Protein AF-A0A952CDB0-F1 (afdb_monomer)

Structure (mmCIF, N/CA/C/O backbone):
data_AF-A0A952CDB0-F1
#
_entry.id   AF-A0A952CDB0-F1
#
loop_
_atom_site.group_PDB
_atom_site.id
_atom_site.type_symbol
_atom_site.label_atom_id
_atom_site.label_alt_id
_atom_site.label_comp_id
_atom_site.label_asym_id
_atom_site.label_entity_id
_atom_site.label_seq_id
_atom_site.pdbx_PDB_ins_code
_atom_site.Cartn_x
_atom_site.Cartn_y
_atom_site.Cartn_z
_atom_site.occupancy
_atom_site.B_iso_or_equiv
_atom_site.auth_seq_id
_atom_site.auth_comp_id
_atom_site.auth_asym_id
_atom_site.auth_atom_id
_atom_site.pdbx_PDB_model_num
ATOM 1 N N . LYS A 1 1 ? -16.353 -27.118 -4.910 1.00 29.53 1 LYS A N 1
ATOM 2 C CA . LYS A 1 1 ? -16.821 -25.778 -5.349 1.00 29.53 1 LYS A CA 1
ATOM 3 C C . LYS A 1 1 ? -15.851 -24.755 -4.770 1.00 29.53 1 LYS A C 1
ATOM 5 O O . LYS A 1 1 ? -15.595 -24.886 -3.580 1.00 29.53 1 LYS A O 1
ATOM 10 N N . PRO A 1 2 ? -15.276 -23.815 -5.539 1.00 36.09 2 PRO A N 1
ATOM 11 C CA . PRO A 1 2 ? -14.556 -22.704 -4.921 1.00 36.09 2 PRO A CA 1
ATOM 12 C C . PRO A 1 2 ? -15.555 -21.944 -4.040 1.00 36.09 2 PRO A C 1
ATOM 14 O O . PRO A 1 2 ? -16.597 -21.503 -4.526 1.00 36.09 2 PRO A O 1
ATOM 17 N N . LEU A 1 3 ? -15.292 -21.905 -2.735 1.00 38.28 3 LEU A N 1
ATOM 18 C CA . LEU A 1 3 ? -16.058 -21.111 -1.782 1.00 38.28 3 LEU A CA 1
ATOM 19 C C . LEU A 1 3 ? -15.707 -19.645 -2.041 1.00 38.28 3 LEU A C 1
ATOM 21 O O . LEU A 1 3 ? -14.659 -19.165 -1.626 1.00 38.28 3 LEU A O 1
ATOM 25 N N . PHE A 1 4 ? -16.560 -18.951 -2.790 1.00 46.69 4 PHE A N 1
ATOM 26 C CA . PHE A 1 4 ? -16.521 -17.497 -2.864 1.00 46.69 4 PHE A CA 1
ATOM 27 C C . PHE A 1 4 ? -17.212 -16.967 -1.606 1.00 46.69 4 PHE A C 1
ATOM 29 O O . PHE A 1 4 ? -18.438 -16.943 -1.540 1.00 46.69 4 PHE A O 1
ATOM 36 N N . GLY A 1 5 ? -16.427 -16.625 -0.586 1.00 51.09 5 GLY A N 1
ATOM 37 C CA . GLY A 1 5 ? -16.911 -15.934 0.606 1.00 51.09 5 GLY A CA 1
ATOM 38 C C . GLY A 1 5 ? -16.771 -14.427 0.426 1.00 51.09 5 GLY A C 1
ATOM 39 O O . GLY A 1 5 ? -15.713 -13.957 0.012 1.00 51.09 5 GLY A O 1
ATOM 40 N N . GLN A 1 6 ? -17.826 -13.670 0.720 1.00 51.94 6 GLN A N 1
ATOM 41 C CA . GLN A 1 6 ? -17.685 -12.238 0.965 1.00 51.94 6 GLN A CA 1
ATOM 42 C C . GLN A 1 6 ? -17.219 -12.047 2.399 1.00 51.94 6 GLN A C 1
ATOM 44 O O . GLN A 1 6 ? -17.806 -12.607 3.322 1.00 51.94 6 GLN A O 1
ATOM 49 N N . VAL A 1 7 ? -16.174 -11.251 2.570 1.00 56.47 7 VAL A N 1
ATOM 50 C CA . VAL A 1 7 ? -15.660 -10.886 3.880 1.00 56.47 7 VAL A CA 1
ATOM 51 C C . VAL A 1 7 ? -15.903 -9.398 4.065 1.00 56.47 7 VAL A C 1
ATOM 53 O O . VAL A 1 7 ? -15.121 -8.571 3.607 1.00 56.47 7 VAL A O 1
ATOM 56 N N . ASN A 1 8 ? -17.014 -9.070 4.717 1.00 52.31 8 ASN A N 1
ATOM 57 C CA . ASN A 1 8 ? -17.334 -7.695 5.115 1.00 52.31 8 ASN A CA 1
ATOM 58 C C . ASN A 1 8 ? -16.954 -7.418 6.581 1.00 52.31 8 ASN A C 1
ATOM 60 O O . ASN A 1 8 ? -16.945 -6.265 7.015 1.00 52.31 8 ASN A O 1
ATOM 64 N N . ASP A 1 9 ? -16.601 -8.477 7.311 1.00 56.16 9 ASP A N 1
ATOM 65 C CA . ASP A 1 9 ? -16.237 -8.462 8.723 1.00 56.16 9 ASP A CA 1
ATOM 66 C C . ASP A 1 9 ? -14.710 -8.462 8.871 1.00 56.16 9 ASP A C 1
ATOM 68 O O . ASP A 1 9 ? -14.133 -9.339 9.502 1.00 56.16 9 ASP A O 1
ATOM 72 N N . ILE A 1 10 ? -14.018 -7.527 8.218 1.00 59.47 10 ILE A N 1
ATOM 73 C CA . ILE A 1 10 ? -12.576 -7.359 8.432 1.00 59.47 10 ILE A CA 1
ATOM 74 C C . ILE A 1 10 ? -12.396 -6.556 9.717 1.00 59.47 10 ILE A C 1
ATOM 76 O O . ILE A 1 10 ? -12.839 -5.411 9.784 1.00 59.47 10 ILE A O 1
ATOM 80 N N . CYS A 1 11 ? -11.717 -7.118 10.714 1.00 64.50 11 CYS A N 1
ATOM 81 C CA . CYS A 1 11 ? -11.228 -6.324 11.836 1.00 64.50 11 CYS A CA 1
ATOM 82 C C . CYS A 1 11 ? -9.825 -5.819 11.497 1.00 64.50 11 CYS A C 1
ATOM 84 O O . CYS A 1 11 ? -8.845 -6.567 11.523 1.00 64.50 11 CYS A O 1
ATOM 86 N N . VAL A 1 12 ? -9.728 -4.538 11.132 1.00 59.03 12 VAL A N 1
ATOM 87 C CA . VAL A 1 12 ? -8.437 -3.906 10.801 1.00 59.03 12 VAL A CA 1
ATOM 88 C C . VAL A 1 12 ? -7.579 -3.742 12.062 1.00 59.03 12 VAL A C 1
ATOM 90 O 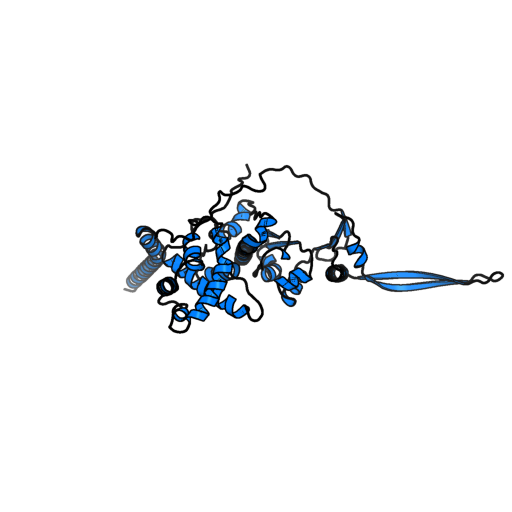O . VAL A 1 12 ? -6.358 -3.729 11.970 1.00 59.03 12 VAL A O 1
ATOM 93 N N . ALA A 1 13 ? -8.206 -3.735 13.243 1.00 56.81 13 ALA A N 1
ATOM 94 C CA . ALA A 1 13 ? -7.560 -3.723 14.553 1.00 56.81 13 ALA A CA 1
ATOM 95 C C . ALA A 1 13 ? -7.361 -5.128 15.164 1.00 56.81 13 ALA A C 1
ATOM 97 O O . ALA A 1 13 ? -7.219 -5.251 16.379 1.00 56.81 13 ALA A O 1
ATOM 98 N N . ALA A 1 14 ? -7.339 -6.198 14.354 1.00 58.44 14 ALA A N 1
ATOM 99 C CA . ALA A 1 14 ? -7.055 -7.553 14.831 1.00 58.44 14 ALA A CA 1
ATOM 100 C C . ALA A 1 14 ? -5.577 -7.687 15.249 1.00 58.44 14 ALA A C 1
ATOM 102 O O . ALA A 1 14 ? -4.721 -8.154 14.494 1.00 58.44 14 ALA A O 1
ATOM 103 N N . VAL A 1 15 ? -5.287 -7.234 16.464 1.00 60.38 15 VAL A N 1
ATOM 104 C CA . VAL A 1 15 ? -3.982 -7.261 17.122 1.00 60.38 15 VAL A CA 1
ATOM 105 C C . VAL A 1 15 ? -3.848 -8.586 17.876 1.00 60.38 15 VAL A C 1
ATOM 107 O O . VAL A 1 15 ? -4.704 -8.914 18.693 1.00 60.38 15 VAL A O 1
ATOM 110 N N . ALA A 1 16 ? -2.768 -9.339 17.648 1.00 59.00 16 ALA A N 1
ATOM 111 C CA . ALA A 1 16 ? -2.445 -10.498 18.483 1.00 59.00 16 ALA A CA 1
ATOM 112 C C . ALA A 1 16 ? -1.651 -10.047 19.719 1.00 59.00 16 ALA A C 1
ATOM 114 O O . ALA A 1 16 ? -2.092 -10.265 20.848 1.00 59.00 16 ALA A O 1
ATOM 115 N N . LEU A 1 17 ? -0.549 -9.317 19.506 1.00 60.19 17 LEU A N 1
ATOM 116 C CA . LEU A 1 17 ? 0.348 -8.804 20.549 1.00 60.19 17 LEU A CA 1
ATOM 117 C C . LEU A 1 17 ? 0.352 -7.266 20.599 1.00 60.19 17 LEU A C 1
ATOM 119 O O . LEU A 1 17 ? 0.226 -6.647 19.548 1.00 60.19 17 LEU A O 1
ATOM 123 N N . PRO A 1 18 ? 0.623 -6.616 21.747 1.00 62.59 18 PRO A N 1
ATOM 124 C CA . PRO A 1 18 ? 0.712 -5.147 21.827 1.00 62.59 18 PRO A CA 1
ATOM 125 C C . PRO A 1 18 ? 1.691 -4.512 20.818 1.00 62.59 18 PRO A C 1
ATOM 127 O O . PRO A 1 18 ? 1.456 -3.429 20.287 1.00 62.59 18 PRO A O 1
ATOM 130 N N . ALA A 1 19 ? 2.784 -5.207 20.483 1.00 70.06 19 ALA A N 1
ATOM 131 C CA . ALA A 1 19 ? 3.728 -4.757 19.455 1.00 70.06 19 ALA A CA 1
ATOM 132 C C . ALA A 1 19 ? 3.122 -4.745 18.034 1.00 70.06 19 ALA A C 1
ATOM 134 O O . ALA A 1 19 ? 3.542 -3.948 17.190 1.00 70.06 19 ALA A O 1
ATOM 135 N N . ASP A 1 20 ? 2.116 -5.585 17.765 1.00 76.44 20 ASP A N 1
ATOM 136 C CA . ASP A 1 20 ? 1.387 -5.585 16.496 1.00 76.44 20 ASP A CA 1
ATOM 137 C C . ASP A 1 20 ? 0.510 -4.338 16.343 1.00 76.44 20 ASP A C 1
ATOM 139 O O . ASP A 1 20 ? 0.285 -3.913 15.209 1.00 76.44 20 ASP A O 1
ATOM 143 N N . THR A 1 21 ? 0.064 -3.716 17.446 1.00 83.19 21 THR A N 1
ATOM 144 C CA . THR A 1 21 ? -0.756 -2.496 17.414 1.00 83.19 21 THR A CA 1
ATOM 145 C C . THR A 1 21 ? -0.024 -1.374 16.694 1.00 83.19 21 THR A C 1
ATOM 147 O O . THR A 1 21 ? -0.558 -0.782 15.759 1.00 83.19 21 THR A O 1
ATOM 150 N N . VAL A 1 22 ? 1.239 -1.122 17.051 1.00 83.56 22 VAL A N 1
ATOM 151 C CA . VAL A 1 22 ? 2.052 -0.072 16.411 1.00 83.56 22 VAL A CA 1
ATOM 152 C C . VAL A 1 22 ? 2.203 -0.330 14.911 1.00 83.56 22 VAL A C 1
ATOM 154 O O . VAL A 1 22 ? 2.134 0.600 14.108 1.00 83.56 22 VAL A O 1
ATOM 157 N N . ARG A 1 23 ? 2.381 -1.596 14.519 1.00 82.06 23 ARG A N 1
ATOM 158 C CA . ARG A 1 23 ? 2.509 -1.992 13.112 1.00 82.06 23 ARG A CA 1
ATOM 159 C C . ARG A 1 23 ? 1.207 -1.758 12.346 1.00 82.06 23 ARG A C 1
ATOM 161 O O . ARG A 1 23 ? 1.235 -1.110 11.308 1.00 82.06 23 ARG A O 1
ATOM 168 N N . ILE A 1 24 ? 0.082 -2.234 12.878 1.00 85.50 24 ILE A N 1
ATOM 169 C CA . ILE A 1 24 ? -1.251 -2.062 12.282 1.00 85.50 24 ILE A CA 1
ATOM 170 C C . ILE A 1 24 ? -1.600 -0.579 12.156 1.00 85.50 24 ILE A C 1
ATOM 172 O O . ILE A 1 24 ? -2.109 -0.138 11.130 1.00 85.50 24 ILE A O 1
ATOM 176 N N . VAL A 1 25 ? -1.276 0.220 13.167 1.00 90.00 25 VAL A N 1
ATOM 177 C CA . VAL A 1 25 ? -1.548 1.653 13.139 1.00 90.00 25 VAL A CA 1
ATOM 178 C C . VAL A 1 25 ? -0.740 2.371 12.065 1.00 90.00 25 VAL A C 1
ATOM 180 O O . VAL A 1 25 ? -1.286 3.248 11.402 1.00 90.00 25 VAL A O 1
ATOM 183 N N . LYS A 1 26 ? 0.513 1.974 11.819 1.00 89.69 26 LYS A N 1
ATOM 184 C CA . LYS A 1 26 ? 1.275 2.480 10.667 1.00 89.69 26 LYS A CA 1
ATOM 185 C C . LYS A 1 26 ? 0.659 2.081 9.326 1.00 89.69 26 LYS A C 1
ATOM 187 O O . LYS A 1 26 ? 0.778 2.832 8.364 1.00 89.69 26 LYS A O 1
ATOM 192 N N . SER A 1 27 ? -0.006 0.931 9.249 1.00 89.19 27 SER A N 1
ATOM 193 C CA . SER A 1 27 ? -0.761 0.531 8.058 1.00 89.19 27 SER A CA 1
ATOM 194 C C . SER A 1 27 ? -2.014 1.388 7.847 1.00 89.19 27 SER A C 1
ATOM 196 O O . SER A 1 27 ? -2.383 1.662 6.707 1.00 89.19 27 SER A O 1
ATOM 198 N N . ILE A 1 28 ? -2.672 1.819 8.928 1.00 90.00 28 ILE A N 1
ATOM 199 C CA . ILE A 1 28 ? -3.860 2.689 8.880 1.00 90.00 28 ILE A CA 1
ATOM 200 C C . ILE A 1 28 ? -3.464 4.139 8.575 1.00 90.00 28 ILE A C 1
ATOM 202 O O . ILE A 1 28 ? -3.981 4.736 7.637 1.00 90.00 28 ILE A O 1
ATOM 206 N N . VAL A 1 29 ? -2.541 4.696 9.361 1.00 92.38 29 VAL A N 1
ATOM 207 C CA . VAL A 1 29 ? -2.021 6.062 9.235 1.00 92.38 29 VAL A CA 1
ATOM 208 C C . VAL A 1 29 ? -0.596 5.980 8.679 1.00 92.38 29 VAL A C 1
ATOM 210 O O . VAL A 1 29 ? 0.344 5.762 9.452 1.00 92.38 29 VAL A O 1
ATOM 213 N N . PRO A 1 30 ? -0.402 6.141 7.358 1.00 89.38 30 PRO A N 1
ATOM 214 C CA . PRO A 1 30 ? 0.893 5.943 6.730 1.00 89.38 30 PRO A CA 1
ATOM 215 C C . PRO A 1 30 ? 1.900 7.029 7.095 1.00 89.38 30 PRO A C 1
ATOM 217 O O . PRO A 1 30 ? 1.531 8.108 7.554 1.00 89.38 30 PRO A O 1
ATOM 220 N N . ASP A 1 31 ? 3.185 6.765 6.866 1.00 88.62 31 ASP A N 1
ATOM 221 C CA . ASP A 1 31 ? 4.224 7.762 7.117 1.00 88.62 31 ASP A CA 1
ATOM 222 C C . ASP A 1 31 ? 4.123 8.907 6.096 1.00 88.62 31 ASP A C 1
ATOM 224 O O . ASP A 1 31 ? 4.158 8.677 4.882 1.00 88.62 31 ASP A O 1
ATOM 228 N N . ALA A 1 32 ? 4.026 10.141 6.595 1.00 87.38 32 ALA A N 1
ATOM 229 C CA . ALA A 1 32 ? 4.064 11.360 5.790 1.00 87.38 32 ALA A CA 1
ATOM 230 C C . ALA A 1 32 ? 5.461 11.989 5.765 1.00 87.38 32 ALA A C 1
ATOM 232 O O . ALA A 1 32 ? 6.274 11.769 6.664 1.00 87.38 32 ALA A O 1
ATOM 233 N N . ASP A 1 33 ? 5.695 12.822 4.754 1.00 83.06 33 ASP A N 1
ATOM 234 C CA . ASP A 1 33 ? 6.922 13.593 4.572 1.00 83.06 33 ASP A CA 1
ATOM 235 C C . ASP A 1 33 ? 6.699 15.084 4.905 1.00 83.06 33 ASP A C 1
ATOM 237 O O . ASP A 1 33 ? 5.567 15.575 4.975 1.00 83.06 33 ASP A O 1
ATOM 241 N N . GLY A 1 34 ? 7.788 15.823 5.137 1.00 85.81 34 GLY A N 1
ATOM 242 C CA . GLY A 1 34 ? 7.750 17.269 5.388 1.00 85.81 34 GLY A CA 1
ATOM 243 C C . GLY A 1 34 ? 7.041 17.669 6.690 1.00 85.81 34 GLY A C 1
ATOM 244 O O . GLY A 1 34 ? 7.147 16.988 7.710 1.00 85.81 34 GLY A O 1
ATOM 245 N N . GLU A 1 35 ? 6.316 18.791 6.660 1.00 81.94 35 GLU A N 1
ATOM 246 C CA . GLU A 1 35 ? 5.653 19.381 7.838 1.00 81.94 35 GLU A CA 1
ATOM 247 C C . GLU A 1 35 ? 4.548 18.487 8.431 1.00 81.94 35 GLU A C 1
ATOM 249 O O . GLU A 1 35 ? 4.244 18.572 9.621 1.00 81.94 35 GLU A O 1
ATOM 254 N N . SER A 1 36 ? 3.975 17.581 7.630 1.00 85.25 36 SER A N 1
ATOM 255 C CA . SER A 1 36 ? 2.921 16.653 8.073 1.00 85.25 36 SER A CA 1
ATOM 256 C C . SER A 1 36 ? 3.462 15.410 8.793 1.00 85.25 36 SER A C 1
ATOM 258 O O . SER A 1 36 ? 2.721 14.744 9.518 1.00 85.25 36 SER A O 1
ATOM 260 N N . ALA A 1 37 ? 4.760 15.108 8.655 1.00 90.06 37 ALA A N 1
ATOM 261 C CA . ALA A 1 37 ? 5.383 13.895 9.189 1.00 90.06 37 ALA A CA 1
ATOM 262 C C . ALA A 1 37 ? 5.227 13.757 10.713 1.00 90.06 37 ALA A C 1
ATOM 264 O O . ALA A 1 37 ? 4.965 12.673 11.237 1.00 90.06 37 ALA A O 1
ATOM 265 N N . GLN A 1 38 ? 5.378 14.865 11.441 1.00 92.56 38 GLN A N 1
ATOM 266 C CA . GLN A 1 38 ? 5.267 14.881 12.898 1.00 92.56 38 GLN A CA 1
ATOM 267 C C . GLN A 1 38 ? 3.828 14.610 13.361 1.00 92.56 38 GLN A C 1
ATOM 269 O O . GLN A 1 38 ? 3.619 13.830 14.290 1.00 92.56 38 GLN A O 1
ATOM 274 N N . TRP A 1 39 ? 2.838 15.185 12.673 1.00 93.44 39 TRP A N 1
ATOM 275 C CA . TRP A 1 39 ? 1.420 14.990 12.979 1.00 93.44 39 TRP A CA 1
ATOM 276 C C . TRP A 1 39 ? 0.970 13.549 12.749 1.00 93.44 39 TRP A C 1
ATOM 278 O O . TRP A 1 39 ? 0.250 12.996 13.577 1.00 93.44 39 TRP A O 1
ATOM 288 N N . HIS A 1 40 ? 1.464 12.907 11.689 1.00 94.38 40 HIS A N 1
ATOM 289 C CA . HIS A 1 40 ? 1.218 11.487 11.445 1.00 94.38 40 HIS A CA 1
ATOM 290 C C . HIS A 1 40 ? 1.806 10.601 12.548 1.00 94.38 40 HIS A C 1
ATOM 292 O O . HIS A 1 40 ? 1.124 9.702 13.031 1.00 94.38 40 HIS A O 1
ATOM 298 N N . LYS A 1 41 ? 3.025 10.883 13.025 1.00 93.31 41 LYS A N 1
ATOM 299 C CA . LYS A 1 41 ? 3.621 10.135 14.148 1.00 93.31 41 LYS A CA 1
ATOM 300 C C . LYS A 1 41 ? 2.811 10.274 15.437 1.00 93.31 41 LYS A C 1
ATOM 302 O O . LYS A 1 41 ? 2.634 9.293 16.155 1.00 93.31 41 LYS A O 1
ATOM 307 N N . TYR A 1 42 ? 2.297 11.466 15.729 1.00 94.19 42 TYR A N 1
ATOM 308 C CA . TYR A 1 42 ? 1.426 11.680 16.886 1.00 94.19 42 TYR A CA 1
ATOM 309 C C . TYR A 1 42 ? 0.080 10.971 16.743 1.00 94.19 42 TYR A C 1
ATOM 311 O O . TYR A 1 42 ? -0.372 10.339 17.697 1.00 94.19 42 TYR A O 1
ATOM 319 N N . ALA A 1 43 ? -0.511 11.000 15.548 1.00 94.94 43 ALA A N 1
ATOM 320 C CA . ALA A 1 43 ? -1.723 10.249 15.238 1.00 94.94 43 ALA A CA 1
ATOM 321 C C . ALA A 1 43 ? -1.509 8.745 15.422 1.00 94.94 43 ALA A C 1
ATOM 323 O O . ALA A 1 43 ? -2.320 8.094 16.071 1.00 94.94 43 ALA A O 1
ATOM 324 N N . GLN A 1 44 ? -0.381 8.211 14.945 1.00 93.94 44 GLN A N 1
ATOM 325 C CA . GLN A 1 44 ? -0.021 6.808 15.134 1.00 93.94 44 GLN A CA 1
ATOM 326 C C . GLN A 1 44 ? 0.111 6.441 16.625 1.00 93.94 44 GLN A C 1
ATOM 328 O O . GLN A 1 44 ? -0.404 5.420 17.069 1.00 93.94 44 GLN A O 1
ATOM 333 N N . GLN A 1 45 ? 0.774 7.273 17.431 1.00 92.31 45 GLN A N 1
ATOM 334 C CA . GLN A 1 45 ? 0.932 7.008 18.866 1.00 92.31 45 GLN A CA 1
ATOM 335 C C . GLN A 1 45 ? -0.404 7.024 19.613 1.00 92.31 45 GLN A C 1
ATOM 337 O O . GLN A 1 45 ? -0.689 6.119 20.396 1.00 92.31 45 GLN A O 1
ATOM 342 N N . LEU A 1 46 ? -1.221 8.049 19.369 1.00 93.50 46 LEU A N 1
ATOM 343 C CA . LEU A 1 46 ? -2.511 8.201 20.029 1.00 93.50 46 LEU A CA 1
ATOM 344 C C . LEU A 1 46 ? -3.489 7.093 19.605 1.00 93.50 46 LEU A C 1
ATOM 346 O O . LEU A 1 46 ? -4.147 6.494 20.457 1.00 93.50 46 LEU A O 1
ATOM 350 N N . LEU A 1 47 ? -3.535 6.761 18.313 1.00 93.19 47 LEU A N 1
ATOM 351 C CA . LEU A 1 47 ? -4.371 5.679 17.795 1.00 93.19 47 LEU A CA 1
ATOM 352 C C . LEU A 1 47 ? -3.949 4.311 18.351 1.00 93.19 47 LEU A C 1
ATOM 354 O O . LEU A 1 47 ? -4.816 3.514 18.694 1.00 93.19 47 LEU A O 1
ATOM 358 N N . ALA A 1 48 ? -2.646 4.051 18.509 1.00 91.25 48 ALA A N 1
ATOM 359 C CA . ALA A 1 48 ? -2.168 2.801 19.101 1.00 91.25 48 ALA A CA 1
ATOM 360 C C . ALA A 1 48 ? -2.659 2.624 20.543 1.00 91.25 48 ALA A C 1
ATOM 362 O O . ALA A 1 48 ? -3.275 1.610 20.862 1.00 91.25 48 ALA A O 1
ATOM 363 N N . VAL A 1 49 ? -2.492 3.651 21.382 1.00 90.56 49 VAL A N 1
ATOM 364 C CA . VAL A 1 49 ? -2.997 3.620 22.765 1.00 90.56 49 VAL A CA 1
ATOM 365 C C . VAL A 1 49 ? -4.516 3.437 22.801 1.00 90.56 49 VAL A C 1
ATOM 367 O O . VAL A 1 49 ? -5.032 2.717 23.653 1.00 90.56 49 VAL A O 1
ATOM 370 N N . THR A 1 50 ? -5.235 4.053 21.863 1.00 90.62 50 THR A N 1
ATOM 371 C CA . THR A 1 50 ? -6.698 3.941 21.763 1.00 90.62 50 THR A CA 1
ATOM 372 C C . THR A 1 50 ? -7.127 2.518 21.450 1.00 90.62 50 THR A C 1
ATOM 374 O O . THR A 1 50 ? -7.986 1.981 22.142 1.00 90.62 50 THR A O 1
ATOM 377 N N . ILE A 1 51 ? -6.506 1.884 20.452 1.00 89.88 51 ILE A N 1
ATOM 378 C CA . ILE A 1 51 ? -6.788 0.491 20.088 1.00 89.88 51 ILE A CA 1
ATOM 379 C C . ILE A 1 51 ? -6.500 -0.440 21.270 1.00 89.88 51 ILE A C 1
ATOM 381 O O . ILE A 1 51 ? -7.347 -1.267 21.606 1.00 89.88 51 ILE A O 1
ATOM 385 N N . ASP A 1 52 ? -5.362 -0.269 21.946 1.00 87.56 52 ASP A N 1
ATOM 386 C CA . ASP A 1 52 ? -5.002 -1.095 23.104 1.00 87.56 52 ASP A CA 1
ATOM 387 C C . ASP A 1 52 ? -6.013 -0.936 24.255 1.00 87.56 52 ASP A C 1
ATOM 389 O O . ASP A 1 52 ? -6.434 -1.922 24.862 1.00 87.56 52 ASP A O 1
ATOM 393 N N . ARG A 1 53 ? -6.463 0.296 24.539 1.00 88.62 53 ARG A N 1
ATOM 394 C CA . ARG A 1 53 ? -7.461 0.576 25.588 1.00 88.62 53 ARG A CA 1
ATOM 395 C C . ARG A 1 53 ? -8.855 0.062 25.243 1.00 88.62 53 ARG A C 1
ATOM 397 O O . ARG A 1 53 ? -9.549 -0.466 26.116 1.00 88.62 53 ARG A O 1
ATOM 404 N N . LEU A 1 54 ? -9.267 0.183 23.986 1.00 88.56 54 LEU A N 1
ATOM 405 C CA . LEU A 1 54 ? -10.522 -0.391 23.507 1.00 88.56 54 LEU A CA 1
ATOM 406 C C . LEU A 1 54 ? -10.506 -1.914 23.625 1.00 88.56 54 LEU A C 1
ATOM 408 O O . LEU A 1 54 ? -11.456 -2.498 24.138 1.00 88.56 54 LEU A O 1
ATOM 412 N N . ARG A 1 55 ? -9.394 -2.556 23.263 1.00 85.44 55 ARG A N 1
ATOM 413 C CA . ARG A 1 55 ? -9.236 -4.003 23.419 1.00 85.44 55 ARG A CA 1
ATOM 414 C C . ARG A 1 55 ? -9.282 -4.435 24.886 1.00 85.44 55 ARG A C 1
ATOM 416 O O . ARG A 1 55 ? -10.046 -5.334 25.219 1.00 85.44 55 ARG A O 1
ATOM 423 N N . ALA A 1 56 ? -8.544 -3.755 25.764 1.00 84.81 56 ALA A N 1
ATOM 424 C CA . ALA A 1 56 ? -8.518 -4.056 27.199 1.00 84.81 56 ALA A CA 1
ATOM 425 C C . ALA A 1 56 ? -9.885 -3.887 27.894 1.00 84.81 56 ALA A C 1
ATOM 427 O O . ALA A 1 56 ? -10.119 -4.468 28.947 1.00 84.81 56 ALA A O 1
ATOM 428 N N . SER A 1 57 ? -10.794 -3.098 27.313 1.00 86.31 57 SER A N 1
ATOM 429 C CA . SER A 1 57 ? -12.162 -2.909 27.815 1.00 86.31 57 SER A CA 1
ATOM 430 C C . SER A 1 57 ? -13.208 -3.794 27.121 1.00 86.31 57 SER A C 1
ATOM 432 O O . SER A 1 57 ? -14.401 -3.625 27.364 1.00 86.31 57 SER A O 1
ATOM 434 N N . GLY A 1 58 ? -12.795 -4.727 26.252 1.00 84.88 58 GLY A N 1
ATOM 435 C CA . GLY A 1 58 ? -13.706 -5.578 25.473 1.00 84.88 58 GLY A CA 1
ATOM 436 C C . GLY A 1 58 ? -14.477 -4.831 24.374 1.00 84.88 58 GLY A C 1
ATOM 437 O O . GLY A 1 58 ? -15.489 -5.323 23.881 1.00 84.88 58 GLY A O 1
ATOM 438 N N . ARG A 1 59 ? -14.028 -3.627 24.001 1.00 88.50 59 ARG A N 1
ATOM 439 C CA . ARG A 1 59 ? -14.615 -2.735 22.986 1.00 88.50 59 ARG A CA 1
ATOM 440 C C . ARG A 1 59 ? -13.833 -2.800 21.666 1.00 88.50 59 ARG A C 1
ATOM 442 O O . ARG A 1 59 ? -13.567 -1.784 21.033 1.00 88.50 59 ARG A O 1
ATOM 449 N N . ASP A 1 60 ? -13.446 -3.994 21.233 1.00 84.94 60 ASP A N 1
ATOM 450 C CA . ASP A 1 60 ? -12.486 -4.248 20.143 1.00 84.94 60 ASP A CA 1
ATOM 451 C C . ASP A 1 60 ? -13.091 -4.258 18.722 1.00 84.94 60 ASP A C 1
ATOM 453 O O . ASP A 1 60 ? -12.469 -4.728 17.770 1.00 84.94 60 ASP A O 1
ATOM 457 N N . THR A 1 61 ? -14.311 -3.746 18.563 1.00 87.38 61 THR A N 1
ATOM 458 C CA . THR A 1 61 ? -15.026 -3.740 17.278 1.00 87.38 61 THR A CA 1
ATOM 459 C C . THR A 1 61 ? -14.709 -2.507 16.428 1.00 87.38 61 THR A C 1
ATOM 461 O O . THR A 1 61 ? -14.454 -1.424 16.963 1.00 87.38 61 THR A O 1
ATOM 464 N N . ASN A 1 62 ? -14.842 -2.624 15.102 1.00 87.31 62 ASN A N 1
ATOM 465 C CA . ASN A 1 62 ? -14.737 -1.488 14.178 1.00 87.31 62 ASN A CA 1
ATOM 466 C C . ASN A 1 62 ? -15.645 -0.311 14.579 1.00 87.31 62 ASN A C 1
ATOM 468 O O . ASN A 1 62 ? -15.232 0.839 14.471 1.00 87.31 62 ASN A O 1
ATOM 472 N N . GLY A 1 63 ? -16.862 -0.580 15.062 1.00 89.06 63 GLY A N 1
ATOM 473 C CA . GLY A 1 63 ? -17.812 0.451 15.482 1.00 89.06 63 GLY A CA 1
ATOM 474 C C . GLY A 1 63 ? -17.288 1.288 16.647 1.00 89.06 63 GLY A C 1
ATOM 475 O O . GLY A 1 63 ? -17.386 2.510 16.613 1.00 89.06 63 GLY A O 1
ATOM 476 N N . TRP A 1 64 ? -16.662 0.648 17.637 1.00 90.94 64 TRP A N 1
ATOM 477 C CA . TRP A 1 64 ? -16.047 1.345 18.770 1.00 90.94 64 TRP A CA 1
ATOM 478 C C . TRP A 1 64 ? -14.852 2.191 18.336 1.00 90.94 64 TRP A C 1
ATOM 480 O O . TRP A 1 64 ? -14.734 3.346 18.749 1.00 90.94 64 TRP A O 1
ATOM 490 N N . LEU A 1 65 ? -14.002 1.653 17.458 1.00 90.88 65 LEU A N 1
ATOM 491 C CA . LEU A 1 65 ? -12.862 2.391 16.922 1.00 90.88 65 LEU A CA 1
ATOM 492 C C . LEU A 1 65 ? -13.307 3.623 16.120 1.00 90.88 65 LEU A C 1
ATOM 494 O O . LEU A 1 65 ? -12.784 4.716 16.336 1.00 90.88 65 LEU A O 1
ATOM 498 N N . VAL A 1 66 ? -14.293 3.461 15.231 1.00 91.69 66 VAL A N 1
ATOM 499 C CA . VAL A 1 66 ? -14.871 4.558 14.440 1.00 91.69 66 VAL A CA 1
ATOM 500 C C . VAL A 1 66 ? -15.547 5.585 15.348 1.00 91.69 66 VAL A C 1
ATOM 502 O O . VAL A 1 66 ? -15.336 6.779 15.155 1.00 91.69 66 VAL A O 1
ATOM 505 N N . PHE A 1 67 ? -16.291 5.154 16.371 1.00 92.62 67 PHE A N 1
ATOM 506 C CA . PHE A 1 67 ? -16.912 6.059 17.340 1.00 92.62 67 PHE A CA 1
ATOM 507 C C . PHE A 1 67 ? -15.881 6.955 18.028 1.00 92.62 67 PHE A C 1
ATOM 509 O O . PHE A 1 67 ? -15.988 8.179 17.943 1.00 92.62 67 PHE A O 1
ATOM 516 N N . TYR A 1 68 ? -14.841 6.371 18.631 1.00 92.75 68 TYR A N 1
ATOM 517 C CA . TYR A 1 68 ? -13.810 7.167 19.295 1.00 92.75 68 TYR A CA 1
ATOM 518 C C . TYR A 1 68 ? -13.083 8.095 18.317 1.00 92.75 68 TYR A C 1
ATOM 520 O O . TYR A 1 68 ? -12.914 9.277 18.596 1.00 92.75 68 TYR A O 1
ATOM 528 N N . CYS A 1 69 ? -12.713 7.600 17.138 1.00 93.00 69 CYS A N 1
ATOM 529 C CA . CYS A 1 69 ? -11.924 8.358 16.166 1.00 93.00 69 CYS A CA 1
ATOM 530 C C . CYS A 1 69 ? -12.688 9.449 15.413 1.00 93.00 69 CYS A C 1
ATOM 532 O O . CYS A 1 69 ? -12.053 10.385 14.927 1.00 93.00 69 CYS A O 1
ATOM 534 N N . CYS A 1 70 ? -14.010 9.334 15.287 1.00 91.75 70 CYS A N 1
ATOM 535 C CA . CYS A 1 70 ? -14.795 10.213 14.420 1.00 91.75 70 CYS A CA 1
ATOM 536 C C . CYS A 1 70 ? -15.902 10.993 15.142 1.00 91.75 70 CYS A C 1
ATOM 538 O O . CYS A 1 70 ? -16.373 11.976 14.575 1.00 91.75 70 C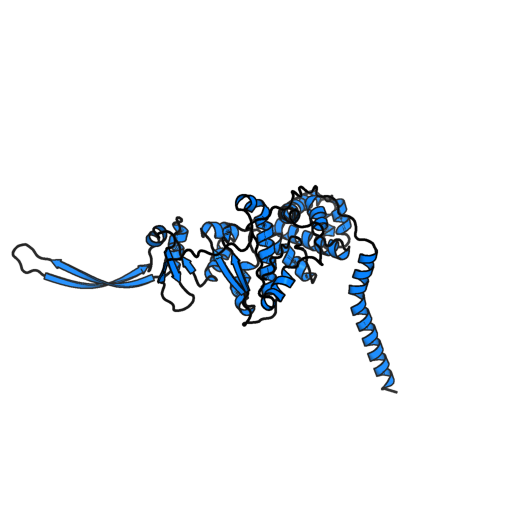YS A O 1
ATOM 540 N N . ALA A 1 71 ? -16.326 10.586 16.344 1.00 91.50 71 ALA A N 1
ATOM 541 C CA . ALA A 1 71 ? -17.475 11.191 17.027 1.00 91.50 71 ALA A CA 1
ATOM 542 C C . ALA A 1 71 ? -17.256 11.509 18.513 1.00 91.50 71 ALA A C 1
ATOM 544 O O . ALA A 1 71 ? -17.874 12.450 19.006 1.00 91.50 71 ALA A O 1
ATOM 545 N N . ALA A 1 72 ? -16.413 10.754 19.223 1.00 92.31 72 ALA A N 1
ATOM 546 C CA . ALA A 1 72 ? -16.255 10.921 20.664 1.00 92.31 72 ALA A CA 1
ATOM 547 C C . ALA A 1 72 ? -15.671 12.287 21.047 1.00 92.31 72 ALA A C 1
ATOM 549 O O . ALA A 1 72 ? -14.759 12.813 20.401 1.00 92.31 72 ALA A O 1
ATOM 550 N N . GLU A 1 73 ? -16.165 12.832 22.153 1.00 91.00 73 GLU A N 1
ATOM 551 C CA . GLU A 1 73 ? -15.675 14.087 22.708 1.00 91.00 73 GLU A CA 1
ATOM 552 C C . GLU A 1 73 ? -14.294 13.915 23.358 1.00 91.00 73 GLU A C 1
ATOM 554 O O . GLU A 1 73 ? -13.914 12.834 23.813 1.00 91.00 73 GLU A O 1
ATOM 559 N N . GLN A 1 74 ? -13.535 15.010 23.472 1.00 89.94 74 GLN A N 1
ATOM 560 C CA . GLN A 1 74 ? -12.201 14.992 24.088 1.00 89.94 74 GLN A CA 1
ATOM 561 C C . GLN A 1 74 ? -12.217 14.423 25.519 1.00 89.94 74 GLN A C 1
ATOM 563 O O . GLN A 1 74 ? -11.246 13.793 25.941 1.00 89.94 74 GLN A O 1
ATOM 568 N N . GLN A 1 75 ? -13.310 14.621 26.261 1.00 90.25 75 GLN A N 1
ATOM 569 C CA . GLN A 1 75 ? -13.458 14.067 27.603 1.00 90.25 75 GLN A CA 1
ATOM 570 C C . GLN A 1 75 ? -13.510 12.531 27.591 1.00 90.25 75 GLN A C 1
ATOM 572 O O . GLN A 1 75 ? -12.838 11.898 28.400 1.00 90.25 75 GLN A O 1
ATOM 577 N N . GLU A 1 76 ? -14.214 11.919 26.638 1.00 92.00 76 GLU A N 1
ATOM 578 C CA . GLU A 1 76 ? -14.287 10.456 26.516 1.00 92.00 76 GLU A CA 1
ATOM 579 C C . GLU A 1 76 ? -12.922 9.848 26.188 1.00 92.00 76 GLU A C 1
ATOM 581 O O . GLU A 1 76 ? -12.560 8.778 26.680 1.00 92.00 76 GLU A O 1
ATOM 586 N N . TRP A 1 77 ? -12.139 10.548 25.367 1.00 91.56 77 TRP A N 1
ATOM 587 C CA . TRP A 1 77 ? -10.758 10.178 25.084 1.00 91.56 77 TRP A CA 1
ATOM 588 C C . TRP A 1 77 ? -9.870 10.260 26.324 1.00 91.56 77 TRP A C 1
ATOM 590 O O . TRP A 1 77 ? -9.060 9.360 26.554 1.00 91.56 77 TRP A O 1
ATOM 600 N N . ALA A 1 78 ? -10.027 11.315 27.128 1.00 91.00 78 ALA A N 1
ATOM 601 C CA . ALA A 1 78 ? -9.294 11.481 28.377 1.00 91.00 78 ALA A CA 1
ATOM 602 C C . ALA A 1 78 ? -9.618 10.356 29.374 1.00 91.00 78 ALA A C 1
ATOM 604 O O . ALA A 1 78 ? -8.709 9.822 30.011 1.00 91.00 78 ALA A O 1
ATOM 605 N N . GLU A 1 79 ? -10.891 9.961 29.459 1.00 91.75 79 GLU A N 1
ATOM 606 C CA . GLU A 1 79 ? -11.357 8.838 30.277 1.00 91.75 79 GLU A CA 1
ATOM 607 C C . GLU A 1 79 ? -10.784 7.501 29.783 1.00 91.75 79 GLU A C 1
ATOM 609 O O . GLU A 1 79 ? -10.217 6.746 30.574 1.00 91.75 79 GLU A O 1
ATOM 614 N N . LEU A 1 80 ? -10.843 7.227 28.473 1.00 89.75 80 LEU A N 1
ATOM 615 C CA . LEU A 1 80 ? -10.299 6.000 27.877 1.00 89.75 80 LEU A CA 1
ATOM 616 C C . LEU A 1 80 ? -8.775 5.895 28.053 1.00 89.75 80 LEU A C 1
ATOM 618 O O . LEU A 1 80 ? -8.231 4.823 28.330 1.00 89.75 80 LEU A O 1
ATOM 622 N N . CYS A 1 81 ? -8.071 7.013 27.880 1.00 88.50 81 CYS A N 1
ATOM 623 C CA . CYS A 1 81 ? -6.614 7.066 27.891 1.00 88.50 81 CYS A CA 1
ATOM 624 C C . CYS A 1 81 ? -6.024 7.330 29.280 1.00 88.50 81 CYS A C 1
ATOM 626 O O . CYS A 1 81 ? -4.813 7.541 29.374 1.00 88.50 81 CYS A O 1
ATOM 628 N N . VAL A 1 82 ? -6.819 7.301 30.353 1.00 89.12 82 VAL A N 1
ATOM 629 C CA . VAL A 1 82 ? -6.321 7.539 31.712 1.00 89.12 82 VAL A CA 1
ATOM 630 C C . VAL A 1 82 ? -5.158 6.594 32.048 1.00 89.12 82 VAL A C 1
ATOM 632 O O . VAL A 1 82 ? -5.115 5.437 31.616 1.00 89.12 82 VAL A O 1
ATOM 635 N N . ASN A 1 83 ? -4.164 7.096 32.787 1.00 87.25 83 ASN A N 1
ATOM 636 C CA . ASN A 1 83 ? -2.953 6.353 33.170 1.00 87.25 83 ASN A CA 1
ATOM 637 C C . ASN A 1 83 ? -2.209 5.678 31.995 1.00 87.25 83 ASN A C 1
ATOM 639 O O . ASN A 1 83 ? -1.613 4.617 32.166 1.00 87.25 83 ASN A O 1
ATOM 643 N N . SER A 1 84 ? -2.261 6.257 30.792 1.00 87.75 84 SER A N 1
ATOM 644 C CA . SER A 1 84 ? -1.510 5.784 29.623 1.00 87.75 84 SER A CA 1
ATOM 645 C C . SER A 1 84 ? -0.446 6.794 29.185 1.00 87.75 84 SER A C 1
ATOM 647 O O . SER A 1 84 ? -0.429 7.946 29.625 1.00 87.75 84 SER A O 1
ATOM 649 N N . ALA A 1 85 ? 0.408 6.394 28.239 1.00 84.06 85 ALA A N 1
ATOM 650 C CA . ALA A 1 85 ? 1.328 7.316 27.574 1.00 84.06 85 ALA A CA 1
ATOM 651 C C . ALA A 1 85 ? 0.600 8.471 26.850 1.00 84.06 85 ALA A C 1
ATOM 653 O O . ALA A 1 85 ? 1.189 9.533 26.646 1.00 84.06 85 ALA A O 1
ATOM 654 N N . ALA A 1 86 ? -0.683 8.294 26.502 1.00 87.94 86 ALA A N 1
ATOM 655 C CA . ALA A 1 86 ? -1.492 9.313 25.847 1.00 87.94 86 ALA A CA 1
ATOM 656 C C . ALA A 1 86 ? -2.163 10.302 26.817 1.00 87.94 86 ALA A C 1
ATOM 658 O O . ALA A 1 86 ? -2.634 11.338 26.357 1.00 87.94 86 ALA A O 1
ATOM 659 N N . SER A 1 87 ? -2.153 10.070 28.140 1.00 88.12 87 SER A N 1
ATOM 660 C CA . SER A 1 87 ? -2.802 10.961 29.125 1.00 88.12 87 SER A CA 1
ATOM 661 C C . SER A 1 87 ? -2.368 12.428 28.999 1.00 88.12 87 SER A C 1
ATOM 663 O O . SER A 1 87 ? -3.148 13.346 29.244 1.00 88.12 87 SER A O 1
ATOM 665 N N . ARG A 1 88 ? -1.115 12.669 28.589 1.00 87.38 88 ARG A N 1
ATOM 666 C CA . ARG A 1 88 ? -0.556 14.019 28.433 1.00 87.38 88 ARG A CA 1
ATOM 667 C C . ARG A 1 88 ? -1.245 14.833 27.332 1.00 87.38 88 ARG A C 1
ATOM 669 O O . ARG A 1 88 ? -1.280 16.059 27.434 1.00 87.38 88 ARG A O 1
ATOM 676 N N . TRP A 1 89 ? -1.822 14.185 26.318 1.00 87.69 89 TRP A N 1
ATOM 677 C CA . TRP A 1 89 ? -2.596 14.866 25.271 1.00 87.69 89 TRP A CA 1
ATOM 678 C C . TRP A 1 89 ? -3.823 15.590 25.825 1.00 87.69 89 TRP A C 1
ATOM 680 O O . TRP A 1 89 ? -4.248 16.586 25.249 1.00 87.69 89 TRP A O 1
ATOM 690 N N . PHE A 1 90 ? -4.337 15.134 26.969 1.00 88.00 90 PHE A N 1
ATOM 691 C CA . PHE A 1 90 ? -5.550 15.648 27.607 1.00 88.00 90 PHE A CA 1
ATOM 692 C C . PHE A 1 90 ? -5.265 16.562 28.803 1.00 88.00 90 PHE A C 1
ATOM 694 O O . PHE A 1 90 ? -6.180 16.974 29.508 1.00 88.00 90 PHE A O 1
ATOM 701 N N . SER A 1 91 ? -3.993 16.884 29.050 1.00 85.06 91 SER A N 1
ATOM 702 C CA . SER A 1 91 ? -3.612 17.907 30.026 1.00 85.06 91 SER A CA 1
ATOM 703 C C . SER A 1 91 ? -3.952 19.305 29.495 1.00 85.06 91 SER A C 1
ATOM 705 O O . SER A 1 91 ? -3.884 19.539 28.287 1.00 85.06 91 SER A O 1
ATOM 707 N N . GLY A 1 92 ? -4.291 20.235 30.393 1.00 83.12 92 GLY A N 1
ATOM 708 C CA . GLY A 1 92 ? -4.730 21.582 30.010 1.00 83.12 92 GLY A CA 1
ATOM 709 C C . GLY A 1 92 ? -3.727 22.313 29.108 1.00 83.12 92 GLY A C 1
ATOM 710 O O . GLY A 1 92 ? -2.526 22.318 29.389 1.00 83.12 92 GLY A O 1
ATOM 711 N N . GLY A 1 93 ? -4.231 22.929 28.033 1.00 84.94 93 GLY A N 1
ATOM 712 C CA . GLY A 1 93 ? -3.448 23.699 27.058 1.00 84.94 93 GLY A CA 1
ATOM 713 C C . GLY A 1 93 ? -3.077 22.951 25.769 1.00 84.94 93 GLY A C 1
ATOM 714 O O . GLY A 1 93 ? -2.494 23.557 24.867 1.00 84.94 93 GLY A O 1
ATOM 715 N N . ASN A 1 94 ? -3.411 21.661 25.653 1.00 88.88 94 ASN A N 1
ATOM 716 C CA . ASN A 1 94 ? -3.119 20.832 24.475 1.00 88.88 94 ASN A CA 1
ATOM 717 C C . ASN A 1 94 ? -4.314 20.649 23.521 1.00 88.88 94 ASN A C 1
ATOM 719 O O . ASN A 1 94 ? -4.207 19.905 22.548 1.00 88.88 94 ASN A O 1
ATOM 723 N N . GLU A 1 95 ? -5.436 21.338 23.739 1.00 90.31 95 GLU A N 1
ATOM 724 C CA . GLU A 1 95 ? -6.710 21.104 23.039 1.00 90.31 95 GLU A CA 1
ATOM 725 C C . GLU A 1 95 ? -6.576 21.293 21.520 1.00 90.31 95 GLU A C 1
ATOM 727 O O . GLU A 1 95 ? -7.050 20.475 20.734 1.00 90.31 95 GLU A O 1
ATOM 732 N N . ARG A 1 96 ? -5.852 22.336 21.087 1.00 90.75 96 ARG A N 1
ATOM 733 C CA . ARG A 1 96 ? -5.590 22.581 19.656 1.00 90.75 96 ARG A CA 1
ATOM 734 C C . ARG A 1 96 ? -4.716 21.497 19.032 1.00 90.75 96 ARG A C 1
ATOM 736 O O . ARG A 1 96 ? -4.957 21.098 17.898 1.00 90.75 96 ARG A O 1
ATOM 743 N N . ALA A 1 97 ? -3.697 21.035 19.756 1.00 90.88 97 ALA A N 1
ATOM 744 C CA . ALA A 1 97 ? -2.798 19.998 19.263 1.00 90.88 97 ALA A CA 1
ATOM 745 C C . ALA A 1 97 ? -3.525 18.649 19.164 1.00 90.88 97 ALA A C 1
ATOM 747 O O . ALA A 1 97 ? -3.397 17.967 18.149 1.00 90.88 97 ALA A O 1
ATOM 748 N N . PHE A 1 98 ? -4.342 18.309 20.167 1.00 92.88 98 PHE A N 1
ATOM 749 C CA . PHE A 1 98 ? -5.219 17.142 20.130 1.00 92.88 98 PHE A CA 1
ATOM 750 C C . PHE A 1 98 ? -6.183 17.206 18.940 1.00 92.88 98 PHE A C 1
ATOM 752 O O . PHE A 1 98 ? -6.245 16.247 18.179 1.00 92.88 98 PHE A O 1
ATOM 759 N N . ALA A 1 99 ? -6.862 18.337 18.716 1.00 92.06 99 ALA A N 1
ATOM 760 C CA . ALA A 1 99 ? -7.786 18.494 17.591 1.00 92.06 99 ALA A CA 1
ATOM 761 C C . ALA A 1 99 ? -7.108 18.257 16.227 1.00 92.06 99 ALA A C 1
ATOM 763 O O . ALA A 1 99 ? -7.672 17.579 15.364 1.00 92.06 99 ALA A O 1
ATOM 764 N N . SER A 1 100 ? -5.876 18.748 16.038 1.00 93.12 100 SER A N 1
ATOM 765 C CA . SER A 1 100 ? -5.089 18.478 14.826 1.00 93.12 100 SER A CA 1
ATOM 766 C C . SER A 1 100 ? -4.767 16.990 14.666 1.00 93.12 100 SER A C 1
ATOM 768 O O . SER A 1 100 ? -4.948 16.433 13.585 1.00 93.12 100 SER A O 1
ATOM 770 N N . VAL A 1 101 ? -4.327 16.323 15.738 1.00 94.25 101 VAL A N 1
ATOM 771 C CA . VAL A 1 101 ? -4.005 14.886 15.714 1.00 94.25 101 VAL A CA 1
ATOM 772 C C . VAL A 1 101 ? -5.259 14.039 15.469 1.00 94.25 101 VAL A C 1
ATOM 774 O O . VAL A 1 101 ? -5.238 13.148 14.622 1.00 94.25 101 VAL A O 1
ATOM 777 N N . ALA A 1 102 ? -6.368 14.346 16.142 1.00 93.38 102 ALA A N 1
ATOM 778 C CA . ALA A 1 102 ? -7.653 13.678 15.959 1.00 93.38 102 ALA A CA 1
ATOM 779 C C . ALA A 1 102 ? -8.184 13.841 14.525 1.00 93.38 102 ALA A C 1
ATOM 781 O O . ALA A 1 102 ? -8.705 12.888 13.952 1.00 93.38 102 ALA A O 1
ATOM 782 N N . SER A 1 103 ? -7.974 15.005 13.901 1.00 93.81 103 SER A N 1
ATOM 783 C CA . SER A 1 103 ? -8.343 15.237 12.495 1.00 93.81 103 SER A CA 1
ATOM 784 C C . SER A 1 103 ? -7.566 14.328 11.535 1.00 93.81 103 SER A C 1
ATOM 786 O O . SER A 1 103 ? -8.144 13.776 10.594 1.00 93.81 103 SER A O 1
ATOM 788 N N . VAL A 1 104 ? -6.268 14.117 11.793 1.00 94.69 104 VAL A N 1
ATOM 789 C CA . VAL A 1 104 ? -5.460 13.149 11.035 1.00 94.69 104 VAL A CA 1
ATOM 790 C C . VAL A 1 104 ? -6.022 11.741 11.232 1.00 94.69 104 VAL A C 1
ATOM 792 O O . VAL A 1 104 ? -6.318 11.075 10.247 1.00 94.69 104 VAL A O 1
ATOM 795 N N . ILE A 1 105 ? -6.245 11.305 12.477 1.00 94.38 105 ILE A N 1
ATOM 796 C CA . ILE A 1 105 ? -6.795 9.970 12.776 1.00 94.38 105 ILE A CA 1
ATOM 797 C C . ILE A 1 105 ? -8.138 9.753 12.063 1.00 94.38 105 ILE A C 1
ATOM 799 O O . ILE A 1 105 ? -8.302 8.761 11.354 1.00 94.38 105 ILE A O 1
ATOM 803 N N . SER A 1 106 ? -9.075 10.694 12.194 1.00 92.56 106 SER A N 1
ATOM 804 C CA . SER A 1 106 ? -10.413 10.605 11.600 1.00 92.56 106 SER A CA 1
ATOM 805 C C . SER A 1 106 ? -10.363 10.448 10.077 1.00 92.56 106 SER A C 1
ATOM 807 O O . SER A 1 106 ? -11.098 9.635 9.515 1.00 92.56 106 SER A O 1
ATOM 809 N N . THR A 1 107 ? -9.429 11.133 9.405 1.00 91.19 107 THR A N 1
ATOM 810 C CA . THR A 1 107 ? -9.221 11.013 7.950 1.00 91.19 107 THR A CA 1
ATOM 811 C C . THR A 1 107 ? -8.917 9.570 7.526 1.00 91.19 107 THR A C 1
ATOM 813 O O . THR A 1 107 ? -9.441 9.099 6.516 1.00 91.19 107 THR A O 1
ATOM 816 N N . TYR A 1 108 ? -8.103 8.849 8.304 1.00 90.50 108 TYR A N 1
ATOM 817 C CA . TYR A 1 108 ? -7.689 7.476 7.992 1.00 90.50 108 TYR A CA 1
ATOM 818 C C . TYR A 1 108 ? -8.644 6.406 8.546 1.00 90.50 108 TYR A C 1
ATOM 820 O O . TYR A 1 108 ? -8.710 5.308 7.994 1.00 90.50 108 TYR A O 1
ATOM 828 N N . ILE A 1 109 ? -9.413 6.717 9.594 1.00 90.06 109 ILE A N 1
ATOM 829 C CA . ILE A 1 109 ? -10.372 5.789 10.214 1.00 90.06 109 ILE A CA 1
ATOM 830 C C . ILE A 1 109 ? -11.753 5.840 9.555 1.00 90.06 109 ILE A C 1
ATOM 832 O O . ILE A 1 109 ? -12.431 4.817 9.512 1.00 90.06 109 ILE A O 1
ATOM 836 N N . THR A 1 110 ? -12.164 6.974 8.980 1.00 88.81 110 THR A N 1
ATOM 837 C CA . THR A 1 110 ? -13.488 7.118 8.345 1.00 88.81 110 THR A CA 1
ATOM 838 C C . THR A 1 110 ? -13.816 5.990 7.350 1.00 88.81 110 THR A C 1
ATOM 840 O O . THR A 1 110 ? -14.922 5.450 7.432 1.00 88.81 110 THR A O 1
ATOM 843 N N . PRO A 1 111 ? -12.899 5.533 6.468 1.00 87.06 111 PRO A N 1
ATOM 844 C CA . PRO A 1 111 ? -13.172 4.405 5.570 1.00 87.06 111 PRO A CA 1
ATOM 845 C C . PRO A 1 111 ? -13.499 3.074 6.269 1.00 87.06 111 PRO A C 1
ATOM 847 O O . PRO A 1 111 ? -14.115 2.203 5.655 1.00 87.06 111 PRO A O 1
ATOM 850 N N . LEU A 1 112 ? -13.134 2.893 7.546 1.00 85.25 112 LEU A N 1
ATOM 851 C CA . LEU A 1 112 ? -13.521 1.711 8.328 1.00 85.25 112 LEU A CA 1
ATOM 852 C C . LEU A 1 112 ? -15.032 1.658 8.595 1.00 85.25 112 LEU A C 1
ATOM 854 O O . LEU A 1 112 ? -15.560 0.570 8.806 1.00 85.25 112 LEU A O 1
ATOM 858 N N . SER A 1 113 ? -15.745 2.789 8.516 1.00 85.19 113 SER A N 1
ATOM 859 C CA . SER A 1 113 ? -17.215 2.828 8.625 1.00 85.19 113 SER A CA 1
ATOM 860 C C . SER A 1 113 ? -17.930 2.028 7.525 1.00 85.19 113 SER A C 1
ATOM 862 O O . SER A 1 113 ? -19.078 1.627 7.700 1.00 85.19 113 SER A O 1
ATOM 864 N N . TYR A 1 114 ? -17.254 1.729 6.407 1.00 83.50 114 TYR A N 1
ATOM 865 C CA . TYR A 1 114 ? -17.803 0.879 5.345 1.00 83.50 114 TYR A CA 1
ATOM 866 C C . TYR A 1 114 ? -17.817 -0.616 5.714 1.00 83.50 114 TYR A C 1
ATOM 868 O O . TYR A 1 114 ? -18.581 -1.404 5.136 1.00 83.50 114 TYR A O 1
ATOM 876 N N . LEU A 1 115 ? -16.993 -1.021 6.684 1.00 84.38 115 LEU A N 1
ATOM 877 C CA . LEU A 1 115 ? -16.932 -2.389 7.196 1.00 84.38 115 LEU A CA 1
ATOM 878 C C . LEU A 1 115 ? -18.089 -2.663 8.163 1.00 84.38 115 LEU A C 1
ATOM 880 O O . LEU A 1 115 ? -18.856 -1.774 8.530 1.00 84.38 115 LEU A O 1
ATOM 884 N N . ALA A 1 116 ? -18.285 -3.923 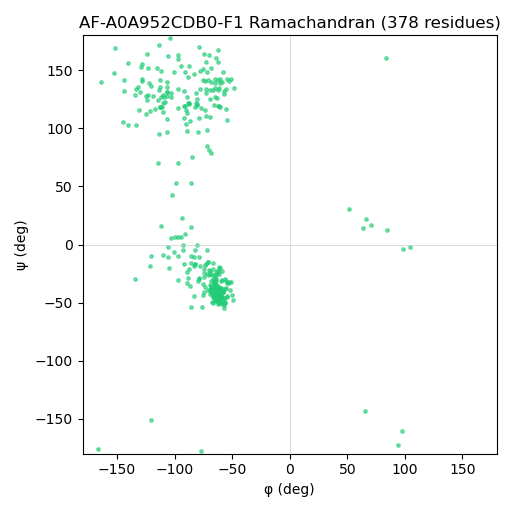8.547 1.00 84.25 116 ALA A N 1
ATOM 885 C CA . ALA A 1 116 ? -19.272 -4.230 9.574 1.00 84.25 116 ALA A CA 1
ATOM 886 C C . ALA A 1 116 ? -18.852 -3.618 10.928 1.00 84.25 116 ALA A C 1
ATOM 888 O O . ALA A 1 116 ? -17.738 -3.887 11.388 1.00 84.25 116 ALA A O 1
ATOM 889 N N . PRO A 1 117 ? -19.724 -2.835 11.595 1.00 84.62 117 PRO A N 1
ATOM 890 C CA . PRO A 1 117 ? -19.381 -2.190 12.862 1.00 84.62 117 PRO A CA 1
ATOM 891 C C . PRO A 1 117 ? -19.162 -3.204 13.990 1.00 84.62 117 PRO A C 1
ATOM 893 O O . PRO A 1 117 ? -18.352 -2.953 14.870 1.00 84.62 117 PRO A O 1
ATOM 896 N N . GLY A 1 118 ? -19.827 -4.362 13.948 1.00 83.44 118 GLY A N 1
ATOM 897 C CA . GLY A 1 118 ? -19.658 -5.436 14.933 1.00 83.44 118 GLY A CA 1
ATOM 898 C C . GLY A 1 118 ? -18.436 -6.334 14.711 1.00 83.44 118 GLY A C 1
ATOM 899 O O . GLY A 1 118 ? -18.231 -7.261 15.487 1.00 83.44 118 GLY A O 1
ATOM 900 N N . ALA A 1 119 ? -17.635 -6.106 13.666 1.00 83.31 119 ALA A N 1
ATOM 901 C CA . ALA A 1 119 ? -16.439 -6.907 13.423 1.00 83.31 119 ALA A CA 1
ATOM 902 C C . ALA A 1 119 ? -15.341 -6.554 14.443 1.00 83.31 119 ALA A C 1
ATOM 904 O O . ALA A 1 119 ? -14.803 -5.448 14.402 1.00 83.31 119 ALA A O 1
ATOM 905 N N . GLY A 1 120 ? -15.043 -7.492 15.349 1.00 81.38 120 GLY A N 1
ATOM 906 C CA . GLY A 1 120 ? -13.974 -7.424 16.359 1.00 81.38 120 GLY A CA 1
ATOM 907 C C . GLY A 1 120 ? -12.949 -8.558 16.211 1.00 81.38 120 GLY A C 1
ATOM 908 O O . GLY A 1 120 ? -12.729 -9.048 15.104 1.00 81.38 120 GLY A O 1
ATOM 909 N N . SER A 1 121 ? -12.314 -8.992 17.300 1.00 74.94 121 SER A N 1
ATOM 910 C CA . SER A 1 121 ? -11.259 -10.034 17.303 1.00 74.94 121 SER A CA 1
ATOM 911 C C . SER A 1 121 ? -11.639 -11.372 16.648 1.00 74.94 121 SER A C 1
ATOM 913 O O . SER A 1 121 ? -10.788 -12.010 16.020 1.00 74.94 121 SER A O 1
ATOM 915 N N . GLU A 1 122 ? -12.908 -11.770 16.738 1.00 78.12 122 GLU A N 1
ATOM 916 C CA . GLU A 1 122 ? -13.440 -13.014 16.153 1.00 78.12 122 GLU A CA 1
ATOM 917 C C . GLU A 1 122 ? -13.801 -12.900 14.663 1.00 78.12 122 GLU A C 1
ATOM 919 O O . GLU A 1 122 ? -14.188 -13.877 14.019 1.00 78.12 122 GLU A O 1
ATOM 924 N N . ALA A 1 123 ? -13.686 -11.702 14.095 1.00 84.38 123 ALA A N 1
ATOM 925 C CA . ALA A 1 123 ? -13.979 -11.449 12.697 1.00 84.38 123 ALA A CA 1
ATOM 926 C C . ALA A 1 123 ? -12.840 -11.936 11.775 1.00 84.38 123 ALA A C 1
ATOM 928 O O . ALA A 1 123 ? -11.834 -12.510 12.208 1.00 84.38 123 ALA A O 1
ATOM 929 N N . PHE A 1 124 ? -12.967 -11.710 10.466 1.00 85.62 124 PHE A N 1
ATOM 930 C CA . PHE A 1 124 ? -11.909 -12.076 9.533 1.00 85.62 124 PHE A CA 1
ATOM 931 C C . PHE A 1 124 ? -10.631 -11.289 9.817 1.00 85.62 124 PHE A C 1
ATOM 933 O O . PHE A 1 124 ? -10.601 -10.055 9.811 1.00 85.62 124 PHE A O 1
ATOM 940 N N . SER A 1 125 ? -9.549 -12.040 9.988 1.00 85.44 125 SER A N 1
ATOM 941 C CA . SER A 1 125 ? -8.220 -11.513 10.241 1.00 85.44 125 SER A CA 1
ATOM 942 C C . SER A 1 125 ? -7.335 -11.697 9.012 1.00 85.44 125 SER A C 1
ATOM 944 O O . SER A 1 125 ? -7.094 -12.814 8.549 1.00 85.44 125 SER A O 1
ATOM 946 N N . ILE A 1 126 ? -6.802 -10.582 8.513 1.00 88.62 126 ILE A N 1
ATOM 947 C CA . ILE A 1 126 ? -5.856 -10.560 7.390 1.00 88.62 126 ILE A CA 1
ATOM 948 C C . ILE A 1 126 ? -4.569 -11.306 7.761 1.00 88.62 126 ILE A C 1
ATOM 950 O O . ILE A 1 126 ? -4.020 -12.037 6.940 1.00 88.62 126 ILE A O 1
ATOM 954 N N . THR A 1 127 ? -4.098 -11.160 9.001 1.00 86.56 127 THR A N 1
ATOM 955 C CA . THR A 1 127 ? -2.875 -11.818 9.481 1.00 86.56 127 THR A CA 1
ATOM 956 C C . THR A 1 127 ? -3.052 -13.338 9.532 1.00 86.56 127 THR A C 1
ATOM 958 O O . THR A 1 127 ? -2.213 -14.059 8.987 1.00 86.56 127 THR A O 1
ATOM 961 N N . LYS A 1 128 ? -4.178 -13.829 10.080 1.00 86.81 128 LYS A N 1
ATOM 962 C CA . LYS A 1 128 ? -4.537 -15.261 10.054 1.00 86.81 128 LYS A CA 1
ATOM 963 C C . LYS A 1 128 ? -4.677 -15.768 8.614 1.00 86.81 128 LYS A C 1
ATOM 965 O O . LYS A 1 128 ? -4.101 -16.797 8.266 1.00 86.81 128 LYS A O 1
ATOM 970 N N . PHE A 1 129 ? -5.356 -15.010 7.747 1.00 89.75 129 PHE A N 1
ATOM 971 C CA . PHE A 1 129 ? -5.484 -15.353 6.330 1.00 89.75 129 PHE A CA 1
ATOM 972 C C . PHE A 1 129 ? -4.118 -15.523 5.653 1.00 89.75 129 PHE A C 1
ATOM 974 O O . PHE A 1 129 ? -3.888 -16.537 5.000 1.00 89.75 129 PHE A O 1
ATOM 981 N N . VAL A 1 130 ? -3.191 -14.575 5.822 1.00 90.00 130 VAL A N 1
ATOM 982 C CA . VAL A 1 130 ? -1.852 -14.647 5.213 1.00 90.00 130 VAL A CA 1
ATOM 983 C C . VAL A 1 130 ? -1.080 -15.877 5.699 1.00 90.00 130 VAL A C 1
ATOM 985 O O . VAL A 1 130 ? -0.438 -16.547 4.887 1.00 90.00 130 VAL A O 1
ATOM 988 N N . ALA A 1 131 ? -1.191 -16.226 6.983 1.00 88.00 131 ALA A N 1
ATOM 989 C CA . ALA A 1 131 ? -0.545 -17.411 7.547 1.00 88.00 131 ALA A CA 1
ATOM 990 C C . ALA A 1 131 ? -1.100 -18.736 6.981 1.00 88.00 131 ALA A C 1
ATOM 992 O O . ALA A 1 131 ? -0.361 -19.714 6.830 1.00 88.00 131 ALA A O 1
ATOM 993 N N . GLU A 1 132 ? -2.390 -18.782 6.637 1.00 88.56 132 GLU A N 1
ATOM 994 C CA . GLU A 1 132 ? -3.088 -20.018 6.260 1.00 88.56 132 GLU A CA 1
ATOM 995 C C . GLU A 1 132 ? -3.362 -20.167 4.759 1.00 88.56 132 GLU A C 1
ATOM 997 O O . GLU A 1 132 ? -3.555 -21.290 4.283 1.00 88.56 132 GLU A O 1
ATOM 1002 N N . CYS A 1 133 ? -3.340 -19.075 3.988 1.00 87.25 133 CYS A N 1
ATOM 1003 C CA . CYS A 1 133 ? -3.779 -19.043 2.588 1.00 87.25 133 CYS A CA 1
ATOM 1004 C C . CYS A 1 133 ? -3.057 -20.059 1.691 1.00 87.25 133 CYS A C 1
ATOM 1006 O O . CYS A 1 133 ? -3.654 -20.599 0.762 1.00 87.25 133 CYS A O 1
ATOM 1008 N N . ARG A 1 134 ? -1.798 -20.402 1.997 1.00 84.12 134 ARG A N 1
ATOM 1009 C CA . ARG A 1 134 ? -1.063 -21.450 1.274 1.00 84.12 134 ARG A CA 1
ATOM 1010 C C . ARG A 1 134 ? -1.659 -22.843 1.484 1.00 84.12 134 ARG A C 1
ATOM 1012 O O . ARG A 1 134 ? -1.687 -23.624 0.539 1.00 84.12 134 ARG A O 1
ATOM 1019 N N . LYS A 1 135 ? -2.099 -23.168 2.703 1.00 84.94 135 LYS A N 1
ATOM 1020 C CA . LYS A 1 135 ? -2.684 -24.481 3.028 1.00 84.94 135 LYS A CA 1
ATOM 1021 C C . LYS A 1 135 ? -4.035 -24.657 2.336 1.00 84.94 135 LYS A C 1
ATOM 1023 O O . LYS A 1 135 ? -4.365 -25.754 1.903 1.00 84.94 135 LYS A O 1
ATOM 1028 N N . THR A 1 136 ? -4.794 -23.570 2.220 1.00 84.00 136 THR A N 1
ATOM 1029 C CA . THR A 1 136 ? -6.143 -23.564 1.639 1.00 84.00 136 THR A CA 1
ATOM 1030 C C . THR A 1 136 ? -6.160 -23.277 0.136 1.00 84.00 136 THR A C 1
ATOM 1032 O O . THR A 1 136 ? -7.167 -23.540 -0.520 1.00 84.00 136 THR A O 1
ATOM 1035 N N . GLY A 1 137 ? -5.070 -22.741 -0.426 1.00 85.00 137 GLY A N 1
ATOM 1036 C CA . GLY A 1 137 ? -5.025 -22.241 -1.803 1.00 85.00 137 GLY A CA 1
ATOM 1037 C C . GLY A 1 137 ? -5.923 -21.018 -2.026 1.00 85.00 137 GLY A C 1
ATOM 1038 O O . GLY A 1 137 ? -6.363 -20.775 -3.150 1.00 85.00 137 GLY A O 1
ATOM 1039 N N . ALA A 1 138 ? -6.253 -20.286 -0.958 1.00 88.81 138 ALA A N 1
ATOM 1040 C CA . ALA A 1 138 ? -7.185 -19.168 -1.002 1.00 88.81 138 ALA A CA 1
ATOM 1041 C C . ALA A 1 138 ? -6.541 -17.896 -1.577 1.00 88.81 138 ALA A C 1
ATOM 1043 O O . ALA A 1 138 ? -5.350 -17.642 -1.400 1.00 88.81 138 ALA A O 1
ATOM 1044 N N . VAL A 1 139 ? -7.359 -17.072 -2.235 1.00 91.00 139 VAL A N 1
ATOM 1045 C CA . VAL A 1 139 ? -6.961 -15.781 -2.813 1.00 91.00 139 VAL A CA 1
ATOM 1046 C C . VAL A 1 139 ? -7.843 -14.690 -2.221 1.00 91.00 139 VAL A C 1
ATOM 1048 O O . VAL A 1 139 ? -9.069 -14.807 -2.261 1.00 91.00 139 VAL A O 1
ATOM 1051 N N . LEU A 1 140 ? -7.222 -13.633 -1.696 1.00 90.94 140 LEU A N 1
ATOM 1052 C CA . LEU A 1 140 ? -7.921 -12.440 -1.232 1.00 90.94 140 LEU A CA 1
ATOM 1053 C C . LEU A 1 140 ? -8.074 -11.463 -2.398 1.00 90.94 140 LEU A C 1
ATOM 1055 O O . LEU A 1 140 ? -7.085 -11.043 -2.994 1.00 90.94 140 LEU A O 1
ATOM 1059 N N . TRP A 1 141 ? -9.316 -11.104 -2.705 1.00 90.44 141 TRP A N 1
ATOM 1060 C CA . TRP A 1 141 ? -9.648 -10.103 -3.713 1.00 90.44 141 TRP A CA 1
ATOM 1061 C C . TRP A 1 141 ? -10.107 -8.827 -3.016 1.00 90.44 141 TRP A C 1
ATOM 1063 O O . TRP A 1 141 ? -10.979 -8.889 -2.152 1.00 90.44 141 TRP A O 1
ATOM 1073 N N . LEU A 1 142 ? -9.560 -7.682 -3.424 1.00 88.75 142 LEU A N 1
ATOM 1074 C CA . LEU A 1 142 ? -9.943 -6.358 -2.924 1.00 88.75 142 LEU A CA 1
ATOM 1075 C C . LEU A 1 142 ? -10.573 -5.542 -4.062 1.00 88.75 142 LEU A C 1
ATOM 1077 O O . LEU A 1 142 ? -9.935 -4.635 -4.598 1.00 88.75 142 LEU A O 1
ATOM 1081 N N . PRO A 1 143 ? -11.790 -5.900 -4.512 1.00 87.00 143 PRO A N 1
ATOM 1082 C CA . PRO A 1 143 ? -12.437 -5.193 -5.601 1.00 87.00 143 PRO A CA 1
ATOM 1083 C C . PRO A 1 143 ? -12.888 -3.807 -5.140 1.00 87.00 143 PRO A C 1
ATOM 1085 O O . PRO A 1 143 ? -13.426 -3.633 -4.048 1.00 87.00 143 PRO A O 1
ATOM 1088 N N . TYR A 1 144 ? -12.745 -2.830 -6.022 1.00 86.44 144 TYR A N 1
ATOM 1089 C CA . TYR A 1 144 ? -13.322 -1.505 -5.857 1.00 86.44 144 TYR A CA 1
ATOM 1090 C C . TYR A 1 144 ? -13.839 -1.012 -7.200 1.00 86.44 144 TYR A C 1
ATOM 1092 O O . TYR A 1 144 ? -13.399 -1.461 -8.260 1.00 86.44 144 TYR A O 1
ATOM 1100 N N . ARG A 1 145 ? -14.795 -0.086 -7.165 1.00 86.75 145 ARG A N 1
ATOM 1101 C CA . ARG A 1 145 ? -15.223 0.605 -8.375 1.00 86.75 145 ARG A CA 1
ATOM 1102 C C . ARG A 1 145 ? -14.354 1.839 -8.583 1.00 86.75 145 ARG A C 1
ATOM 1104 O O . ARG A 1 145 ? -13.976 2.511 -7.624 1.00 86.75 145 ARG A O 1
ATOM 1111 N N . SER A 1 146 ? -14.053 2.158 -9.836 1.00 85.31 146 SER A N 1
ATOM 1112 C CA . SER A 1 146 ? -13.184 3.292 -10.168 1.00 85.31 146 SER A CA 1
ATOM 1113 C C . SER A 1 146 ? -13.736 4.632 -9.664 1.00 85.31 146 SER A C 1
ATOM 1115 O O . SER A 1 146 ? -12.952 5.498 -9.288 1.00 85.31 146 SER A O 1
ATOM 1117 N N . ASP A 1 147 ? -15.063 4.784 -9.596 1.00 86.19 147 ASP A N 1
ATOM 1118 C CA . ASP A 1 147 ? -15.745 5.976 -9.077 1.00 86.19 147 ASP A CA 1
ATOM 1119 C C . ASP A 1 147 ? -15.694 6.089 -7.546 1.00 86.19 147 ASP A C 1
ATOM 1121 O O . ASP A 1 147 ? -15.676 7.195 -7.015 1.00 86.19 147 ASP A O 1
ATOM 1125 N N . THR A 1 148 ? -15.598 4.967 -6.827 1.00 86.50 148 THR A N 1
ATOM 1126 C CA . THR A 1 148 ? -15.486 4.950 -5.357 1.00 86.50 148 THR A CA 1
ATOM 1127 C C . THR A 1 148 ? -14.041 4.926 -4.866 1.00 86.50 148 THR A C 1
ATOM 1129 O O . THR A 1 148 ? -13.809 4.985 -3.660 1.00 86.50 148 THR A O 1
ATOM 1132 N N . ARG A 1 149 ? -13.057 4.827 -5.772 1.00 87.12 149 ARG A N 1
ATOM 1133 C CA . ARG A 1 149 ? -11.635 4.670 -5.433 1.00 87.12 149 ARG A CA 1
ATOM 1134 C C . ARG A 1 149 ? -11.139 5.681 -4.388 1.00 87.12 149 ARG A C 1
ATOM 1136 O O . ARG A 1 149 ? -10.536 5.218 -3.425 1.00 87.12 149 ARG A O 1
ATOM 1143 N N . PRO A 1 150 ? -11.403 7.002 -4.486 1.00 85.19 150 PRO A N 1
ATOM 1144 C CA . PRO A 1 150 ? -10.905 7.958 -3.491 1.00 85.19 150 PRO A CA 1
ATOM 1145 C C . PRO A 1 150 ? -11.381 7.674 -2.059 1.00 85.19 150 PRO A C 1
ATOM 1147 O O . PRO A 1 150 ? -10.649 7.945 -1.117 1.00 85.19 150 PRO A O 1
ATOM 1150 N N . ALA A 1 151 ? -12.575 7.096 -1.893 1.00 84.50 151 ALA A N 1
ATOM 1151 C CA . ALA A 1 151 ? -13.143 6.790 -0.581 1.00 84.50 151 ALA A CA 1
ATOM 1152 C C . ALA A 1 151 ? -12.549 5.518 0.051 1.00 84.50 151 ALA A C 1
ATOM 1154 O O . ALA A 1 151 ? -12.478 5.408 1.271 1.00 84.50 151 ALA A O 1
ATOM 1155 N N . VAL A 1 152 ? -12.116 4.552 -0.768 1.00 86.38 152 VAL A N 1
ATOM 1156 C CA . VAL A 1 152 ? -11.651 3.233 -0.297 1.00 86.38 152 VAL A CA 1
ATOM 1157 C C . VAL A 1 152 ? -10.147 3.011 -0.455 1.00 86.38 152 VAL A C 1
ATOM 1159 O O . VAL A 1 152 ? -9.629 2.032 0.074 1.00 86.38 152 VAL A O 1
ATOM 1162 N N . ALA A 1 153 ? -9.433 3.901 -1.152 1.00 88.06 153 ALA A N 1
ATOM 1163 C CA . ALA A 1 153 ? -8.004 3.757 -1.436 1.00 88.06 153 ALA A CA 1
ATOM 1164 C C . ALA A 1 153 ? -7.178 3.550 -0.161 1.00 88.06 153 ALA A C 1
ATOM 1166 O O . ALA A 1 153 ? -6.345 2.646 -0.124 1.00 88.06 153 ALA A O 1
ATOM 1167 N N . THR A 1 154 ? -7.459 4.332 0.885 1.00 85.88 154 THR A N 1
ATOM 1168 C CA . THR A 1 154 ? -6.799 4.214 2.189 1.00 85.88 154 THR A CA 1
ATOM 1169 C C . THR A 1 154 ? -7.048 2.850 2.820 1.00 85.88 154 THR A C 1
ATOM 1171 O O . THR A 1 154 ? -6.094 2.161 3.164 1.00 85.88 154 THR A O 1
ATOM 1174 N N . LEU A 1 155 ? -8.311 2.411 2.890 1.00 87.94 155 LEU A N 1
ATOM 1175 C CA . LEU A 1 155 ? -8.672 1.098 3.429 1.00 87.94 155 LEU A CA 1
ATOM 1176 C C . LEU A 1 155 ? -7.949 -0.029 2.680 1.00 87.94 155 LEU A C 1
ATOM 1178 O O . LEU A 1 155 ? -7.364 -0.908 3.307 1.00 87.94 155 LEU A O 1
ATOM 1182 N N . ILE A 1 156 ? -7.941 0.015 1.346 1.00 90.25 156 ILE A N 1
ATOM 1183 C CA . ILE A 1 156 ? -7.252 -0.986 0.522 1.00 90.25 156 ILE A CA 1
ATOM 1184 C C . ILE A 1 156 ? -5.749 -0.962 0.798 1.00 90.25 156 ILE A C 1
ATOM 1186 O O . ILE A 1 156 ? -5.165 -2.022 1.020 1.00 90.25 156 ILE A O 1
ATOM 1190 N N . SER A 1 157 ? -5.122 0.220 0.837 1.00 90.00 157 SER A N 1
ATOM 1191 C CA . SER A 1 157 ? -3.696 0.324 1.156 1.00 90.00 157 SER A CA 1
ATOM 1192 C C . SER A 1 157 ? -3.377 -0.209 2.551 1.00 90.00 157 SER A C 1
ATOM 1194 O O . SER A 1 157 ? -2.397 -0.930 2.693 1.00 90.00 157 SER A O 1
ATOM 1196 N N . SER A 1 158 ? -4.232 0.034 3.549 1.00 89.62 158 SER A N 1
ATOM 1197 C CA . SER A 1 158 ? -4.058 -0.496 4.903 1.00 89.62 158 SER A CA 1
ATOM 1198 C C . SER A 1 158 ? -4.179 -2.014 4.943 1.00 89.62 158 SER A C 1
ATOM 1200 O O . SER A 1 158 ? -3.350 -2.675 5.559 1.00 89.62 158 SER A O 1
ATOM 1202 N N . VAL A 1 159 ? -5.162 -2.594 4.248 1.00 90.31 159 VAL A N 1
ATOM 1203 C CA . VAL A 1 159 ? -5.321 -4.054 4.158 1.00 90.31 159 VAL A CA 1
ATOM 1204 C C . VAL A 1 159 ? -4.108 -4.697 3.482 1.00 90.31 159 VAL A C 1
ATOM 1206 O O . VAL A 1 159 ? -3.588 -5.699 3.977 1.00 90.31 159 VAL A O 1
ATOM 1209 N N . LEU A 1 160 ? -3.630 -4.119 2.375 1.00 92.12 160 LEU A N 1
ATOM 1210 C CA . LEU A 1 160 ? -2.438 -4.599 1.675 1.00 92.12 160 LEU A CA 1
ATOM 1211 C C . LEU A 1 160 ? -1.175 -4.444 2.525 1.00 92.12 160 LEU A C 1
ATOM 1213 O O . LEU A 1 160 ? -0.329 -5.339 2.520 1.00 92.12 160 LEU A O 1
ATOM 1217 N N . ASP A 1 161 ? -1.050 -3.349 3.269 1.00 91.62 161 ASP A N 1
ATOM 1218 C CA . ASP A 1 161 ? 0.084 -3.108 4.154 1.00 91.62 161 ASP A CA 1
ATOM 1219 C C . ASP A 1 161 ? 0.100 -4.096 5.325 1.00 91.62 161 ASP A C 1
ATOM 1221 O O . ASP A 1 161 ? 1.123 -4.739 5.553 1.00 91.62 161 ASP A O 1
ATOM 1225 N N . ILE A 1 162 ? -1.048 -4.338 5.971 1.00 90.25 162 ILE A N 1
ATOM 1226 C CA . ILE A 1 162 ? -1.203 -5.369 7.011 1.00 90.25 162 ILE A CA 1
ATOM 1227 C C . ILE A 1 162 ? -0.846 -6.747 6.450 1.00 90.25 162 ILE A C 1
ATOM 1229 O O . ILE A 1 162 ? -0.095 -7.487 7.084 1.00 90.25 162 ILE A O 1
ATOM 1233 N N . ALA A 1 163 ? -1.342 -7.100 5.260 1.00 91.44 163 ALA A N 1
ATOM 1234 C CA . ALA A 1 163 ? -1.040 -8.384 4.630 1.00 91.44 163 ALA A CA 1
ATOM 1235 C C . ALA A 1 163 ? 0.459 -8.538 4.324 1.00 91.44 163 ALA A C 1
ATOM 1237 O O . ALA A 1 163 ? 1.053 -9.589 4.578 1.00 91.44 163 ALA A O 1
ATOM 1238 N N . THR A 1 164 ? 1.081 -7.473 3.818 1.00 92.25 164 THR A N 1
ATOM 1239 C CA . THR A 1 164 ? 2.512 -7.422 3.500 1.00 92.25 164 THR A CA 1
ATOM 1240 C C . THR A 1 164 ? 3.354 -7.561 4.766 1.00 92.25 164 THR A C 1
ATOM 1242 O O . THR A 1 164 ? 4.249 -8.402 4.833 1.00 92.25 164 THR A O 1
ATOM 1245 N N . ALA A 1 165 ? 3.026 -6.800 5.807 1.00 89.81 165 ALA A N 1
ATOM 1246 C CA . ALA A 1 165 ? 3.712 -6.830 7.088 1.00 89.81 165 ALA A CA 1
ATOM 1247 C C . ALA A 1 165 ? 3.541 -8.180 7.809 1.00 89.81 165 ALA A C 1
ATOM 1249 O O . ALA A 1 165 ? 4.496 -8.710 8.382 1.00 89.81 165 ALA A O 1
ATOM 1250 N N . ALA A 1 166 ? 2.351 -8.783 7.730 1.00 89.06 166 ALA A N 1
ATOM 1251 C CA . ALA A 1 166 ? 2.088 -10.127 8.238 1.00 89.06 166 ALA A CA 1
ATOM 1252 C C . ALA A 1 166 ? 2.962 -11.164 7.528 1.00 89.06 166 ALA A C 1
ATOM 1254 O O . ALA A 1 166 ? 3.592 -11.993 8.183 1.00 89.06 166 ALA A O 1
ATOM 1255 N N . ALA A 1 167 ? 3.072 -11.074 6.198 1.00 90.75 167 ALA A N 1
ATOM 1256 C CA . ALA A 1 167 ? 3.907 -11.984 5.427 1.00 90.75 167 ALA A CA 1
ATOM 1257 C C . ALA A 1 167 ? 5.391 -11.879 5.806 1.00 90.75 167 ALA A C 1
ATOM 1259 O O . ALA A 1 167 ? 6.080 -12.893 5.901 1.00 90.75 167 ALA A O 1
ATOM 1260 N N . MET A 1 168 ? 5.862 -10.662 6.079 1.00 89.81 168 MET A N 1
ATOM 1261 C CA . MET A 1 168 ? 7.226 -10.383 6.538 1.00 89.81 168 MET A CA 1
ATOM 1262 C C . MET A 1 168 ? 7.511 -10.847 7.973 1.00 89.81 168 MET A C 1
ATOM 1264 O O . MET A 1 168 ? 8.673 -10.909 8.366 1.00 89.81 168 MET A O 1
ATOM 1268 N N . SER A 1 169 ? 6.471 -11.162 8.749 1.00 88.25 169 SER A N 1
ATOM 1269 C CA . SER A 1 169 ? 6.581 -11.556 10.161 1.00 88.25 169 SER A CA 1
ATOM 1270 C C . SER A 1 169 ? 6.494 -13.071 10.372 1.00 88.25 169 SER A C 1
ATOM 1272 O O . SER A 1 169 ? 6.676 -13.549 11.488 1.00 88.25 169 SER A O 1
ATOM 1274 N N . MET A 1 170 ? 6.206 -13.840 9.319 1.00 89.00 170 MET A N 1
ATOM 1275 C CA . MET A 1 170 ? 6.181 -15.301 9.389 1.00 89.00 170 MET A CA 1
ATOM 1276 C C . MET A 1 170 ? 7.592 -15.890 9.451 1.00 89.00 170 MET A C 1
ATOM 1278 O O . MET A 1 170 ? 8.568 -15.266 9.043 1.00 89.00 170 MET A O 1
ATOM 1282 N N . GLU A 1 171 ? 7.694 -17.159 9.840 1.00 90.69 171 GLU A N 1
ATOM 1283 C CA . GLU A 1 171 ? 8.946 -17.902 9.714 1.00 90.69 171 GLU A CA 1
ATOM 1284 C C . GLU A 1 171 ? 9.446 -17.953 8.264 1.00 90.69 171 GLU A C 1
ATOM 1286 O O . GLU A 1 171 ? 8.666 -17.987 7.296 1.00 90.69 171 GLU A O 1
ATOM 1291 N N . VAL A 1 172 ? 10.774 -17.982 8.132 1.00 93.00 172 VAL A N 1
ATOM 1292 C CA . VAL A 1 172 ? 11.477 -18.126 6.857 1.00 93.00 172 VAL A CA 1
ATOM 1293 C C . VAL A 1 172 ? 11.099 -19.462 6.225 1.00 93.00 172 VAL A C 1
ATOM 1295 O O . VAL A 1 172 ? 11.388 -20.525 6.762 1.00 93.00 172 VAL A O 1
ATOM 1298 N N . ASP A 1 173 ? 10.503 -19.402 5.040 1.00 90.06 173 ASP A N 1
ATOM 1299 C CA . ASP A 1 173 ? 10.131 -20.579 4.264 1.00 90.06 173 ASP A CA 1
ATOM 1300 C C . ASP A 1 173 ? 10.302 -20.272 2.776 1.00 90.06 173 ASP A C 1
ATOM 1302 O O . ASP A 1 173 ? 9.499 -19.576 2.154 1.00 90.06 173 ASP A O 1
ATOM 1306 N N . ARG A 1 174 ? 11.362 -20.827 2.183 1.00 84.50 174 ARG A N 1
ATOM 1307 C CA . ARG A 1 174 ? 11.683 -20.630 0.760 1.00 84.50 174 ARG A CA 1
ATOM 1308 C C . ARG A 1 174 ? 10.743 -21.376 -0.186 1.00 84.50 174 ARG A C 1
ATOM 1310 O O . ARG A 1 174 ? 10.733 -21.080 -1.379 1.00 84.50 174 ARG A O 1
ATOM 1317 N N . SER A 1 175 ? 9.989 -22.351 0.320 1.00 87.56 175 SER A N 1
ATOM 1318 C CA . SER A 1 175 ? 8.985 -23.072 -0.462 1.00 87.56 175 SER A CA 1
ATOM 1319 C C . SER A 1 175 ? 7.666 -22.299 -0.548 1.00 87.56 175 SER A C 1
ATOM 1321 O O . SER A 1 175 ? 6.837 -22.586 -1.415 1.00 87.56 175 SER A O 1
ATOM 1323 N N . ARG A 1 176 ? 7.465 -21.307 0.331 1.00 89.50 176 ARG A N 1
ATOM 1324 C CA . ARG A 1 176 ? 6.278 -20.454 0.337 1.00 89.50 176 ARG A CA 1
ATOM 1325 C C . ARG A 1 176 ? 6.266 -19.554 -0.898 1.00 89.50 176 ARG A C 1
ATOM 1327 O O . ARG A 1 176 ? 7.302 -19.051 -1.330 1.00 89.50 176 ARG A O 1
ATOM 1334 N N . ARG A 1 177 ? 5.079 -19.370 -1.482 1.00 89.44 177 ARG A N 1
ATOM 1335 C CA . ARG A 1 177 ? 4.829 -18.449 -2.598 1.00 89.44 177 ARG A CA 1
ATOM 1336 C C . ARG A 1 177 ? 3.576 -17.644 -2.288 1.00 89.44 177 ARG A C 1
ATOM 1338 O O . ARG A 1 177 ? 2.472 -18.168 -2.389 1.00 89.44 177 ARG A O 1
ATOM 1345 N N . LEU A 1 178 ? 3.770 -16.399 -1.880 1.00 92.62 178 LEU A N 1
ATOM 1346 C CA . LEU A 1 178 ? 2.715 -15.423 -1.648 1.00 92.62 178 LEU A CA 1
ATOM 1347 C C . LEU A 1 178 ? 2.854 -14.326 -2.689 1.00 92.62 178 LEU A C 1
ATOM 1349 O O . LEU A 1 178 ? 3.888 -13.665 -2.748 1.00 92.62 178 LEU A O 1
ATOM 1353 N N . PHE A 1 179 ? 1.826 -14.163 -3.516 1.00 93.88 179 PHE A N 1
ATOM 1354 C CA . PHE A 1 179 ? 1.796 -13.125 -4.534 1.00 93.88 179 PHE A CA 1
ATOM 1355 C C . PHE A 1 179 ? 1.026 -11.915 -4.018 1.00 93.88 179 PHE A C 1
ATOM 1357 O O . PHE A 1 179 ? -0.169 -12.008 -3.748 1.00 93.88 179 PHE A O 1
ATOM 1364 N N . LEU A 1 180 ? 1.717 -10.785 -3.914 1.00 93.69 180 LEU A N 1
ATOM 1365 C CA . LEU A 1 180 ? 1.110 -9.471 -3.764 1.00 93.69 180 LEU A CA 1
ATOM 1366 C C . LEU A 1 180 ? 0.922 -8.886 -5.165 1.00 93.69 180 LEU A C 1
ATOM 1368 O O . LEU A 1 180 ? 1.904 -8.560 -5.830 1.00 93.69 180 LEU A O 1
ATOM 1372 N N . VAL A 1 181 ? -0.323 -8.797 -5.629 1.00 94.81 181 VAL A N 1
ATOM 1373 C CA . VAL A 1 181 ? -0.644 -8.274 -6.962 1.00 94.81 181 VAL A CA 1
ATOM 1374 C C . VAL A 1 181 ? -1.350 -6.936 -6.814 1.00 94.81 181 VAL A C 1
ATOM 1376 O O . VAL A 1 181 ? -2.426 -6.871 -6.226 1.00 94.81 181 VAL A O 1
ATOM 1379 N N . VAL A 1 182 ? -0.734 -5.886 -7.349 1.00 92.81 182 VAL A N 1
ATOM 1380 C CA . VAL A 1 182 ? -1.255 -4.519 -7.349 1.00 92.81 182 VAL A CA 1
ATOM 1381 C C . VAL A 1 182 ? -1.362 -4.068 -8.800 1.00 92.81 182 VAL A C 1
ATOM 1383 O O . VAL A 1 182 ? -0.361 -3.999 -9.509 1.00 92.81 182 VAL A O 1
ATOM 1386 N N . ASP A 1 183 ? -2.584 -3.825 -9.262 1.00 90.31 183 ASP A N 1
ATOM 1387 C CA . ASP A 1 183 ? -2.873 -3.459 -10.650 1.00 90.31 183 ASP A CA 1
ATOM 1388 C C . ASP A 1 183 ? -2.302 -2.084 -11.015 1.00 90.31 183 ASP A C 1
ATOM 1390 O O . ASP A 1 183 ? -1.677 -1.940 -12.063 1.00 90.31 183 ASP A O 1
ATOM 1394 N N . GLU A 1 184 ? -2.468 -1.107 -10.126 1.00 90.19 184 GLU A N 1
ATOM 1395 C CA . GLU A 1 184 ? -1.923 0.239 -10.257 1.00 90.19 184 GLU A CA 1
ATOM 1396 C C . GLU A 1 184 ? -1.424 0.744 -8.899 1.00 90.19 184 GLU A C 1
ATOM 1398 O O . GLU A 1 184 ? -2.191 1.154 -8.024 1.00 90.19 184 GLU A O 1
ATOM 1403 N N . LEU A 1 185 ? -0.105 0.714 -8.724 1.00 89.12 185 LEU A N 1
ATOM 1404 C CA . LEU A 1 185 ? 0.558 1.043 -7.471 1.00 89.12 185 LEU A CA 1
ATOM 1405 C C . LEU A 1 185 ? 0.363 2.510 -7.074 1.00 89.12 185 LEU A C 1
ATOM 1407 O O . LEU A 1 185 ? 0.265 2.799 -5.884 1.00 89.12 185 LEU A O 1
ATOM 1411 N N . ALA A 1 186 ? 0.259 3.427 -8.041 1.00 86.06 186 ALA A N 1
ATOM 1412 C CA . ALA A 1 186 ? 0.028 4.843 -7.761 1.00 86.06 186 ALA A CA 1
ATOM 1413 C C . ALA A 1 186 ? -1.454 5.189 -7.524 1.00 86.06 186 ALA A C 1
ATOM 1415 O O . ALA A 1 186 ? -1.773 6.301 -7.097 1.00 86.06 186 ALA A O 1
ATOM 1416 N N . ALA A 1 187 ? -2.380 4.268 -7.810 1.00 84.25 187 ALA A N 1
ATOM 1417 C CA . ALA A 1 187 ? -3.813 4.492 -7.619 1.00 84.25 187 ALA A CA 1
ATOM 1418 C C . ALA A 1 187 ? -4.265 4.241 -6.178 1.00 84.25 187 ALA A C 1
ATOM 1420 O O . ALA A 1 187 ? -5.351 4.699 -5.799 1.00 84.25 187 ALA A O 1
ATOM 1421 N N . LEU A 1 188 ? -3.460 3.518 -5.404 1.00 79.06 188 LEU A N 1
ATOM 1422 C CA . LEU A 1 188 ? -3.703 3.219 -4.001 1.00 79.06 188 LEU A CA 1
ATOM 1423 C C . LEU A 1 188 ? -2.948 4.202 -3.100 1.00 79.06 188 LEU A C 1
ATOM 1425 O O . LEU A 1 188 ? -2.028 4.895 -3.532 1.00 79.06 188 LEU A O 1
ATOM 1429 N N . GLY A 1 189 ? -3.350 4.265 -1.829 1.00 82.81 189 GLY A N 1
ATOM 1430 C CA . GLY A 1 189 ? -2.554 4.940 -0.808 1.00 82.81 189 GLY A CA 1
ATOM 1431 C C . GLY A 1 189 ? -1.184 4.275 -0.623 1.00 82.81 189 GLY A C 1
ATOM 1432 O O . GLY A 1 189 ? -0.935 3.160 -1.087 1.00 82.81 189 GLY A O 1
ATOM 1433 N N . LYS A 1 190 ? -0.284 4.959 0.085 1.00 87.19 190 LYS A N 1
ATOM 1434 C CA . LYS A 1 190 ? 1.078 4.484 0.352 1.00 87.19 190 LYS A CA 1
ATOM 1435 C C . LYS A 1 190 ? 1.051 3.181 1.165 1.00 87.19 190 LYS A C 1
ATOM 1437 O O . LYS A 1 190 ? 0.585 3.166 2.299 1.00 87.19 190 LYS A O 1
ATOM 1442 N N . ILE A 1 191 ? 1.601 2.105 0.600 1.00 91.88 191 ILE A N 1
ATOM 1443 C CA . ILE A 1 191 ? 1.847 0.830 1.300 1.00 91.88 191 ILE A CA 1
ATOM 1444 C C . ILE A 1 191 ? 3.244 0.909 1.935 1.00 91.88 191 ILE A C 1
ATOM 1446 O O . ILE A 1 191 ? 4.244 0.725 1.237 1.00 91.88 191 ILE A O 1
ATOM 1450 N N . ASN A 1 192 ? 3.335 1.238 3.226 1.00 89.06 192 ASN A N 1
ATOM 1451 C CA . ASN A 1 192 ? 4.606 1.541 3.906 1.00 89.06 192 ASN A CA 1
ATOM 1452 C C . ASN A 1 192 ? 5.576 0.360 3.960 1.00 89.06 192 ASN A C 1
ATOM 1454 O O . ASN A 1 192 ? 6.782 0.546 3.852 1.00 89.06 192 ASN A O 1
ATOM 1458 N N . SER A 1 193 ? 5.051 -0.850 4.101 1.00 90.50 193 SER A N 1
ATOM 1459 C CA . SER A 1 193 ? 5.806 -2.095 4.211 1.00 90.50 193 SER A CA 1
ATOM 1460 C C . SER A 1 193 ? 6.296 -2.602 2.853 1.00 90.50 193 SER A C 1
ATOM 1462 O O . SER A 1 193 ? 7.101 -3.531 2.801 1.00 90.50 193 SER A O 1
ATOM 1464 N N . LEU A 1 194 ? 5.823 -2.023 1.740 1.00 92.25 194 LEU A N 1
ATOM 1465 C CA . LEU A 1 194 ? 6.138 -2.503 0.395 1.00 92.25 194 LEU A CA 1
ATOM 1466 C C . LEU A 1 194 ? 7.633 -2.398 0.042 1.00 92.25 194 LEU A C 1
ATOM 1468 O O . LEU A 1 194 ? 8.168 -3.402 -0.429 1.00 92.25 194 LEU A O 1
ATOM 1472 N N . PRO A 1 195 ? 8.343 -1.270 0.266 1.00 91.81 195 PRO A N 1
ATOM 1473 C CA . PRO A 1 195 ? 9.772 -1.181 -0.048 1.00 91.81 195 PRO A CA 1
ATOM 1474 C C . PRO A 1 195 ? 10.603 -2.252 0.673 1.00 91.81 195 PRO A C 1
ATOM 1476 O O . PRO A 1 195 ? 11.386 -2.963 0.039 1.00 91.81 195 PRO A O 1
ATOM 1479 N N . ASP A 1 196 ? 10.369 -2.441 1.973 1.00 91.50 196 ASP A N 1
ATOM 1480 C CA . ASP A 1 196 ? 11.057 -3.463 2.767 1.00 91.50 196 ASP A CA 1
ATOM 1481 C C . ASP A 1 196 ? 10.677 -4.882 2.330 1.00 91.50 196 ASP A C 1
ATOM 1483 O O . ASP A 1 196 ? 11.534 -5.770 2.261 1.00 91.50 196 ASP A O 1
ATOM 1487 N N . ALA A 1 197 ? 9.409 -5.108 1.976 1.00 92.56 197 ALA A N 1
ATOM 1488 C CA . ALA A 1 197 ? 8.943 -6.394 1.474 1.00 92.56 197 ALA A CA 1
ATOM 1489 C C . ALA A 1 197 ? 9.553 -6.752 0.115 1.00 92.56 197 ALA A C 1
ATOM 1491 O O . ALA A 1 197 ? 9.919 -7.907 -0.103 1.00 92.56 197 ALA A O 1
ATOM 1492 N N . LEU A 1 198 ? 9.733 -5.787 -0.785 1.00 92.62 198 LEU A N 1
ATOM 1493 C CA . LEU A 1 198 ? 10.415 -6.018 -2.058 1.00 92.62 198 LEU A CA 1
ATOM 1494 C C . LEU A 1 198 ? 11.908 -6.309 -1.863 1.00 92.62 198 LEU A C 1
ATOM 1496 O O . LEU A 1 198 ? 12.457 -7.184 -2.534 1.00 92.62 198 LEU A O 1
ATOM 1500 N N . ALA A 1 199 ? 12.558 -5.624 -0.920 1.00 91.69 199 ALA A N 1
ATOM 1501 C CA . ALA A 1 199 ? 13.980 -5.805 -0.647 1.00 91.69 199 ALA A CA 1
ATOM 1502 C C . ALA A 1 199 ? 14.288 -7.117 0.100 1.00 91.69 199 ALA A C 1
ATOM 1504 O O . ALA A 1 199 ? 15.271 -7.797 -0.203 1.00 91.69 199 ALA A O 1
ATOM 1505 N N . GLN A 1 200 ? 13.465 -7.490 1.086 1.00 90.94 200 GLN A N 1
ATOM 1506 C CA . GLN A 1 200 ? 13.775 -8.564 2.040 1.00 90.94 200 GLN A CA 1
ATOM 1507 C C . GLN A 1 200 ? 12.763 -9.719 2.044 1.00 90.94 200 GLN A C 1
ATOM 1509 O O . GLN A 1 200 ? 13.031 -10.763 2.647 1.00 90.94 200 GLN A O 1
ATOM 1514 N N . GLY A 1 201 ? 11.624 -9.586 1.362 1.00 91.12 201 GLY A N 1
ATOM 1515 C CA . GLY A 1 201 ? 10.504 -10.532 1.427 1.00 91.12 201 GLY A CA 1
ATOM 1516 C C . GLY A 1 201 ? 10.740 -11.884 0.770 1.00 91.12 201 GLY A C 1
ATOM 1517 O O . GLY A 1 201 ? 10.050 -12.856 1.085 1.00 91.12 201 GLY A O 1
ATOM 1518 N N . ARG A 1 202 ? 11.777 -12.006 -0.067 1.00 89.75 202 ARG A N 1
ATOM 1519 C CA . ARG A 1 202 ? 12.111 -13.259 -0.761 1.00 89.75 202 ARG A CA 1
ATOM 1520 C C . ARG A 1 202 ? 12.314 -14.439 0.196 1.00 89.75 202 ARG A C 1
ATOM 1522 O O . ARG A 1 202 ? 11.917 -15.555 -0.129 1.00 89.75 202 ARG A O 1
ATOM 1529 N N . LYS A 1 203 ? 12.920 -14.219 1.372 1.00 91.31 203 LYS A N 1
ATOM 1530 C CA . LYS A 1 203 ? 13.150 -15.285 2.371 1.00 91.31 203 LYS A CA 1
ATOM 1531 C C . LYS A 1 203 ? 11.850 -15.779 3.024 1.00 91.31 203 LYS A C 1
ATOM 1533 O O . LYS A 1 203 ? 11.796 -16.919 3.470 1.00 91.31 203 LYS A O 1
ATOM 1538 N N . PHE A 1 204 ? 10.806 -14.954 3.017 1.00 92.19 204 PHE A N 1
ATOM 1539 C CA . PHE A 1 204 ? 9.478 -15.287 3.532 1.00 92.19 204 PHE A CA 1
ATOM 1540 C C . PHE A 1 204 ? 8.533 -15.837 2.454 1.00 92.19 204 PHE A C 1
ATOM 1542 O O . PHE A 1 204 ? 7.388 -16.173 2.759 1.00 92.19 204 PHE A O 1
ATOM 1549 N N . GLY A 1 205 ? 9.004 -15.948 1.205 1.00 89.81 205 GLY A N 1
ATOM 1550 C CA . GLY A 1 205 ? 8.226 -16.447 0.072 1.00 89.81 205 GLY A CA 1
ATOM 1551 C C . GLY A 1 205 ? 7.358 -15.396 -0.621 1.00 89.81 205 GLY A C 1
ATOM 1552 O O . GLY A 1 205 ? 6.493 -15.765 -1.414 1.00 89.81 205 GLY A O 1
ATOM 1553 N N . LEU A 1 206 ? 7.568 -14.109 -0.330 1.00 92.69 206 LEU A N 1
ATOM 1554 C CA . LEU A 1 206 ? 6.832 -13.012 -0.952 1.00 92.69 206 LEU A CA 1
ATOM 1555 C C . LEU A 1 206 ? 7.360 -12.733 -2.367 1.00 92.69 206 LEU A C 1
ATOM 1557 O O . LEU A 1 206 ? 8.568 -12.659 -2.598 1.00 92.69 206 LEU A O 1
ATOM 1561 N N . ALA A 1 207 ? 6.434 -12.576 -3.307 1.00 91.69 207 ALA A N 1
ATOM 1562 C CA . ALA A 1 207 ? 6.662 -12.117 -4.668 1.00 91.69 207 ALA A CA 1
ATOM 1563 C C . ALA A 1 207 ? 5.639 -11.022 -4.983 1.00 91.69 207 ALA A C 1
ATOM 1565 O O . ALA A 1 207 ? 4.459 -11.174 -4.674 1.00 91.69 207 ALA A O 1
ATOM 1566 N N . ALA A 1 208 ? 6.077 -9.930 -5.599 1.00 93.00 208 ALA A N 1
ATOM 1567 C CA . ALA A 1 208 ? 5.195 -8.830 -5.962 1.00 93.00 208 ALA A CA 1
ATOM 1568 C C . ALA A 1 208 ? 5.056 -8.716 -7.480 1.00 93.00 208 ALA A C 1
ATOM 1570 O O . ALA A 1 208 ? 6.028 -8.886 -8.216 1.00 93.00 208 ALA A O 1
ATOM 1571 N N . LEU A 1 209 ? 3.847 -8.396 -7.926 1.00 94.50 209 LEU A N 1
ATOM 1572 C CA . LEU A 1 209 ? 3.541 -7.958 -9.279 1.00 94.50 209 LEU A CA 1
ATOM 1573 C C . LEU A 1 209 ? 2.831 -6.612 -9.153 1.00 94.50 209 LEU A C 1
ATOM 1575 O O . LEU A 1 209 ? 1.729 -6.557 -8.615 1.00 94.50 209 LEU A O 1
ATOM 1579 N N . ALA A 1 210 ? 3.475 -5.543 -9.609 1.00 93.94 210 ALA A N 1
ATOM 1580 C CA . ALA A 1 210 ? 2.953 -4.188 -9.503 1.00 93.94 210 ALA A CA 1
ATOM 1581 C C . ALA A 1 210 ? 2.911 -3.535 -10.887 1.00 93.94 210 ALA A C 1
ATOM 1583 O O . ALA A 1 210 ? 3.924 -3.524 -11.589 1.00 93.94 210 ALA A O 1
ATOM 1584 N N . GLY A 1 211 ? 1.752 -3.002 -11.270 1.00 94.00 211 GLY A N 1
ATOM 1585 C CA . GLY A 1 211 ? 1.616 -2.101 -12.412 1.00 94.00 211 GLY A CA 1
ATOM 1586 C C . GLY A 1 211 ? 1.762 -0.642 -11.983 1.00 94.00 211 GLY A C 1
ATOM 1587 O O . GLY A 1 211 ? 1.424 -0.288 -10.856 1.00 94.00 211 GLY A O 1
ATOM 1588 N N . TYR A 1 212 ? 2.298 0.197 -12.867 1.00 93.06 212 TYR A N 1
ATOM 1589 C CA . TYR A 1 212 ? 2.307 1.651 -12.715 1.00 93.06 212 TYR A CA 1
ATOM 1590 C C . TYR A 1 212 ? 2.349 2.324 -14.089 1.00 93.06 212 TYR A C 1
ATOM 1592 O O . TYR A 1 212 ? 2.950 1.795 -15.026 1.00 93.06 212 TYR A O 1
A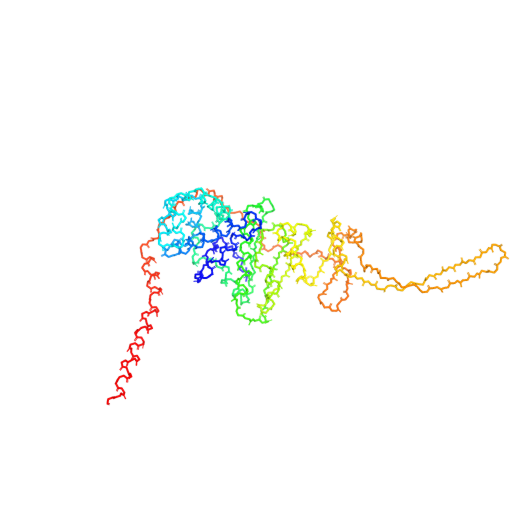TOM 1600 N N . GLN A 1 213 ? 1.732 3.500 -14.213 1.00 91.19 213 GLN A N 1
ATOM 1601 C CA . GLN A 1 213 ? 1.674 4.248 -15.480 1.00 91.19 213 GLN A CA 1
ATOM 1602 C C . GLN A 1 213 ? 2.738 5.344 -15.610 1.00 91.19 213 GLN A C 1
ATOM 1604 O O . GLN A 1 213 ? 3.171 5.657 -16.720 1.00 91.19 213 GLN A O 1
ATOM 1609 N N . SER A 1 214 ? 3.159 5.938 -14.490 1.00 90.25 214 SER A N 1
ATOM 1610 C CA . SER A 1 214 ? 4.087 7.073 -14.467 1.00 90.25 214 SER A CA 1
ATOM 1611 C C . SER A 1 214 ? 5.031 6.997 -13.269 1.00 90.25 214 SER A C 1
ATOM 1613 O O . SER A 1 214 ? 4.599 6.830 -12.126 1.00 90.25 214 SER A O 1
ATOM 1615 N N . ILE A 1 215 ? 6.328 7.183 -13.525 1.00 91.50 215 ILE A N 1
ATOM 1616 C CA . ILE A 1 215 ? 7.347 7.280 -12.470 1.00 91.50 215 ILE A CA 1
ATOM 1617 C C . ILE A 1 215 ? 7.112 8.526 -11.607 1.00 91.50 215 ILE A C 1
ATOM 1619 O O . ILE A 1 215 ? 7.289 8.476 -10.391 1.00 91.50 215 ILE A O 1
ATOM 1623 N N . SER A 1 216 ? 6.658 9.630 -12.201 1.00 91.00 216 SER A N 1
ATOM 1624 C CA . SER A 1 216 ? 6.369 10.874 -11.482 1.00 91.00 216 SER A CA 1
ATOM 1625 C C . SER A 1 216 ? 5.220 10.690 -10.477 1.00 91.00 216 SER A C 1
ATOM 1627 O O . SER A 1 216 ? 5.289 11.207 -9.365 1.00 91.00 216 SER A O 1
ATOM 1629 N N . GLN A 1 217 ? 4.199 9.886 -10.807 1.00 90.94 217 GLN A N 1
ATOM 1630 C CA . GLN A 1 217 ? 3.139 9.533 -9.851 1.00 90.94 217 GLN A CA 1
ATOM 1631 C C . GLN A 1 217 ? 3.672 8.707 -8.672 1.00 90.94 217 GLN A C 1
ATOM 1633 O O . GLN A 1 217 ? 3.322 8.988 -7.526 1.00 90.94 217 GLN A O 1
ATOM 1638 N N . LEU A 1 218 ? 4.560 7.740 -8.930 1.00 91.62 218 LEU A N 1
ATOM 1639 C CA . LEU A 1 218 ? 5.209 6.978 -7.859 1.00 91.62 218 LEU A CA 1
ATOM 1640 C C . LEU A 1 218 ? 6.053 7.880 -6.952 1.00 91.62 218 LEU A C 1
ATOM 1642 O O . LEU A 1 218 ? 5.931 7.789 -5.732 1.00 91.62 218 LEU A O 1
ATOM 1646 N N . ARG A 1 219 ? 6.838 8.796 -7.533 1.00 92.12 219 ARG A N 1
ATOM 1647 C CA . ARG A 1 219 ? 7.646 9.779 -6.792 1.00 92.12 219 ARG A CA 1
ATOM 1648 C C . ARG A 1 219 ? 6.808 10.691 -5.913 1.00 92.12 219 ARG A C 1
ATOM 1650 O O . ARG A 1 219 ? 7.213 10.961 -4.788 1.00 92.12 219 ARG A O 1
ATOM 1657 N N . ASN A 1 220 ? 5.637 11.113 -6.380 1.00 90.25 220 ASN A N 1
ATOM 1658 C CA . ASN A 1 220 ? 4.715 11.903 -5.567 1.00 90.25 220 ASN A CA 1
ATOM 1659 C C . ASN A 1 220 ? 4.173 11.113 -4.366 1.00 90.25 220 ASN A C 1
ATOM 1661 O O . ASN A 1 220 ? 3.953 11.693 -3.308 1.00 90.25 220 ASN A O 1
ATOM 1665 N N . LEU A 1 221 ? 3.962 9.802 -4.519 1.00 89.44 221 LEU A N 1
ATOM 1666 C CA . LEU A 1 221 ? 3.389 8.952 -3.474 1.00 89.44 221 LEU A CA 1
ATOM 1667 C C . LEU A 1 221 ? 4.427 8.473 -2.445 1.00 89.44 221 LEU A C 1
ATOM 1669 O O . LEU A 1 221 ? 4.164 8.472 -1.244 1.00 89.44 221 LEU A O 1
ATOM 1673 N N . TYR A 1 222 ? 5.596 8.032 -2.910 1.00 89.75 222 TYR A N 1
ATOM 1674 C CA . TYR A 1 222 ? 6.627 7.403 -2.077 1.00 89.75 222 TYR A CA 1
ATOM 1675 C C . TYR A 1 222 ? 7.836 8.308 -1.800 1.00 89.75 222 TYR A C 1
ATOM 1677 O O . TYR A 1 222 ? 8.674 7.968 -0.962 1.00 89.75 222 TYR A O 1
ATOM 1685 N N . GLY A 1 223 ? 7.947 9.443 -2.489 1.00 90.88 223 GLY A N 1
ATOM 1686 C CA . GLY A 1 223 ? 9.136 10.289 -2.499 1.00 90.88 223 GLY A CA 1
ATOM 1687 C C . GLY A 1 223 ? 10.188 9.804 -3.502 1.00 90.88 223 GLY A C 1
ATOM 1688 O O . GLY A 1 223 ? 10.196 8.643 -3.925 1.00 90.88 223 GLY A O 1
ATOM 1689 N N . GLU A 1 224 ? 11.108 10.695 -3.874 1.00 90.81 224 GLU A N 1
ATOM 1690 C CA . GLU A 1 224 ? 12.130 10.442 -4.904 1.00 90.81 224 GLU A CA 1
ATOM 1691 C C . GLU A 1 224 ? 12.993 9.211 -4.585 1.00 90.81 224 GLU A C 1
ATOM 1693 O O . GLU A 1 224 ? 13.136 8.293 -5.395 1.00 90.81 224 GLU A O 1
ATOM 1698 N N . HIS A 1 225 ? 13.551 9.175 -3.372 1.00 90.12 225 HIS A N 1
ATOM 1699 C CA . HIS A 1 225 ? 14.496 8.140 -2.967 1.00 90.12 225 HIS A CA 1
ATOM 1700 C C . HIS A 1 225 ? 13.827 6.765 -2.854 1.00 90.12 225 HIS A C 1
ATOM 1702 O O . HIS A 1 225 ? 14.303 5.790 -3.437 1.00 90.12 225 HIS A O 1
ATOM 1708 N N . THR A 1 226 ? 12.695 6.692 -2.153 1.00 90.38 226 THR A N 1
ATOM 1709 C CA . THR A 1 226 ? 11.954 5.443 -1.945 1.00 90.38 226 THR A CA 1
ATOM 1710 C C . THR A 1 226 ? 11.443 4.872 -3.261 1.00 90.38 226 THR A C 1
ATOM 1712 O O . THR A 1 226 ? 11.543 3.668 -3.469 1.00 90.38 226 THR A O 1
ATOM 1715 N N . SER A 1 227 ? 10.953 5.717 -4.175 1.00 91.69 227 SER A N 1
ATOM 1716 C CA . SER A 1 227 ? 10.469 5.273 -5.490 1.00 91.69 227 SER A CA 1
ATOM 1717 C C . SER A 1 227 ? 11.579 4.637 -6.314 1.00 91.69 227 SER A C 1
ATOM 1719 O O . SER A 1 227 ? 11.383 3.576 -6.903 1.00 91.69 227 SER A O 1
ATOM 1721 N N . LYS A 1 228 ? 12.775 5.239 -6.309 1.00 90.44 228 LYS A N 1
ATOM 1722 C CA . LYS A 1 228 ? 13.944 4.674 -6.989 1.00 90.44 228 LYS A CA 1
ATOM 1723 C C . LYS A 1 228 ? 14.325 3.307 -6.417 1.00 90.44 228 LYS A C 1
ATOM 1725 O O . LYS A 1 228 ? 14.580 2.379 -7.179 1.00 90.44 228 LYS A O 1
ATOM 1730 N N . THR A 1 229 ? 14.335 3.175 -5.091 1.00 90.12 229 THR A N 1
ATOM 1731 C CA . THR A 1 229 ? 14.612 1.899 -4.413 1.00 90.12 229 THR A CA 1
ATOM 1732 C C . THR A 1 229 ? 13.548 0.850 -4.735 1.00 90.12 229 THR A C 1
ATOM 1734 O O . THR A 1 229 ? 13.887 -0.284 -5.061 1.00 90.12 229 THR A O 1
ATOM 1737 N N . LEU A 1 230 ? 12.271 1.238 -4.713 1.00 91.81 230 LEU A N 1
ATOM 1738 C CA . LEU A 1 230 ? 11.138 0.373 -5.034 1.00 91.81 230 LEU A CA 1
ATOM 1739 C C . LEU A 1 230 ? 11.254 -0.184 -6.457 1.00 91.81 230 LEU A C 1
ATOM 1741 O O . LEU A 1 230 ? 11.201 -1.399 -6.644 1.00 91.81 230 LEU A O 1
ATOM 1745 N N . LEU A 1 231 ? 11.472 0.688 -7.448 1.00 91.12 231 LEU A N 1
ATOM 1746 C CA . LEU A 1 231 ? 11.633 0.290 -8.849 1.00 91.12 231 LEU A CA 1
ATOM 1747 C C . LEU A 1 231 ? 12.867 -0.600 -9.054 1.00 91.12 231 LEU A C 1
ATOM 1749 O O . LEU A 1 231 ? 12.790 -1.587 -9.780 1.00 91.12 231 LEU A O 1
ATOM 1753 N N . ALA A 1 232 ? 13.974 -0.329 -8.356 1.00 89.31 232 ALA A N 1
ATOM 1754 C CA . ALA A 1 232 ? 15.179 -1.156 -8.429 1.00 89.31 232 ALA A CA 1
ATOM 1755 C C . ALA A 1 232 ? 14.973 -2.592 -7.903 1.00 89.31 232 ALA A C 1
ATOM 1757 O O . ALA A 1 232 ? 15.673 -3.515 -8.330 1.00 89.31 232 ALA A O 1
ATOM 1758 N N . CYS A 1 233 ? 14.016 -2.813 -6.995 1.00 91.50 233 CYS A N 1
ATOM 1759 C CA . CYS A 1 233 ? 13.665 -4.156 -6.532 1.00 91.50 233 CYS A CA 1
ATOM 1760 C C . CYS A 1 233 ? 12.788 -4.935 -7.533 1.00 91.50 233 CYS A C 1
ATOM 1762 O O . CYS A 1 233 ? 12.733 -6.166 -7.465 1.00 91.50 233 CYS A O 1
ATOM 1764 N N . LEU A 1 234 ? 12.132 -4.260 -8.484 1.00 90.88 234 LEU A N 1
ATOM 1765 C CA . LEU A 1 234 ? 11.297 -4.876 -9.520 1.00 90.88 234 LEU A CA 1
ATOM 1766 C C . LEU A 1 234 ? 12.151 -5.320 -10.718 1.00 90.88 234 LEU A C 1
ATOM 1768 O O . LEU A 1 234 ? 12.174 -4.705 -11.777 1.00 90.88 234 LEU A O 1
ATOM 1772 N N . GLN A 1 235 ? 12.874 -6.425 -10.540 1.00 87.94 235 GLN A N 1
ATOM 1773 C CA . GLN A 1 235 ? 13.909 -6.865 -11.485 1.00 87.94 235 GLN A CA 1
ATOM 1774 C C . GLN A 1 235 ? 13.388 -7.424 -12.819 1.00 87.94 235 GLN A C 1
ATOM 1776 O O . GLN A 1 235 ? 14.129 -7.455 -13.799 1.00 87.94 235 GLN A O 1
ATOM 1781 N N . SER A 1 236 ? 12.159 -7.947 -12.847 1.00 94.19 236 SER A N 1
ATOM 1782 C CA . SER A 1 236 ? 11.519 -8.420 -14.081 1.00 94.19 236 SER A CA 1
ATOM 1783 C C . SER A 1 236 ? 10.437 -7.431 -14.478 1.00 94.19 236 SER A C 1
ATOM 1785 O O . SER A 1 236 ? 9.588 -7.095 -13.655 1.00 94.19 236 SER A O 1
ATOM 1787 N N . GLN A 1 237 ? 10.474 -6.969 -15.722 1.00 94.69 237 GLN A N 1
ATOM 1788 C CA . GLN A 1 237 ? 9.675 -5.846 -16.197 1.00 94.69 237 GLN A CA 1
ATOM 1789 C C . GLN A 1 237 ? 9.017 -6.199 -17.532 1.00 94.69 237 GLN A C 1
ATOM 1791 O O . GLN A 1 237 ? 9.670 -6.707 -18.445 1.00 94.69 237 GLN A O 1
ATOM 1796 N N . LEU A 1 238 ? 7.724 -5.901 -17.643 1.00 96.56 238 LEU A N 1
ATOM 1797 C CA . LEU A 1 238 ? 7.007 -5.824 -18.911 1.00 96.56 238 LEU A CA 1
ATOM 1798 C C . LEU A 1 238 ? 6.760 -4.345 -19.206 1.00 96.56 238 LEU A C 1
ATOM 1800 O O . LEU A 1 238 ? 5.937 -3.711 -18.551 1.00 96.56 238 LEU A O 1
ATOM 1804 N N . VAL A 1 239 ? 7.482 -3.805 -20.180 1.00 96.44 239 VAL A N 1
ATOM 1805 C CA . VAL A 1 239 ? 7.351 -2.417 -20.623 1.00 96.44 239 VAL A CA 1
ATOM 1806 C C . VAL A 1 239 ? 6.309 -2.352 -21.733 1.00 96.44 239 VAL A C 1
ATOM 1808 O O . VAL A 1 239 ? 6.505 -2.929 -22.801 1.00 96.44 239 VAL A O 1
ATOM 1811 N N . LEU A 1 240 ? 5.204 -1.658 -21.471 1.00 96.62 240 LEU A N 1
ATOM 1812 C CA . LEU A 1 240 ? 4.162 -1.337 -22.450 1.00 96.62 240 LEU A CA 1
ATOM 1813 C C . LEU A 1 240 ? 4.281 0.135 -22.877 1.00 96.62 240 LEU A C 1
ATOM 1815 O O . LEU A 1 240 ? 5.135 0.869 -22.376 1.00 96.62 240 LEU A O 1
ATOM 1819 N N . SER A 1 241 ? 3.425 0.574 -23.801 1.00 95.62 241 SER A N 1
ATOM 1820 C CA . SER A 1 241 ? 3.377 1.975 -24.230 1.00 95.62 241 SER A CA 1
ATOM 1821 C C . SER A 1 241 ? 3.127 2.921 -23.050 1.00 95.62 241 SER A C 1
ATOM 1823 O O . SER A 1 241 ? 2.172 2.725 -22.297 1.00 95.62 241 SER A O 1
ATOM 1825 N N . THR A 1 242 ? 3.918 3.987 -22.940 1.00 93.75 242 THR A N 1
ATOM 1826 C CA . THR A 1 242 ? 3.660 5.118 -22.035 1.00 93.75 242 THR A CA 1
ATOM 1827 C C . THR A 1 242 ? 3.733 6.421 -22.818 1.00 93.75 242 THR A C 1
ATOM 1829 O O . THR A 1 242 ? 4.552 6.547 -23.723 1.00 93.75 242 THR A O 1
ATOM 1832 N N . SER A 1 243 ? 2.870 7.387 -22.503 1.00 89.88 243 SER A N 1
ATOM 1833 C CA . SER A 1 243 ? 2.886 8.717 -23.127 1.00 89.88 243 SER A CA 1
ATOM 1834 C C . SER A 1 243 ? 3.849 9.689 -22.442 1.00 89.88 243 SER A C 1
ATOM 1836 O O . SER A 1 243 ? 4.160 10.738 -23.000 1.00 89.88 243 SER A O 1
ATOM 1838 N N . ASP A 1 244 ? 4.302 9.371 -21.229 1.00 92.12 244 ASP A N 1
ATOM 1839 C CA . ASP A 1 244 ? 5.217 10.213 -20.463 1.00 92.12 244 ASP A CA 1
ATOM 1840 C C . ASP A 1 244 ? 6.664 10.012 -20.936 1.00 92.12 244 ASP A C 1
ATOM 1842 O O . ASP A 1 244 ? 7.197 8.902 -20.899 1.00 92.12 244 ASP A O 1
ATOM 1846 N N . PHE A 1 245 ? 7.307 11.089 -21.397 1.00 91.44 245 PHE A N 1
ATOM 1847 C CA . PHE A 1 245 ? 8.681 11.029 -21.901 1.00 91.44 245 PHE A CA 1
ATOM 1848 C C . PHE A 1 245 ? 9.687 10.705 -20.797 1.00 91.44 245 PHE A C 1
ATOM 1850 O O . PHE A 1 245 ? 10.622 9.948 -21.044 1.00 91.44 245 PHE A O 1
ATOM 1857 N N . GLU A 1 246 ? 9.484 11.225 -19.583 1.00 92.69 246 GLU A N 1
ATOM 1858 C CA . GLU A 1 246 ? 10.372 10.934 -18.456 1.00 92.69 246 GLU A CA 1
ATOM 1859 C C . GLU A 1 246 ? 10.367 9.433 -18.133 1.00 92.69 246 GLU A C 1
ATOM 1861 O O . GLU A 1 246 ? 11.426 8.806 -18.043 1.00 92.69 246 GLU A O 1
ATOM 1866 N N . SER A 1 247 ? 9.177 8.834 -18.038 1.00 93.88 247 SER A N 1
ATOM 1867 C CA . SER A 1 247 ? 9.029 7.391 -17.849 1.00 93.88 247 SER A CA 1
ATOM 1868 C C . SER A 1 247 ? 9.597 6.595 -19.027 1.00 93.88 247 SER A C 1
ATOM 1870 O O . SER A 1 247 ? 10.300 5.614 -18.801 1.00 93.88 247 SER A O 1
ATOM 1872 N N . ALA A 1 248 ? 9.352 7.008 -20.276 1.00 95.31 248 ALA A N 1
ATOM 1873 C CA . ALA A 1 248 ? 9.884 6.321 -21.456 1.00 95.31 248 ALA A CA 1
ATOM 1874 C C . ALA A 1 248 ? 11.424 6.332 -21.505 1.00 95.31 248 ALA A C 1
ATOM 1876 O O . ALA A 1 248 ? 12.034 5.309 -21.816 1.00 95.31 248 ALA A O 1
ATOM 1877 N N . ASP A 1 249 ? 12.059 7.458 -21.173 1.00 95.06 249 ASP A N 1
ATOM 1878 C CA . ASP A 1 249 ? 13.519 7.582 -21.118 1.00 95.06 249 ASP A CA 1
ATOM 1879 C C . ASP A 1 249 ? 14.126 6.731 -19.995 1.00 95.06 249 ASP A C 1
ATOM 1881 O O . ASP A 1 249 ? 15.103 6.012 -20.217 1.00 95.06 249 ASP A O 1
ATOM 1885 N N . ALA A 1 250 ? 13.512 6.738 -18.810 1.00 93.31 250 ALA A N 1
ATOM 1886 C CA . ALA A 1 250 ? 13.927 5.879 -17.706 1.00 93.31 250 ALA A CA 1
ATOM 1887 C C . ALA A 1 250 ? 13.801 4.386 -18.061 1.00 93.31 250 ALA A C 1
ATOM 1889 O O . ALA A 1 250 ? 14.749 3.628 -17.870 1.00 93.31 250 ALA A O 1
ATOM 1890 N N . LEU A 1 251 ? 12.674 3.974 -18.652 1.00 94.50 251 LEU A N 1
ATOM 1891 C CA . LEU A 1 251 ? 12.443 2.592 -19.083 1.00 94.50 251 LEU A CA 1
ATOM 1892 C C . LEU A 1 251 ? 13.418 2.172 -20.193 1.00 94.50 251 LEU A C 1
ATOM 1894 O O . LEU A 1 251 ? 13.946 1.065 -20.156 1.00 94.50 251 LEU A O 1
ATOM 1898 N N . SER A 1 252 ? 13.706 3.052 -21.156 1.00 95.31 252 SER A N 1
ATOM 1899 C CA . SER A 1 252 ? 14.711 2.812 -22.201 1.00 95.31 252 SER A CA 1
ATOM 1900 C C . SER A 1 252 ? 16.105 2.587 -21.605 1.00 95.31 252 SER A C 1
ATOM 1902 O O . SER A 1 252 ? 16.789 1.628 -21.966 1.00 95.31 252 SER A O 1
ATOM 1904 N N . LYS A 1 253 ? 16.510 3.418 -20.635 1.00 93.31 253 LYS A N 1
ATOM 1905 C CA . LYS A 1 253 ? 17.770 3.245 -19.897 1.00 93.31 253 LYS A CA 1
ATOM 1906 C C . LYS A 1 253 ? 17.798 1.935 -19.111 1.00 93.31 253 LYS A C 1
ATOM 1908 O O . LYS A 1 253 ? 18.825 1.258 -19.121 1.00 93.31 253 LYS A O 1
ATOM 1913 N N . ASP A 1 254 ? 16.683 1.551 -18.492 1.00 91.06 254 ASP A N 1
ATOM 1914 C CA . ASP A 1 254 ? 16.563 0.288 -17.760 1.00 91.06 254 ASP A CA 1
ATOM 1915 C C . ASP A 1 254 ? 16.682 -0.932 -18.684 1.00 91.06 254 ASP A C 1
ATOM 1917 O O . ASP A 1 254 ? 17.327 -1.914 -18.308 1.00 91.06 254 ASP A O 1
ATOM 1921 N N . LEU A 1 255 ? 16.117 -0.880 -19.897 1.00 92.81 255 LEU A N 1
ATOM 1922 C CA . LEU A 1 255 ? 16.252 -1.932 -20.918 1.00 92.81 255 LEU A CA 1
ATOM 1923 C C . LEU A 1 255 ? 17.692 -2.076 -21.448 1.00 92.81 255 LEU A C 1
ATOM 1925 O O . LEU A 1 255 ? 18.036 -3.113 -22.022 1.00 92.81 255 LEU A O 1
ATOM 1929 N N . GLY A 1 256 ? 18.542 -1.079 -21.200 1.00 90.75 256 GLY A N 1
ATOM 1930 C CA . GLY A 1 256 ? 19.981 -1.133 -21.413 1.00 90.75 256 GLY A CA 1
ATOM 1931 C C . GLY A 1 256 ? 20.445 -0.600 -22.767 1.00 90.75 256 GLY A C 1
ATOM 1932 O O . GLY A 1 256 ? 19.694 -0.021 -23.554 1.00 90.75 256 GLY A O 1
ATOM 1933 N N . GLN A 1 257 ? 21.737 -0.787 -23.017 1.00 92.00 257 GLN A N 1
ATOM 1934 C CA . GLN A 1 257 ? 22.428 -0.342 -24.223 1.00 92.00 257 GLN A CA 1
ATOM 1935 C C . GLN A 1 257 ? 23.092 -1.532 -24.912 1.00 92.00 257 GLN A C 1
ATOM 1937 O O . GLN A 1 257 ? 23.490 -2.497 -24.255 1.00 92.00 257 GLN A O 1
ATOM 1942 N N . ALA A 1 258 ? 23.243 -1.432 -26.226 1.00 88.25 258 ALA A N 1
ATOM 1943 C CA . ALA A 1 258 ? 23.954 -2.395 -27.045 1.00 88.25 258 ALA A CA 1
ATOM 1944 C C . ALA A 1 258 ? 25.090 -1.695 -27.800 1.00 88.25 258 ALA A C 1
ATOM 1946 O O . ALA A 1 258 ? 24.929 -0.588 -28.315 1.00 88.25 258 ALA A O 1
ATOM 1947 N N . GLU A 1 259 ? 26.245 -2.354 -27.874 1.00 89.56 259 GLU A N 1
ATOM 1948 C CA . GLU A 1 259 ? 27.318 -1.948 -28.778 1.00 89.56 259 GLU A CA 1
ATOM 1949 C C . GLU A 1 259 ? 27.009 -2.502 -30.171 1.00 89.56 259 GLU A C 1
ATOM 1951 O O . GLU A 1 259 ? 26.906 -3.715 -30.367 1.00 89.56 259 GLU A O 1
ATOM 1956 N N . VAL A 1 260 ? 26.831 -1.608 -31.140 1.00 88.19 260 VAL A N 1
ATOM 1957 C CA . VAL A 1 260 ? 26.499 -1.953 -32.520 1.00 88.19 260 VAL A CA 1
ATOM 1958 C C . VAL A 1 260 ? 27.699 -1.645 -33.405 1.00 88.19 260 VAL A C 1
ATOM 1960 O O . VAL A 1 260 ? 28.163 -0.508 -33.479 1.00 88.19 260 VAL A O 1
ATOM 1963 N N . ALA A 1 261 ? 28.195 -2.663 -34.107 1.00 86.81 261 ALA A N 1
ATOM 1964 C CA . ALA A 1 261 ? 29.168 -2.488 -35.178 1.00 86.81 261 ALA A CA 1
ATOM 1965 C C . ALA A 1 261 ? 28.428 -2.229 -36.499 1.00 86.81 261 ALA A C 1
ATOM 1967 O O . ALA A 1 261 ? 27.630 -3.055 -36.947 1.00 86.81 261 ALA A O 1
ATOM 1968 N N . ARG A 1 262 ? 28.685 -1.081 -37.130 1.00 86.94 262 ARG A N 1
ATOM 1969 C CA . ARG A 1 262 ? 28.158 -0.714 -38.450 1.00 86.94 262 ARG A CA 1
ATOM 1970 C C . ARG A 1 262 ? 29.297 -0.635 -39.461 1.00 86.94 262 ARG A C 1
ATOM 1972 O O . ARG A 1 262 ? 30.329 -0.020 -39.207 1.00 86.94 262 ARG A O 1
ATOM 1979 N N . GLU A 1 263 ? 29.097 -1.246 -40.625 1.00 85.56 263 GLU A N 1
ATOM 1980 C CA . GLU A 1 263 ? 29.989 -1.073 -41.773 1.00 85.56 263 GLU A CA 1
ATOM 1981 C C . GLU A 1 263 ? 29.537 0.165 -42.558 1.00 85.56 263 GLU A C 1
ATOM 1983 O O . GLU A 1 263 ? 28.519 0.148 -43.251 1.00 85.56 263 GLU A O 1
ATOM 1988 N N . GLU A 1 264 ? 30.293 1.251 -42.457 1.00 83.88 264 GLU A N 1
ATOM 1989 C CA . GLU A 1 264 ? 30.117 2.431 -43.292 1.00 83.88 264 GLU A CA 1
ATOM 1990 C C . GLU A 1 264 ? 30.799 2.194 -44.643 1.00 83.88 264 GLU A C 1
ATOM 1992 O O . GLU A 1 264 ? 32.005 1.936 -44.724 1.00 83.88 264 GLU A O 1
ATOM 1997 N N . ARG A 1 265 ? 30.022 2.289 -45.724 1.00 82.12 265 ARG A N 1
ATOM 1998 C CA . ARG A 1 265 ? 30.530 2.220 -47.097 1.00 82.12 265 ARG A CA 1
ATOM 1999 C C . ARG A 1 265 ? 30.407 3.589 -47.736 1.00 82.12 265 ARG A C 1
ATOM 2001 O O . ARG A 1 265 ? 29.297 4.059 -47.976 1.00 82.12 265 ARG A O 1
ATOM 2008 N N . SER A 1 266 ? 31.536 4.212 -48.046 1.00 77.31 266 SER A N 1
ATOM 2009 C CA . SER A 1 266 ? 31.566 5.428 -48.853 1.00 77.31 266 SER A CA 1
ATOM 2010 C C . SER A 1 266 ? 32.007 5.085 -50.272 1.00 77.31 266 SER A C 1
ATOM 2012 O O . SER A 1 266 ? 32.985 4.371 -50.492 1.00 77.31 266 SER A O 1
ATOM 2014 N N . THR A 1 267 ? 31.233 5.564 -51.245 1.00 77.19 267 THR A N 1
ATOM 2015 C CA . THR A 1 267 ? 31.571 5.461 -52.666 1.00 77.19 267 THR A CA 1
ATOM 2016 C C . THR A 1 267 ? 31.844 6.864 -53.170 1.00 77.19 267 THR A C 1
ATOM 2018 O O . THR A 1 267 ? 30.964 7.721 -53.114 1.00 77.19 267 THR A O 1
ATOM 2021 N N . SER A 1 268 ? 33.066 7.106 -53.632 1.00 70.94 268 SER A N 1
ATOM 2022 C CA . SER A 1 268 ? 33.452 8.371 -54.245 1.00 70.94 268 SER A CA 1
ATOM 2023 C C . SER A 1 268 ? 33.888 8.125 -55.686 1.00 70.94 268 SER A C 1
ATOM 2025 O O . SER A 1 268 ? 34.708 7.257 -55.982 1.00 70.94 268 SER A O 1
ATOM 2027 N N . GLY A 1 269 ? 33.297 8.884 -56.604 1.00 66.56 269 GLY A N 1
ATOM 2028 C CA . GLY A 1 269 ? 33.610 8.836 -58.026 1.00 66.56 269 GLY A CA 1
ATOM 2029 C C . GLY A 1 269 ? 33.060 10.074 -58.725 1.00 66.56 269 GLY A C 1
ATOM 2030 O O . GLY A 1 269 ? 31.970 10.546 -58.400 1.00 66.56 269 GLY A O 1
ATOM 2031 N N . ARG A 1 270 ? 33.827 10.626 -59.667 1.00 65.88 270 ARG A N 1
ATOM 2032 C CA . ARG A 1 270 ? 33.360 11.648 -60.614 1.00 65.88 270 ARG A CA 1
ATOM 2033 C C . ARG A 1 270 ? 33.051 10.975 -61.950 1.00 65.88 270 ARG A C 1
ATOM 2035 O O . ARG A 1 270 ? 33.688 9.987 -62.301 1.00 65.88 270 ARG A O 1
ATOM 2042 N N . ILE A 1 271 ? 32.077 11.510 -62.692 1.00 56.75 271 ILE A N 1
ATOM 2043 C CA . ILE A 1 271 ? 31.719 11.014 -64.031 1.00 56.75 271 ILE A CA 1
ATOM 2044 C C . ILE A 1 271 ? 32.978 11.034 -64.913 1.00 56.75 271 ILE A C 1
ATOM 2046 O O . ILE A 1 271 ? 33.529 12.104 -65.160 1.00 56.75 271 ILE A O 1
ATOM 2050 N N . GLY A 1 272 ? 33.423 9.853 -65.356 1.00 66.56 272 GLY A N 1
ATOM 2051 C CA . GLY A 1 272 ? 34.603 9.666 -66.209 1.00 66.56 272 GLY A CA 1
ATOM 2052 C C . GLY A 1 272 ? 35.862 9.119 -65.522 1.00 66.56 272 GLY A C 1
ATOM 2053 O O . GLY A 1 272 ? 36.837 8.881 -66.227 1.00 66.56 272 GLY A O 1
ATOM 2054 N N . ASP A 1 273 ? 35.855 8.889 -64.203 1.00 64.38 273 ASP A N 1
ATOM 2055 C CA . ASP A 1 273 ? 37.028 8.411 -63.450 1.00 64.38 273 ASP A CA 1
ATOM 2056 C C . ASP A 1 273 ? 36.755 7.107 -62.670 1.00 64.38 273 ASP A C 1
ATOM 2058 O O . ASP A 1 273 ? 35.600 6.716 -62.466 1.00 64.38 273 ASP A O 1
ATOM 2062 N N . SER A 1 274 ? 37.816 6.415 -62.235 1.00 62.03 274 SER A N 1
ATOM 2063 C CA . SER A 1 274 ? 37.691 5.145 -61.499 1.00 62.03 274 SER A CA 1
ATOM 2064 C C . SER A 1 274 ? 36.957 5.343 -60.164 1.00 62.03 274 SER A C 1
ATOM 2066 O O . SER A 1 274 ? 37.232 6.280 -59.414 1.00 62.03 274 SER A O 1
ATOM 2068 N N . THR A 1 275 ? 35.979 4.482 -59.872 1.00 72.06 275 THR A N 1
ATOM 2069 C CA . THR A 1 275 ? 35.175 4.575 -58.645 1.00 72.06 275 THR A CA 1
ATOM 2070 C C . THR A 1 275 ? 35.942 3.969 -57.471 1.00 72.06 275 THR A C 1
ATOM 2072 O O . THR A 1 275 ? 36.364 2.815 -57.542 1.00 72.06 275 THR A O 1
ATOM 2075 N N . SER A 1 276 ? 36.112 4.731 -56.389 1.00 67.94 276 SER A N 1
ATOM 2076 C CA . SER A 1 276 ? 36.741 4.259 -55.154 1.00 67.94 276 SER A CA 1
ATOM 2077 C C . SER A 1 276 ? 35.680 3.840 -54.137 1.00 67.94 276 SER A C 1
ATOM 2079 O O . SER A 1 276 ? 34.701 4.558 -53.906 1.00 67.94 276 SER A O 1
ATOM 2081 N N . HIS A 1 277 ? 35.882 2.677 -53.518 1.00 74.94 277 HIS A N 1
ATOM 2082 C CA . HIS A 1 277 ? 35.041 2.163 -52.442 1.00 74.94 277 HIS A CA 1
ATOM 2083 C C . HIS A 1 277 ? 35.868 2.049 -51.164 1.00 74.94 277 HIS A C 1
ATOM 2085 O O . HIS A 1 277 ? 36.790 1.237 -51.089 1.00 74.94 277 HIS A O 1
ATOM 2091 N N . THR A 1 278 ? 35.501 2.814 -50.139 1.00 75.88 278 THR A N 1
ATOM 2092 C CA . THR A 1 278 ? 36.11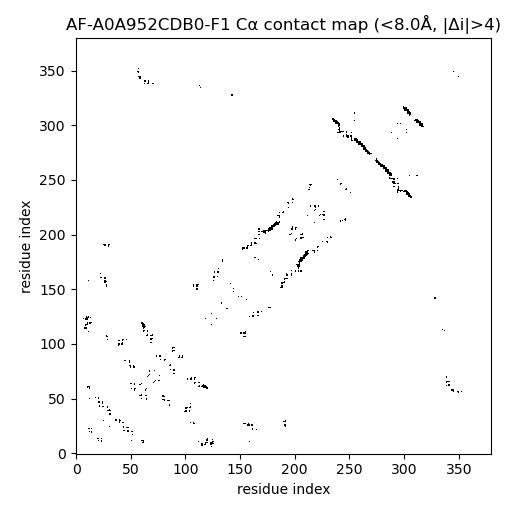0 2.713 -48.809 1.00 75.88 278 THR A CA 1
ATOM 2093 C C . THR A 1 278 ? 35.124 2.042 -47.861 1.00 75.88 278 THR A C 1
ATOM 2095 O O . THR A 1 278 ? 33.952 2.418 -47.796 1.00 75.88 278 THR A O 1
ATOM 2098 N N . LYS A 1 279 ? 35.605 1.039 -47.121 1.00 79.62 279 LYS A N 1
ATOM 2099 C CA . LYS A 1 279 ? 34.862 0.355 -46.058 1.00 79.62 279 LYS A CA 1
ATOM 2100 C C . LYS A 1 279 ? 35.473 0.717 -44.712 1.00 79.62 279 LYS A C 1
ATOM 2102 O O . LYS A 1 279 ? 36.684 0.583 -44.542 1.00 79.62 279 LYS A O 1
ATOM 2107 N N . ARG A 1 280 ? 34.650 1.153 -43.763 1.00 82.50 280 ARG A N 1
ATOM 2108 C CA . ARG A 1 280 ? 35.059 1.445 -42.386 1.00 82.50 280 ARG A CA 1
ATOM 2109 C C . ARG A 1 280 ? 34.103 0.754 -41.424 1.00 82.50 280 ARG A C 1
ATOM 2111 O O . ARG A 1 280 ? 32.896 0.870 -41.575 1.00 82.50 280 ARG A O 1
ATOM 2118 N N . GLU A 1 281 ? 34.635 0.049 -40.434 1.00 85.50 281 GLU A N 1
ATOM 2119 C CA . GLU A 1 281 ? 33.839 -0.445 -39.308 1.00 85.50 281 GLU A CA 1
ATOM 2120 C C . GLU A 1 281 ? 33.806 0.645 -38.230 1.00 85.50 281 GLU A C 1
ATOM 2122 O O . GLU A 1 281 ? 34.854 1.105 -37.769 1.00 85.50 281 GLU A O 1
ATOM 2127 N N . ALA A 1 282 ? 32.609 1.088 -37.859 1.00 86.12 282 ALA A N 1
ATOM 2128 C CA . ALA A 1 282 ? 32.371 1.997 -36.748 1.00 86.12 282 ALA A CA 1
ATOM 2129 C C . ALA A 1 282 ? 31.606 1.248 -35.655 1.00 86.12 282 ALA A C 1
ATOM 2131 O O . ALA A 1 282 ? 30.660 0.518 -35.948 1.00 86.12 282 ALA A O 1
ATOM 2132 N N . ARG A 1 283 ? 32.012 1.421 -34.396 1.00 88.31 283 ARG A N 1
ATOM 2133 C CA . ARG A 1 283 ? 31.306 0.866 -33.236 1.00 88.31 283 ARG A CA 1
ATOM 2134 C C . ARG A 1 283 ? 30.703 1.998 -32.428 1.00 88.31 283 ARG A C 1
ATOM 2136 O O . ARG A 1 283 ? 31.412 2.939 -32.071 1.00 88.31 283 ARG A O 1
ATOM 2143 N N . THR A 1 284 ? 29.408 1.911 -32.161 1.00 90.38 284 THR A N 1
ATOM 2144 C CA . THR A 1 284 ? 28.658 2.894 -31.376 1.00 90.38 284 THR A CA 1
ATOM 2145 C C . THR A 1 284 ? 27.882 2.185 -30.276 1.00 90.38 284 THR A C 1
ATOM 2147 O O . THR A 1 284 ? 27.356 1.093 -30.476 1.00 90.38 284 THR A O 1
ATOM 2150 N N . VAL A 1 285 ? 27.831 2.794 -29.091 1.00 90.50 285 VAL A N 1
ATOM 2151 C CA . VAL A 1 285 ? 26.955 2.341 -28.006 1.00 90.50 285 VAL A CA 1
ATOM 2152 C C . VAL A 1 285 ? 25.646 3.102 -28.133 1.00 90.50 285 VAL A C 1
ATOM 2154 O O . VAL A 1 285 ? 25.635 4.332 -28.079 1.00 90.50 285 VAL A O 1
ATOM 2157 N N . GLU A 1 286 ? 24.555 2.375 -28.328 1.00 92.06 286 GLU A N 1
ATOM 2158 C CA . GLU A 1 286 ? 23.221 2.936 -28.540 1.00 92.06 286 GLU A CA 1
ATOM 2159 C C . GLU A 1 286 ? 22.229 2.282 -27.569 1.00 92.06 286 GLU A C 1
ATOM 2161 O O . GLU A 1 286 ? 22.462 1.179 -27.071 1.00 92.06 286 GLU A O 1
ATOM 2166 N N . GLN A 1 287 ? 21.129 2.968 -27.249 1.00 92.88 287 GLN A N 1
ATOM 2167 C CA . GLN A 1 287 ? 20.048 2.361 -26.464 1.00 92.88 287 GLN A CA 1
ATOM 2168 C C . GLN A 1 287 ? 19.479 1.164 -27.228 1.00 92.88 287 GLN A C 1
ATOM 2170 O O . GLN A 1 287 ? 19.225 1.265 -28.426 1.00 92.88 287 GLN A O 1
ATOM 2175 N N . THR A 1 288 ? 19.262 0.043 -26.532 1.00 92.31 288 THR A N 1
ATOM 2176 C CA . THR A 1 288 ? 18.711 -1.170 -27.158 1.00 92.31 288 THR A CA 1
ATOM 2177 C C . THR A 1 288 ? 17.327 -0.905 -27.743 1.00 92.31 288 THR A C 1
ATOM 2179 O O . THR A 1 288 ? 17.002 -1.432 -28.801 1.00 92.31 288 THR A O 1
ATOM 2182 N N . ILE A 1 289 ? 16.530 -0.093 -27.042 1.00 95.62 289 ILE A N 1
ATOM 2183 C CA . ILE A 1 289 ? 15.204 0.374 -27.445 1.00 95.62 289 ILE A CA 1
ATOM 2184 C C . ILE A 1 289 ? 15.137 1.872 -27.160 1.00 95.62 289 ILE A C 1
ATOM 2186 O O . ILE A 1 289 ? 15.418 2.289 -26.034 1.00 95.62 289 ILE A O 1
ATOM 2190 N N . LEU A 1 290 ? 14.745 2.680 -28.141 1.00 95.56 290 LEU A N 1
ATOM 2191 C CA . LEU A 1 290 ? 14.614 4.128 -27.981 1.00 95.56 290 LEU A CA 1
ATOM 2192 C C . LEU A 1 290 ? 13.346 4.499 -27.187 1.00 95.56 290 LEU A C 1
ATOM 2194 O O . LEU A 1 290 ? 12.320 3.822 -27.302 1.00 95.56 290 LEU A O 1
ATOM 2198 N N . PRO A 1 291 ? 13.337 5.630 -26.456 1.00 96.31 291 PRO A N 1
ATOM 2199 C CA . PRO A 1 291 ? 12.134 6.116 -25.777 1.00 96.31 291 PRO A CA 1
ATOM 2200 C C . PRO A 1 291 ? 10.954 6.315 -26.739 1.00 96.31 291 PRO A C 1
ATOM 2202 O O . PRO A 1 291 ? 9.819 5.976 -26.414 1.00 96.31 291 PRO A O 1
ATOM 2205 N N . SER A 1 292 ? 11.215 6.799 -27.958 1.00 96.31 292 SER A N 1
ATOM 2206 C CA . SER A 1 292 ? 10.198 6.974 -29.003 1.00 96.31 292 SER A CA 1
ATOM 2207 C C . SER A 1 292 ? 9.608 5.649 -29.499 1.00 96.31 292 SER A C 1
ATOM 2209 O O . SER A 1 292 ? 8.428 5.598 -29.849 1.00 96.31 292 SER A O 1
ATOM 2211 N N . GLU A 1 293 ? 10.387 4.562 -29.503 1.00 95.50 293 GLU A N 1
ATOM 2212 C CA . GLU A 1 293 ? 9.887 3.220 -29.827 1.00 95.50 293 GLU A CA 1
ATOM 2213 C C . GLU A 1 293 ? 8.939 2.711 -28.741 1.00 95.50 293 GLU A C 1
ATOM 2215 O O . GLU A 1 293 ? 7.914 2.121 -29.067 1.00 95.50 293 GLU A O 1
ATOM 2220 N N . ILE A 1 294 ? 9.225 2.998 -27.465 1.00 96.81 294 ILE A N 1
ATOM 2221 C CA . ILE A 1 294 ? 8.321 2.685 -26.346 1.00 96.81 294 ILE A CA 1
ATOM 2222 C C . ILE A 1 294 ? 7.017 3.485 -26.472 1.00 96.81 294 ILE A C 1
ATOM 2224 O O . ILE A 1 294 ? 5.933 2.917 -26.360 1.00 96.81 294 ILE A O 1
ATOM 2228 N N . GLN A 1 295 ? 7.102 4.790 -26.744 1.00 96.12 295 GLN A N 1
ATOM 2229 C CA . GLN A 1 295 ? 5.925 5.660 -26.882 1.00 96.12 295 GLN A CA 1
ATOM 2230 C C . GLN A 1 295 ? 5.025 5.281 -28.070 1.00 96.12 295 GLN A C 1
ATOM 2232 O O . GLN A 1 295 ? 3.816 5.491 -28.018 1.00 96.12 295 GLN A O 1
ATOM 2237 N N . SER A 1 296 ? 5.604 4.721 -29.135 1.00 95.81 296 SER A N 1
ATOM 2238 C CA . SER A 1 296 ? 4.889 4.327 -30.358 1.00 95.81 296 SER A CA 1
ATOM 2239 C C . SER A 1 296 ? 4.453 2.858 -30.387 1.00 95.81 296 SER A C 1
ATOM 2241 O O . SER A 1 296 ? 3.936 2.394 -31.408 1.00 95.81 296 SER A O 1
ATOM 2243 N N . LEU A 1 297 ? 4.626 2.118 -29.284 1.00 97.25 297 LEU A N 1
ATOM 2244 C CA . LEU A 1 297 ? 4.170 0.734 -29.179 1.00 97.25 297 LEU A CA 1
ATOM 2245 C C . LEU A 1 297 ? 2.654 0.629 -29.436 1.00 97.25 297 LEU A C 1
ATOM 2247 O O . LEU A 1 297 ? 1.867 1.329 -28.793 1.00 97.25 297 LEU A O 1
ATOM 2251 N N . PRO A 1 298 ? 2.213 -0.279 -30.327 1.00 96.81 298 PRO A N 1
ATOM 2252 C CA . PRO A 1 298 ? 0.798 -0.589 -30.475 1.00 96.81 298 PRO A CA 1
ATOM 2253 C C . PRO A 1 298 ? 0.206 -1.179 -29.184 1.00 96.81 298 PRO A C 1
ATOM 2255 O O . PRO A 1 298 ? 0.932 -1.806 -28.402 1.00 96.81 298 PRO A O 1
ATOM 2258 N N . PRO A 1 299 ? -1.121 -1.077 -28.982 1.00 95.75 299 PRO A N 1
ATOM 2259 C CA . PRO A 1 299 ? -1.795 -1.762 -27.887 1.00 95.75 299 PRO A CA 1
ATOM 2260 C C . PRO A 1 299 ? -1.437 -3.250 -27.841 1.00 95.75 299 PRO A C 1
ATOM 2262 O O . PRO A 1 299 ? -1.315 -3.906 -28.878 1.00 95.75 299 PRO A O 1
ATOM 2265 N N . LEU A 1 300 ? -1.301 -3.783 -26.623 1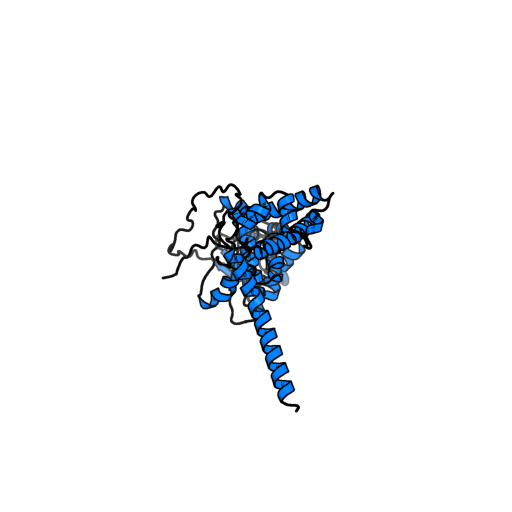.00 96.50 300 LEU A N 1
ATOM 2266 C CA . LEU A 1 300 ? -0.953 -5.182 -26.357 1.00 96.50 300 LEU A CA 1
ATOM 2267 C C . LEU A 1 300 ? 0.440 -5.609 -26.862 1.00 96.50 300 LEU A C 1
ATOM 2269 O O . LEU A 1 300 ? 0.724 -6.802 -26.896 1.00 96.50 300 LEU A O 1
ATOM 2273 N N . GLN A 1 301 ? 1.322 -4.680 -27.227 1.00 97.56 301 GLN A N 1
ATOM 2274 C CA . GLN A 1 301 ? 2.728 -4.970 -27.514 1.00 97.56 301 GLN A CA 1
ATOM 2275 C C . GLN A 1 301 ? 3.637 -4.352 -26.460 1.00 97.56 301 GLN A C 1
ATOM 2277 O O . GLN A 1 301 ? 3.328 -3.312 -25.883 1.00 97.56 301 GLN A O 1
ATOM 2282 N N . GLY A 1 302 ? 4.774 -4.998 -26.217 1.00 97.31 302 GLY A N 1
ATOM 2283 C CA . GLY A 1 302 ? 5.734 -4.515 -25.238 1.00 97.31 302 GLY A CA 1
ATOM 2284 C C . GLY A 1 302 ? 7.093 -5.179 -25.325 1.00 97.31 302 GLY A C 1
ATOM 2285 O O . GLY A 1 302 ? 7.343 -6.019 -26.190 1.00 97.31 302 GLY A O 1
ATOM 2286 N N . PHE A 1 303 ? 7.956 -4.813 -24.387 1.00 97.38 303 PHE A N 1
ATOM 2287 C CA . PHE A 1 303 ? 9.267 -5.414 -24.183 1.00 97.38 303 PHE A CA 1
ATOM 2288 C C . PHE A 1 303 ? 9.294 -6.124 -22.836 1.00 97.38 303 PHE A C 1
ATOM 2290 O O . PHE A 1 303 ? 8.999 -5.529 -21.803 1.00 97.38 303 PHE A O 1
ATOM 2297 N N . LEU A 1 304 ? 9.637 -7.407 -22.847 1.00 96.31 304 LEU A N 1
ATOM 2298 C CA . LEU A 1 304 ? 9.760 -8.227 -21.655 1.00 96.31 304 LEU A CA 1
ATOM 2299 C C . LEU A 1 304 ? 11.234 -8.412 -21.315 1.00 96.31 304 LEU A C 1
ATOM 2301 O O . LEU A 1 304 ? 12.026 -8.870 -22.142 1.00 96.31 304 LEU A O 1
ATOM 2305 N N . ARG A 1 305 ? 11.578 -8.091 -20.072 1.00 94.75 305 ARG A N 1
ATOM 2306 C CA . ARG A 1 305 ? 12.891 -8.308 -19.478 1.00 94.75 305 ARG A CA 1
ATOM 2307 C C . ARG A 1 305 ? 12.726 -9.142 -18.217 1.00 94.75 305 ARG A C 1
ATOM 2309 O O . ARG A 1 305 ? 12.009 -8.749 -17.300 1.00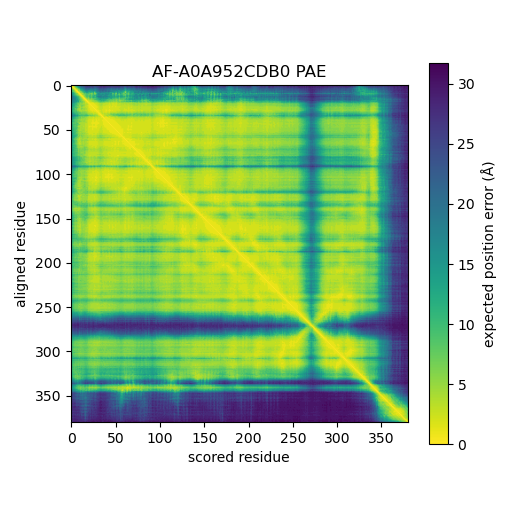 94.75 305 ARG A O 1
ATOM 2316 N N . PHE A 1 306 ? 13.425 -10.268 -18.145 1.00 94.81 306 PHE A N 1
ATOM 2317 C CA . PHE A 1 306 ? 13.514 -11.056 -16.918 1.00 94.81 306 PHE A CA 1
ATOM 2318 C C . PHE A 1 306 ? 14.762 -10.698 -16.116 1.00 94.81 306 PHE A C 1
ATOM 2320 O O . PHE A 1 306 ? 15.782 -10.288 -16.668 1.00 94.81 306 PHE A O 1
ATOM 2327 N N . ALA A 1 307 ? 14.684 -10.905 -14.804 1.00 90.94 307 ALA A N 1
ATOM 2328 C CA . ALA A 1 307 ? 15.838 -10.813 -13.924 1.00 90.94 307 ALA A CA 1
ATOM 2329 C C . ALA A 1 307 ? 16.916 -11.841 -14.316 1.00 90.94 307 ALA A C 1
ATOM 2331 O O . ALA A 1 307 ? 16.609 -13.006 -14.574 1.00 90.94 307 ALA A O 1
ATOM 2332 N N . GLY A 1 308 ? 18.184 -11.428 -14.287 1.00 88.56 308 GLY A N 1
ATOM 2333 C CA . GLY A 1 308 ? 19.326 -12.270 -14.650 1.00 88.56 308 GLY A CA 1
ATOM 2334 C C . GLY A 1 308 ? 19.806 -12.048 -16.085 1.00 88.56 308 GLY A C 1
ATOM 2335 O O . GLY A 1 308 ? 19.545 -11.012 -16.689 1.00 88.56 308 GLY A O 1
ATOM 2336 N N . ALA A 1 309 ? 20.552 -13.015 -16.620 1.00 87.75 309 ALA A N 1
ATOM 2337 C CA . ALA A 1 309 ? 21.208 -12.920 -17.926 1.00 87.75 309 ALA A CA 1
ATOM 2338 C C . ALA A 1 309 ? 20.279 -13.335 -19.084 1.00 87.75 309 ALA A C 1
ATOM 2340 O O . ALA A 1 309 ? 20.620 -14.209 -19.879 1.00 87.75 309 ALA A O 1
ATOM 2341 N N . PHE A 1 310 ? 19.088 -12.737 -19.156 1.00 91.75 310 PHE A N 1
ATOM 2342 C CA . PHE A 1 310 ? 18.136 -12.972 -20.244 1.00 91.75 310 PHE A CA 1
ATOM 2343 C C . PHE A 1 310 ? 18.086 -11.767 -21.190 1.00 91.75 310 PHE A C 1
ATOM 2345 O O . PHE A 1 310 ? 18.104 -10.628 -20.717 1.00 91.75 310 PHE A O 1
ATOM 2352 N N . PRO A 1 311 ? 18.005 -11.987 -22.516 1.00 91.06 311 PRO A N 1
ATOM 2353 C CA . PRO A 1 311 ? 17.833 -10.895 -23.462 1.00 91.06 311 PRO A CA 1
ATOM 2354 C C . PRO A 1 311 ? 16.445 -10.264 -23.314 1.00 91.06 311 PRO A C 1
ATOM 2356 O O . PRO A 1 311 ? 15.475 -10.931 -22.947 1.00 91.06 311 PRO A O 1
ATOM 2359 N N . VAL A 1 312 ? 16.347 -8.980 -23.651 1.00 94.31 312 VAL A N 1
ATOM 2360 C CA . VAL A 1 312 ? 15.057 -8.301 -23.804 1.00 94.31 312 VAL A CA 1
ATOM 2361 C C . VAL A 1 312 ? 14.361 -8.852 -25.048 1.00 94.31 312 VAL A C 1
ATOM 2363 O O . VAL A 1 312 ? 14.974 -8.956 -26.110 1.00 94.31 312 VAL A O 1
ATOM 2366 N N . ALA A 1 313 ? 13.079 -9.189 -24.928 1.00 95.50 313 ALA A N 1
ATOM 2367 C CA . ALA A 1 313 ? 12.278 -9.696 -26.036 1.00 95.50 313 ALA A CA 1
ATOM 2368 C C . ALA A 1 313 ? 11.070 -8.794 -26.294 1.00 95.50 313 ALA A C 1
ATOM 2370 O O . ALA A 1 313 ? 10.365 -8.410 -25.362 1.00 95.50 313 ALA A O 1
ATOM 2371 N N . ARG A 1 314 ? 10.786 -8.495 -27.566 1.00 96.75 314 ARG A N 1
ATOM 2372 C CA . ARG A 1 314 ? 9.501 -7.901 -27.953 1.00 96.75 314 ARG A CA 1
ATOM 2373 C C . ARG A 1 314 ? 8.412 -8.968 -27.855 1.00 96.75 314 ARG A C 1
ATOM 2375 O O . ARG A 1 314 ? 8.579 -10.068 -28.378 1.00 96.75 314 ARG A O 1
ATOM 2382 N N . VAL A 1 315 ? 7.306 -8.643 -27.196 1.00 97.50 315 VAL A N 1
ATOM 2383 C CA . VAL A 1 315 ? 6.204 -9.570 -26.919 1.00 97.50 315 VAL A CA 1
ATOM 2384 C C . VAL A 1 315 ? 4.859 -8.988 -27.345 1.00 97.50 315 VAL A C 1
ATOM 2386 O O . VAL A 1 315 ? 4.663 -7.773 -27.355 1.00 97.50 315 VAL A O 1
ATOM 2389 N N . GLN A 1 316 ? 3.928 -9.883 -27.673 1.00 97.38 316 GLN A N 1
ATOM 2390 C CA . GLN A 1 316 ? 2.510 -9.591 -27.866 1.00 97.38 316 GLN A CA 1
ATOM 2391 C C . GLN A 1 316 ? 1.740 -10.200 -26.690 1.00 97.38 316 GLN A C 1
ATOM 2393 O O . GLN A 1 316 ? 1.882 -11.388 -26.403 1.00 97.38 316 GLN A O 1
ATOM 2398 N N . VAL A 1 317 ? 0.926 -9.396 -26.016 1.00 96.38 317 VAL A N 1
ATOM 2399 C CA . VAL A 1 317 ? 0.087 -9.799 -24.888 1.00 96.38 317 VAL A CA 1
ATOM 2400 C C . VAL A 1 317 ? -1.268 -10.268 -25.430 1.00 96.38 317 VAL A C 1
ATOM 2402 O O . VAL A 1 317 ? -2.009 -9.458 -25.991 1.00 96.38 317 VAL A O 1
ATOM 2405 N N . PRO A 1 318 ? -1.619 -11.560 -25.320 1.00 95.31 318 PRO A N 1
ATOM 2406 C CA . PRO A 1 318 ? -2.922 -12.036 -25.765 1.00 95.31 318 PRO A CA 1
ATOM 2407 C C . PRO A 1 318 ? -4.021 -11.598 -24.789 1.00 95.31 318 PRO A C 1
ATOM 2409 O O . PRO A 1 318 ? -3.842 -11.658 -23.571 1.00 95.31 318 PRO A O 1
ATOM 2412 N N . ILE A 1 319 ? -5.187 -11.219 -25.317 1.00 94.50 319 ILE A N 1
ATOM 2413 C CA . ILE A 1 319 ? -6.402 -11.101 -24.504 1.00 94.50 319 ILE A CA 1
ATOM 2414 C C . ILE A 1 319 ? -6.922 -12.516 -24.262 1.00 94.50 319 ILE A C 1
ATOM 2416 O O . ILE A 1 319 ? -7.261 -13.231 -25.204 1.00 94.50 319 ILE A O 1
ATOM 2420 N N . LEU A 1 320 ? -6.969 -12.924 -22.998 1.00 93.62 320 LEU A N 1
ATOM 2421 C CA . LEU A 1 320 ? -7.546 -14.203 -22.603 1.00 93.62 320 LEU A CA 1
ATOM 2422 C C . LEU A 1 320 ? -9.030 -14.013 -22.286 1.00 93.62 320 LEU A C 1
ATOM 2424 O O . LEU A 1 320 ? -9.383 -13.293 -21.353 1.00 93.62 320 LEU A O 1
ATOM 2428 N N . GLU A 1 321 ? -9.899 -14.693 -23.029 1.00 92.94 321 GLU A N 1
ATOM 2429 C CA . GLU A 1 321 ? -11.320 -14.763 -22.693 1.00 92.94 321 GLU A CA 1
ATOM 2430 C C . GLU A 1 321 ? -11.532 -15.777 -21.566 1.00 92.94 321 GLU A C 1
ATOM 2432 O O . GLU A 1 321 ? -11.392 -16.989 -21.746 1.00 92.94 321 GLU A O 1
ATOM 2437 N N . LEU A 1 322 ? -11.845 -15.275 -20.371 1.00 91.69 322 LEU A N 1
ATOM 2438 C CA . LEU A 1 322 ? -12.085 -16.097 -19.188 1.00 91.69 322 LEU A CA 1
ATOM 2439 C C . LEU A 1 322 ? -13.583 -16.123 -18.848 1.00 91.69 322 LEU A C 1
ATOM 2441 O O . LEU A 1 322 ? -14.224 -15.069 -18.822 1.00 91.69 322 LEU A O 1
ATOM 2445 N N . PRO A 1 323 ? -14.166 -17.295 -18.527 1.00 91.75 323 PRO A N 1
ATOM 2446 C CA . PRO A 1 323 ? -15.575 -17.380 -18.164 1.00 91.75 323 PRO A CA 1
ATOM 2447 C C . PRO A 1 323 ? -15.842 -16.657 -16.836 1.00 91.75 323 PRO A C 1
ATOM 2449 O O . PRO A 1 323 ? -15.153 -16.879 -15.834 1.00 91.75 323 PRO A O 1
ATOM 2452 N N . ARG A 1 324 ? -16.891 -15.827 -16.801 1.00 87.25 324 ARG A N 1
ATOM 2453 C CA . ARG A 1 324 ? -17.316 -15.113 -15.590 1.00 87.25 324 ARG A CA 1
ATOM 2454 C C . ARG A 1 324 ? -17.900 -16.095 -14.573 1.00 87.25 324 ARG A C 1
ATOM 2456 O O . ARG A 1 324 ? -18.989 -16.623 -14.763 1.00 87.25 324 ARG A O 1
ATOM 2463 N N . LYS A 1 325 ? -17.179 -16.316 -13.470 1.00 88.00 325 LYS A N 1
ATOM 2464 C CA . LYS A 1 325 ? -17.601 -17.225 -12.386 1.00 88.00 325 LYS A CA 1
ATOM 2465 C C . LYS A 1 325 ? -18.488 -16.568 -11.324 1.00 88.00 325 LYS A C 1
ATOM 2467 O O . LYS A 1 325 ? -19.175 -17.277 -10.601 1.00 88.00 325 LYS A O 1
ATOM 2472 N N . THR A 1 326 ? -18.450 -15.242 -11.198 1.00 86.56 326 THR A N 1
ATOM 2473 C CA . THR A 1 326 ? -19.189 -14.489 -10.171 1.00 86.56 326 THR A CA 1
ATOM 2474 C C . THR A 1 326 ? -19.523 -13.068 -10.644 1.00 86.56 326 THR A C 1
ATOM 2476 O O . THR A 1 326 ? -19.032 -12.611 -11.682 1.00 86.56 326 THR A O 1
ATOM 2479 N N . SER A 1 327 ? -20.383 -12.358 -9.911 1.00 86.69 327 SER A N 1
ATOM 2480 C CA . SER A 1 327 ? -20.599 -10.925 -10.136 1.00 86.69 327 SER A CA 1
ATOM 2481 C C . SER A 1 327 ? -19.386 -10.120 -9.647 1.00 86.69 327 SER A C 1
ATOM 2483 O O . SER A 1 327 ? -18.934 -10.390 -8.537 1.00 86.69 327 SER A O 1
ATOM 2485 N N . PRO A 1 328 ? -18.861 -9.144 -10.418 1.00 84.06 328 PRO A N 1
ATOM 2486 C CA . PRO A 1 328 ? -17.684 -8.366 -10.027 1.00 84.06 328 PRO A CA 1
ATOM 2487 C C . PRO A 1 328 ? -17.970 -7.436 -8.846 1.00 84.06 328 PRO A C 1
ATOM 2489 O O . PRO A 1 328 ? -17.061 -7.083 -8.107 1.00 84.06 328 PRO A O 1
ATOM 2492 N N . PHE A 1 329 ? -19.232 -7.047 -8.662 1.00 83.94 329 PHE A N 1
ATOM 2493 C CA . PHE A 1 329 ? -19.664 -6.193 -7.570 1.00 83.94 329 PHE A CA 1
ATOM 2494 C C . PHE A 1 329 ? -21.054 -6.616 -7.102 1.00 83.94 329 PHE A C 1
ATOM 2496 O O . PHE A 1 329 ? -21.910 -6.991 -7.913 1.00 83.94 329 PHE A O 1
ATOM 2503 N N . GLN A 1 330 ? -21.259 -6.569 -5.790 1.00 82.94 330 GLN A N 1
ATOM 2504 C CA . GLN A 1 330 ? -22.557 -6.722 -5.149 1.00 82.94 330 GLN A CA 1
ATOM 2505 C C . GLN A 1 330 ? -22.694 -5.559 -4.160 1.00 82.94 330 GLN A C 1
ATOM 2507 O O . GLN A 1 330 ? -21.871 -5.467 -3.248 1.00 82.94 330 GLN A O 1
ATOM 2512 N N . PRO A 1 331 ? -23.652 -4.639 -4.362 1.00 77.69 331 PRO A N 1
ATOM 2513 C CA . PRO A 1 331 ? -23.824 -3.514 -3.460 1.00 77.69 331 PRO A CA 1
ATOM 2514 C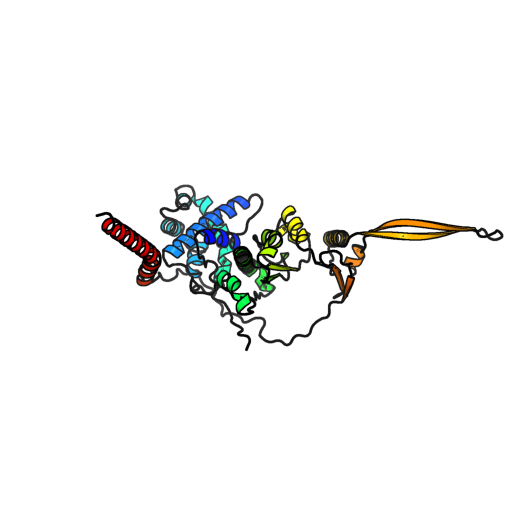 C . PRO A 1 331 ? -24.254 -4.019 -2.084 1.00 77.69 331 PRO A C 1
ATOM 2516 O O . PRO A 1 331 ? -25.147 -4.861 -1.968 1.00 77.69 331 PRO A O 1
ATOM 2519 N N . LYS A 1 332 ? -23.628 -3.479 -1.041 1.00 72.56 332 LYS A N 1
ATOM 2520 C CA . LYS A 1 332 ? -24.163 -3.566 0.315 1.00 72.56 332 LYS A CA 1
ATOM 2521 C C . LYS A 1 332 ? -25.331 -2.571 0.408 1.00 72.56 332 LYS A C 1
ATOM 2523 O O . LYS A 1 332 ? -25.223 -1.500 -0.191 1.00 72.56 332 LYS A O 1
ATOM 2528 N N . PRO A 1 333 ? -26.436 -2.896 1.100 1.00 69.00 333 PRO A N 1
ATOM 2529 C CA . PRO A 1 333 ? -27.454 -1.897 1.409 1.00 69.00 333 PRO A CA 1
ATOM 2530 C C . PRO A 1 333 ? -26.805 -0.685 2.084 1.00 69.00 333 PRO A C 1
ATOM 2532 O O . PRO A 1 333 ? -25.873 -0.863 2.871 1.00 69.00 333 PRO A O 1
ATOM 2535 N N . ASP A 1 334 ? -27.271 0.517 1.736 1.00 58.28 334 ASP A N 1
ATOM 2536 C CA . ASP A 1 334 ? -26.710 1.781 2.215 1.00 58.28 334 ASP A CA 1
ATOM 2537 C C . ASP A 1 334 ? -26.671 1.799 3.742 1.00 58.28 334 ASP A C 1
ATOM 2539 O O . ASP A 1 334 ? -27.689 1.938 4.419 1.00 58.28 334 ASP A O 1
ATOM 2543 N N . VAL A 1 335 ? -25.464 1.667 4.282 1.00 54.84 335 VAL A N 1
ATOM 2544 C CA . VAL A 1 335 ? -25.182 1.932 5.685 1.00 54.84 335 VAL A CA 1
ATOM 2545 C C . VAL A 1 335 ? -24.624 3.347 5.734 1.00 54.84 335 VAL A C 1
ATOM 2547 O O . VAL A 1 335 ? -23.433 3.554 5.944 1.00 54.84 335 VAL A O 1
ATOM 2550 N N . PHE A 1 336 ? -25.470 4.349 5.485 1.00 48.72 336 PHE A N 1
ATOM 2551 C CA . PHE A 1 336 ? -25.173 5.690 5.984 1.00 48.72 336 PHE A CA 1
ATOM 2552 C C . PHE A 1 336 ? -25.310 5.619 7.505 1.00 48.72 336 PHE A C 1
ATOM 2554 O O . PHE A 1 336 ? -26.350 5.953 8.064 1.00 48.72 336 PHE A O 1
ATOM 2561 N N . SER A 1 337 ? -24.297 5.078 8.180 1.00 53.53 337 SER A N 1
ATOM 2562 C CA . SER A 1 337 ? -24.280 5.059 9.631 1.00 53.53 337 SER A CA 1
ATOM 2563 C C . SER A 1 337 ? -23.993 6.477 10.093 1.00 53.53 337 SER A C 1
ATOM 2565 O O . SER A 1 337 ? -22.898 7.001 9.870 1.00 53.53 337 SER A O 1
ATOM 2567 N N . GLN A 1 338 ? -24.950 7.084 10.789 1.00 61.62 338 GLN A N 1
ATOM 2568 C CA . GLN A 1 338 ? -24.555 7.971 11.873 1.00 61.62 338 GLN A CA 1
ATOM 2569 C C . GLN A 1 338 ? -23.523 7.208 12.714 1.00 61.62 338 GLN A C 1
ATOM 2571 O O . GLN A 1 338 ? -23.685 6.008 12.952 1.00 61.62 338 GLN A O 1
ATOM 2576 N N . VAL A 1 339 ? -22.421 7.860 13.078 1.00 74.56 339 VAL A N 1
ATOM 2577 C CA . VAL A 1 339 ? -21.436 7.248 13.970 1.00 74.56 339 VAL A CA 1
ATOM 2578 C C . VAL A 1 339 ? -22.067 7.205 15.359 1.00 74.56 339 VAL A C 1
ATOM 2580 O O . VAL A 1 339 ? -21.945 8.135 16.149 1.00 74.56 339 VAL A O 1
ATOM 2583 N N . GLU A 1 340 ? -22.841 6.156 15.608 1.00 81.12 340 GLU A N 1
ATOM 2584 C CA . GLU A 1 340 ? -23.515 5.923 16.878 1.00 81.12 340 GLU A CA 1
ATOM 2585 C C . GLU A 1 340 ? -22.559 5.251 17.862 1.00 81.12 340 GLU A C 1
ATOM 2587 O O . GLU A 1 340 ? -21.705 4.447 17.477 1.00 81.12 340 GLU A O 1
ATOM 2592 N N . ARG A 1 341 ? -22.719 5.565 19.152 1.00 87.25 341 ARG A N 1
ATOM 2593 C CA . ARG A 1 341 ? -22.008 4.861 20.218 1.00 87.25 341 ARG A CA 1
ATOM 2594 C C . ARG A 1 341 ? -22.495 3.404 20.250 1.00 87.25 341 ARG A C 1
ATOM 2596 O O . ARG A 1 341 ? -23.689 3.192 20.475 1.00 87.25 341 ARG A O 1
ATOM 2603 N N . PRO A 1 342 ? -21.619 2.402 20.055 1.00 85.75 342 PRO A N 1
ATOM 2604 C CA . PRO A 1 342 ? -22.024 1.007 20.172 1.00 85.75 342 PRO A CA 1
ATOM 2605 C C . PRO A 1 342 ? -22.454 0.662 21.603 1.00 85.75 342 PRO A C 1
ATOM 2607 O O . PRO A 1 342 ? -22.098 1.344 22.563 1.00 85.75 342 PRO A O 1
ATOM 2610 N N . ALA A 1 343 ? -23.206 -0.428 21.758 1.00 84.50 343 ALA A N 1
ATOM 2611 C CA . ALA A 1 343 ? -23.535 -0.942 23.082 1.00 84.50 343 ALA A CA 1
ATOM 2612 C C . ALA A 1 343 ? -22.266 -1.427 23.802 1.00 84.50 343 ALA A C 1
ATOM 2614 O O . ALA A 1 343 ? -21.408 -2.081 23.199 1.00 84.50 343 ALA A O 1
ATOM 2615 N N . ASP A 1 344 ? -22.168 -1.126 25.097 1.00 81.06 344 ASP A N 1
ATOM 2616 C CA . ASP A 1 344 ? -21.086 -1.636 25.933 1.00 81.06 344 ASP A CA 1
ATOM 2617 C C . ASP A 1 344 ? -21.099 -3.173 25.986 1.00 81.06 344 ASP A C 1
ATOM 2619 O O . ASP A 1 344 ? -22.176 -3.788 26.007 1.00 81.06 344 ASP A O 1
ATOM 2623 N N . PRO A 1 345 ? -19.916 -3.814 26.004 1.00 75.31 345 PRO A N 1
ATOM 2624 C CA . PRO A 1 345 ? -19.820 -5.257 26.154 1.00 75.31 345 PRO A CA 1
ATOM 2625 C C . PRO A 1 345 ? -20.480 -5.694 27.467 1.00 75.31 345 PRO A C 1
ATOM 2627 O O . PRO A 1 345 ? -20.362 -5.040 28.505 1.00 75.31 345 PRO A O 1
ATOM 2630 N N . LYS A 1 346 ? -21.204 -6.819 27.430 1.00 68.50 346 LYS A N 1
ATOM 2631 C CA . LYS A 1 346 ? -21.839 -7.374 28.633 1.00 68.50 346 LYS A CA 1
ATOM 2632 C C . LYS A 1 346 ? -20.751 -7.755 29.659 1.00 68.50 346 LYS A C 1
ATOM 2634 O O . LYS A 1 346 ? -19.743 -8.324 29.241 1.00 68.50 346 LYS A O 1
ATOM 2639 N N . PRO A 1 347 ? -20.965 -7.547 30.975 1.00 54.97 347 PRO A N 1
ATOM 2640 C CA . PRO A 1 347 ? -19.946 -7.758 32.019 1.00 54.97 347 PRO A CA 1
ATOM 2641 C C . PRO A 1 347 ? -19.239 -9.125 31.984 1.00 54.97 347 PRO A C 1
ATOM 2643 O O . PRO A 1 347 ? -18.045 -9.207 32.246 1.00 54.97 347 PRO A O 1
ATOM 2646 N N . GLN A 1 348 ? -19.944 -10.179 31.560 1.00 53.16 348 GLN A N 1
ATOM 2647 C CA . GLN A 1 348 ? -19.408 -11.543 31.446 1.00 53.16 348 GLN A CA 1
ATOM 2648 C C . GLN A 1 348 ? -18.246 -11.688 30.442 1.00 53.16 348 GLN A C 1
ATOM 2650 O O . GLN A 1 348 ? -17.455 -12.616 30.565 1.00 53.16 348 GLN A O 1
ATOM 2655 N N . ALA A 1 349 ? -18.116 -10.795 29.452 1.00 49.56 349 ALA A N 1
ATOM 2656 C CA . ALA A 1 349 ? -17.020 -10.845 28.478 1.00 49.56 349 ALA A CA 1
ATOM 2657 C C . ALA A 1 349 ? -15.698 -10.289 29.041 1.00 49.56 349 ALA A C 1
ATOM 2659 O O . ALA A 1 349 ? -14.625 -10.727 28.633 1.00 49.56 349 ALA A O 1
ATOM 2660 N N . ILE A 1 350 ? -15.776 -9.347 29.987 1.00 49.53 350 ILE A N 1
ATOM 2661 C CA . ILE A 1 350 ? -14.605 -8.738 30.631 1.00 49.53 350 ILE A CA 1
ATOM 2662 C C . ILE A 1 350 ? -14.000 -9.724 31.634 1.00 49.53 350 ILE A C 1
ATOM 2664 O O . ILE A 1 350 ? -12.791 -9.925 31.628 1.00 49.53 350 ILE A O 1
ATOM 2668 N N . GLU A 1 351 ? -14.837 -10.396 32.432 1.00 44.59 351 GLU A N 1
ATOM 2669 C CA . GLU A 1 351 ? -14.391 -11.444 33.363 1.00 44.59 351 GLU A CA 1
ATOM 2670 C C . GLU A 1 351 ? -13.693 -12.596 32.625 1.00 44.59 351 GLU A C 1
ATOM 2672 O O . GLU A 1 351 ? -12.601 -12.987 33.023 1.00 44.59 351 GLU A O 1
ATOM 2677 N N . ALA A 1 352 ? -14.241 -13.055 31.493 1.00 47.16 352 ALA A N 1
ATOM 2678 C CA . ALA A 1 352 ? -13.645 -14.132 30.698 1.00 47.16 352 ALA A CA 1
ATOM 2679 C C . ALA A 1 352 ? -12.314 -13.744 30.019 1.00 47.16 352 ALA A C 1
ATOM 2681 O O . ALA A 1 352 ? -11.414 -14.574 29.916 1.00 47.16 352 ALA A O 1
ATOM 2682 N N . ALA A 1 353 ? -12.169 -12.497 29.551 1.00 49.31 353 ALA A N 1
ATOM 2683 C CA . ALA A 1 353 ? -10.921 -12.014 28.952 1.00 49.31 353 ALA A CA 1
ATOM 2684 C C . ALA A 1 353 ? -9.812 -11.833 30.003 1.00 49.31 353 ALA A C 1
ATOM 2686 O O . ALA A 1 353 ? -8.660 -12.185 29.754 1.00 49.31 353 ALA A O 1
ATOM 2687 N N . VAL A 1 354 ? -10.177 -11.341 31.192 1.00 49.59 354 VAL A N 1
ATOM 2688 C CA . VAL A 1 354 ? -9.270 -11.205 32.338 1.00 49.59 354 VAL A CA 1
ATOM 2689 C C . VAL A 1 354 ? -8.860 -12.583 32.875 1.00 49.59 354 VAL A C 1
ATOM 2691 O O . VAL A 1 354 ? -7.678 -12.803 33.124 1.00 49.59 354 VAL A O 1
ATOM 2694 N N . GLU A 1 355 ? -9.781 -13.547 32.977 1.00 45.72 355 GLU A N 1
ATOM 2695 C CA . GLU A 1 355 ? -9.445 -14.939 33.323 1.00 45.72 355 GLU A CA 1
ATOM 2696 C C . GLU A 1 355 ? -8.534 -15.597 32.279 1.00 45.72 355 GLU A C 1
ATOM 2698 O O . GLU A 1 355 ? -7.588 -16.285 32.652 1.00 45.72 355 GLU A O 1
ATOM 2703 N N . ALA A 1 356 ? -8.760 -15.364 30.983 1.00 50.03 356 ALA A N 1
ATOM 2704 C CA . ALA A 1 356 ? -7.945 -15.951 29.918 1.00 50.03 356 ALA A CA 1
ATOM 2705 C C . ALA A 1 356 ? -6.502 -15.410 29.873 1.00 50.03 356 ALA A C 1
ATOM 2707 O O . ALA A 1 356 ? -5.593 -16.153 29.504 1.00 50.03 356 ALA A O 1
ATOM 2708 N N . GLU A 1 357 ? -6.272 -14.145 30.249 1.00 49.91 357 GLU A N 1
ATOM 2709 C CA . GLU A 1 357 ? -4.919 -13.577 30.369 1.00 49.91 357 GLU A CA 1
ATOM 2710 C C . GLU A 1 357 ? -4.216 -13.981 31.676 1.00 49.91 357 GLU A C 1
ATOM 2712 O O . GLU A 1 357 ? -2.994 -14.125 31.685 1.00 49.91 357 GLU A O 1
ATOM 2717 N N . ILE A 1 358 ? -4.961 -14.191 32.768 1.00 49.78 358 ILE A N 1
ATOM 2718 C CA . ILE A 1 358 ? -4.398 -14.498 34.094 1.00 49.78 358 ILE A CA 1
ATOM 2719 C C . ILE A 1 358 ? -4.195 -16.009 34.313 1.00 49.78 358 ILE A C 1
ATOM 2721 O O . ILE A 1 358 ? -3.227 -16.397 34.965 1.00 49.78 358 ILE A O 1
ATOM 2725 N N . SER A 1 359 ? -5.051 -16.874 33.756 1.00 54.22 359 SER A N 1
ATOM 2726 C CA . SER A 1 359 ? -4.987 -18.334 33.962 1.00 54.22 359 SER A CA 1
ATOM 2727 C C . SER A 1 359 ? -3.621 -18.952 33.624 1.00 54.22 359 SER A C 1
ATOM 2729 O O . SER A 1 359 ? -3.121 -19.710 34.451 1.00 54.22 359 SER A O 1
ATOM 2731 N N . PRO A 1 360 ? -2.954 -18.614 32.499 1.00 53.75 360 PRO A N 1
ATOM 2732 C CA . PRO A 1 360 ? -1.648 -19.193 32.179 1.00 53.75 360 PRO A CA 1
ATOM 2733 C C . PRO A 1 360 ? -0.543 -18.778 33.163 1.00 53.75 360 PRO A C 1
ATOM 2735 O O . PRO A 1 360 ? 0.386 -19.540 33.398 1.00 53.75 360 PRO A O 1
ATOM 2738 N N . LEU A 1 361 ? -0.644 -17.578 33.749 1.00 54.56 361 LEU A N 1
ATOM 2739 C CA . LEU A 1 361 ? 0.328 -17.052 34.716 1.00 54.56 361 LEU A CA 1
ATOM 2740 C C . LEU A 1 361 ? 0.176 -17.705 36.097 1.00 54.56 361 LEU A C 1
ATOM 2742 O O . LEU A 1 361 ? 1.168 -17.923 36.785 1.00 54.56 361 LEU A O 1
ATOM 2746 N N . LEU A 1 362 ? -1.056 -18.040 36.494 1.00 57.56 362 LEU A N 1
ATOM 2747 C CA . LEU A 1 362 ? -1.330 -18.749 37.747 1.00 57.56 362 LEU A CA 1
ATOM 2748 C C . LEU A 1 362 ? -0.923 -20.228 37.681 1.00 57.56 362 LEU A C 1
ATOM 2750 O O . LEU A 1 362 ? -0.428 -20.767 38.672 1.00 57.56 362 LEU A O 1
ATOM 2754 N N . ASP A 1 363 ? -1.098 -20.868 36.522 1.00 62.19 363 ASP A N 1
ATOM 2755 C CA . ASP A 1 363 ? -0.692 -22.261 36.308 1.00 62.19 363 ASP A CA 1
ATOM 2756 C C . ASP A 1 363 ? 0.840 -22.429 36.378 1.00 62.19 363 ASP A C 1
ATOM 2758 O O . ASP A 1 363 ? 1.332 -23.413 36.942 1.00 62.19 363 ASP A O 1
ATOM 2762 N N . ASP A 1 364 ? 1.600 -21.452 35.869 1.00 62.28 364 ASP A N 1
ATOM 2763 C CA . ASP A 1 364 ? 3.066 -21.436 35.950 1.00 62.28 364 ASP A CA 1
ATOM 2764 C C . ASP A 1 364 ? 3.563 -21.247 37.398 1.00 62.28 364 ASP A C 1
ATOM 2766 O O . ASP A 1 364 ? 4.481 -21.951 37.829 1.00 62.28 364 ASP A O 1
ATOM 2770 N N . ASP A 1 365 ? 2.927 -20.375 38.188 1.00 62.09 365 ASP A N 1
ATOM 2771 C CA . ASP A 1 365 ? 3.272 -20.174 39.603 1.00 62.09 365 ASP A CA 1
ATOM 2772 C C . ASP A 1 365 ? 2.959 -21.418 40.459 1.00 62.09 365 ASP A C 1
ATOM 2774 O O . ASP A 1 365 ? 3.768 -21.813 41.307 1.00 62.09 365 ASP A O 1
ATOM 2778 N N . GLU A 1 366 ? 1.834 -22.104 40.214 1.00 66.81 366 GLU A N 1
ATOM 2779 C CA . GLU A 1 366 ? 1.522 -23.379 40.878 1.00 66.81 366 GLU A CA 1
ATOM 2780 C C . GLU A 1 366 ? 2.514 -24.490 40.499 1.00 66.81 366 GLU A C 1
ATOM 2782 O O . GLU A 1 366 ? 2.904 -25.299 41.350 1.00 66.81 366 GLU A O 1
ATOM 2787 N N . ALA A 1 367 ? 2.943 -24.543 39.234 1.00 60.44 367 ALA A N 1
ATOM 2788 C CA . ALA A 1 367 ? 3.930 -25.510 38.766 1.00 60.44 367 ALA A CA 1
ATOM 2789 C C . ALA A 1 367 ? 5.312 -25.265 39.394 1.00 60.44 367 ALA A C 1
ATOM 2791 O O . ALA A 1 367 ? 5.974 -26.222 39.812 1.00 60.44 367 ALA A O 1
ATOM 2792 N N . ILE A 1 368 ? 5.722 -24.000 39.531 1.00 61.09 368 ILE A N 1
ATOM 2793 C CA . ILE A 1 368 ? 6.964 -23.601 40.207 1.00 61.09 368 ILE A CA 1
ATOM 2794 C C . ILE A 1 368 ? 6.905 -23.947 41.700 1.00 61.09 368 ILE A C 1
ATOM 2796 O O . ILE A 1 368 ? 7.848 -24.538 42.227 1.00 61.09 368 ILE A O 1
ATOM 2800 N N . LEU A 1 369 ? 5.789 -23.667 42.379 1.00 61.12 369 LEU A N 1
ATOM 2801 C CA . LEU A 1 369 ? 5.603 -24.008 43.795 1.00 61.12 369 LEU A CA 1
ATOM 2802 C C . LEU A 1 369 ? 5.598 -25.524 44.039 1.00 61.12 369 LEU A C 1
ATOM 2804 O O . LEU A 1 369 ? 6.195 -25.994 45.007 1.00 61.12 369 LEU A O 1
ATOM 2808 N N . ARG A 1 370 ? 4.991 -26.319 43.146 1.00 67.19 370 ARG A N 1
ATOM 2809 C CA . ARG A 1 370 ? 5.067 -27.791 43.218 1.00 67.19 370 ARG A CA 1
ATOM 2810 C C . ARG A 1 370 ? 6.485 -28.304 42.982 1.00 67.19 370 ARG A C 1
ATOM 2812 O O . ARG A 1 370 ? 6.904 -29.235 43.666 1.00 67.19 370 ARG A O 1
ATOM 2819 N N . ALA A 1 371 ? 7.227 -27.702 42.052 1.00 61.19 371 ALA A N 1
ATOM 2820 C CA . ALA A 1 371 ? 8.613 -28.071 41.786 1.00 61.19 371 ALA A CA 1
ATOM 2821 C C . ALA A 1 371 ? 9.527 -27.761 42.984 1.00 61.19 371 ALA A C 1
ATOM 2823 O O . ALA A 1 371 ? 10.323 -28.619 43.366 1.00 61.19 371 ALA A O 1
ATOM 2824 N N . LEU A 1 372 ? 9.363 -26.595 43.616 1.00 57.16 372 LEU A N 1
ATOM 2825 C CA . LEU A 1 372 ? 10.113 -26.189 44.809 1.00 57.16 372 LEU A CA 1
ATOM 2826 C C . LEU A 1 372 ? 9.806 -27.083 46.018 1.00 57.16 372 LEU A C 1
ATOM 2828 O O . LEU A 1 372 ? 10.733 -27.615 46.624 1.00 57.16 372 LEU A O 1
ATOM 2832 N N . ASN A 1 373 ? 8.529 -27.358 46.295 1.00 67.06 373 ASN A N 1
ATOM 2833 C CA . ASN A 1 373 ? 8.144 -28.248 47.398 1.00 67.06 373 ASN A CA 1
ATOM 2834 C C . ASN A 1 373 ? 8.627 -29.694 47.171 1.00 67.06 373 ASN A C 1
ATOM 2836 O O . ASN A 1 373 ? 9.017 -30.377 48.111 1.00 67.06 373 ASN A O 1
ATOM 2840 N N . SER A 1 374 ? 8.673 -30.161 45.917 1.00 59.72 374 SER A N 1
ATOM 2841 C CA . SER A 1 374 ? 9.217 -31.490 45.588 1.00 59.72 374 SER A CA 1
ATOM 2842 C C . SER A 1 374 ? 10.748 -31.585 45.675 1.00 59.72 374 SER A C 1
ATOM 2844 O O . SER A 1 374 ? 11.293 -32.693 45.703 1.00 59.72 374 SER A O 1
ATOM 2846 N N . ALA A 1 375 ? 11.441 -30.441 45.678 1.00 53.41 375 ALA A N 1
ATOM 2847 C CA . ALA A 1 375 ? 12.889 -30.356 45.827 1.00 53.41 375 ALA A CA 1
ATOM 2848 C C . ALA A 1 375 ? 13.304 -30.316 47.308 1.00 53.41 375 ALA A C 1
ATOM 2850 O O . ALA A 1 375 ? 14.296 -30.952 47.658 1.00 53.41 375 ALA A O 1
ATOM 2851 N N . GLU A 1 376 ? 12.523 -29.664 48.177 1.00 53.91 376 GLU A N 1
ATOM 2852 C CA . GLU A 1 376 ? 12.759 -29.658 49.632 1.00 53.91 376 GLU A CA 1
ATOM 2853 C C . GLU A 1 376 ? 12.581 -31.051 50.266 1.00 53.91 376 GLU A C 1
ATOM 2855 O O . GLU A 1 376 ? 13.364 -31.436 51.131 1.00 53.91 376 GLU A O 1
ATOM 2860 N N . ASP A 1 377 ? 11.659 -31.876 49.755 1.00 53.53 377 ASP A N 1
ATOM 2861 C CA . ASP A 1 377 ? 11.466 -33.264 50.215 1.00 53.53 377 ASP A CA 1
ATOM 2862 C C . ASP A 1 377 ? 12.598 -34.235 49.800 1.00 53.53 377 ASP A C 1
ATOM 2864 O O . ASP A 1 377 ? 12.588 -35.407 50.183 1.00 53.53 377 ASP A O 1
ATOM 2868 N N . ARG A 1 378 ? 13.583 -33.788 49.003 1.00 52.44 378 ARG A N 1
ATOM 2869 C CA . ARG A 1 378 ? 14.723 -34.613 48.552 1.00 52.44 378 ARG A CA 1
ATOM 2870 C C . ARG A 1 378 ? 16.055 -34.300 49.240 1.00 52.44 378 ARG A C 1
ATOM 2872 O O . ARG A 1 378 ? 17.024 -35.006 48.965 1.00 52.44 378 ARG A O 1
ATOM 2879 N N . GLU A 1 379 ? 16.110 -33.312 50.133 1.00 48.72 379 GLU A N 1
ATOM 2880 C CA . GLU A 1 379 ? 17.322 -32.958 50.896 1.00 48.72 379 GLU A CA 1
ATOM 2881 C C . GLU A 1 379 ? 17.240 -33.252 52.409 1.00 48.72 379 GLU A C 1
ATOM 2883 O O . GLU A 1 379 ? 18.104 -32.795 53.159 1.00 48.72 379 GLU A O 1
ATOM 2888 N N . CYS A 1 380 ? 16.277 -34.062 52.869 1.00 39.34 380 CYS A N 1
ATOM 2889 C CA . CYS A 1 380 ? 16.179 -34.471 54.277 1.00 39.34 380 CYS A CA 1
ATOM 2890 C C . CYS A 1 380 ? 16.536 -35.943 54.535 1.00 39.34 380 CYS A C 1
ATOM 2892 O O . CYS A 1 380 ? 16.092 -36.819 53.756 1.00 39.34 380 CYS A O 1
#

Mean predicted aligned error: 10.54 Å

Secondary structure (DSSP, 8-state):
---------B-TT--SSHHHHHHHHHHHSPPP-GGGHHHHHHHHHHHHHHHHHHHHTT--SHHHHHHHHHT--HHHHHHHTTTSTTGGGGSTT-HHHHHHHHHHHHHHHGGGGGS-TT--TTSB-HHHHHHHHHHHT--------TTTHHHHHHHHHHHHHHHHHHHHHSPP-TT--EEEEES-TTTSPP-TTHHHHHHHGGGGTEEEEE--S-HHHHHHHH-HHHHHHHHHH--SEEE---S-HHHHHHHHHHH-EEEEEEEEEEEE--TTSPPEEEEEEEEEEEESS-HHHHHTPPTTEEEEE-SSS---EEEE-PPP-----S-S--PPP------PPPPPPPHHHHHHHHHHHHHHHHHHHHHHHHHHHHHHTT--

Nearest PDB structures (foldseek):
  1e9s-assembly1_F  TM=9.287E-01  e=6.793E-19  Escherichia coli
  1e9s-assembly2_J  TM=9.260E-01  e=1.706E-18  Escherichia coli
  1e9s-assembly1_G  TM=9.258E-01  e=1.791E-18  Escherichia coli
  1e9s-assembly1_E  TM=9.235E-01  e=1.706E-18  Escherichia coli
  1e9s-assembly1_D  TM=9.221E-01  e=6.015E-18  Escherichia coli

Sequence (380 aa):
KPLFGQVNDICVAAVALPADTVRIVKSIVPDADGESAQWHKYAQQLLAVTIDRLRASGRDTNGWLVFYCCAAEQQEWAELCVNSAASRWFSGGNERAFASVASVISTYITPLSYLAPGAGSEAFSITKFVAECRKTGAVLWLPYRSDTRPAVATLISSVLDIATAAAMSMEVDRSRRLFLVVDELAALGKINSLPDALAQGRKFGLAALAGYQSISQLRNLYGEHTSKTLLACLQSQLVLSTSDFESADALSKDLGQAEVAREERSTSGRIGDSTSHTKREARTVEQTILPSEIQSLPPLQGFLRFAGAFPVARVQVPILELPRKTSPFQPKPDVFSQVERPADPKPQAIEAAVEAEISPLLDDDEAILRALNSAEDREC

Radius of gyration: 29.07 Å; Cα contacts (8 Å, |Δi|>4): 489; chains: 1; bounding box: 65×58×120 Å

Foldseek 3Di:
DPPPDDALLEQLLLDPDLVVLLQSLCLLQPADDDPCRVLSVLLSVLLSLLCVLCVLQVNFFLLQSLCVLPPDDLVVSCVSQPPHPCNVCSPPPNVVVVVSSSVSSNVSSVLSLSGDRRRGNPGDYLLVCLVCCVVVVDDDDDFDDPVCLVSCLSVVLSSLLSNLVSLVPDDFDQVAADEAEAAACLSHADSNSQLVCLVPVNRSNYDYDHDHQDLVSLCVRQNDVSSVSNVVSPQKDWQAAHQDLVVLQVVLVSLHKDWDWDWDWDWDDDVPDDIDIDTDIDIDIGRPAHSVNSNPGDPQWTWTDHHDDDHIDIDGHDDDDDDDPDDSDDDDPDCPDPSDNDDRDDPVVSVVVVCVVCVVVVVVVVVVVVVVVVVVVVPD

pLDDT: mean 83.5, std 13.85, range [29.53, 97.56]

Solvent-accessible surface area (backbone atoms only — not comparable to full-atom values): 21987 Å² total; per-residue (Å²): 127,89,84,84,74,86,81,56,32,54,18,84,77,59,56,90,48,79,74,43,34,56,55,43,29,42,28,51,47,44,90,50,69,77,89,52,26,62,50,37,53,50,22,33,54,49,50,27,55,47,54,54,42,28,45,77,65,57,43,47,22,42,29,44,51,41,19,57,46,68,62,52,52,73,66,58,52,43,63,63,31,53,95,43,93,52,37,68,55,65,40,92,90,28,63,70,60,42,52,55,26,43,51,55,41,24,68,53,42,54,48,55,65,79,36,41,45,82,13,20,76,90,33,52,40,57,53,60,43,59,75,42,25,76,84,72,70,58,80,91,78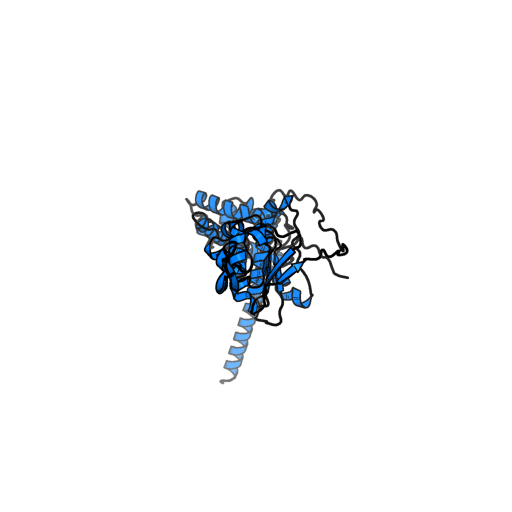,86,82,77,55,84,90,52,36,86,65,43,21,55,52,52,18,19,54,52,18,42,35,48,47,39,44,66,68,48,76,78,32,76,86,44,80,45,79,48,76,37,79,46,55,64,75,40,40,66,44,76,44,48,54,58,41,58,73,59,15,57,52,39,11,45,45,78,47,73,33,72,86,48,58,68,52,36,26,73,66,57,33,67,68,52,33,53,55,42,55,67,51,54,57,56,44,78,46,55,55,35,90,49,63,70,44,24,46,52,51,20,58,71,74,29,69,40,81,44,80,42,80,49,74,51,77,52,66,57,98,94,54,81,71,47,79,48,81,43,83,44,77,46,80,42,62,66,47,50,35,68,58,38,49,66,39,54,89,56,30,34,40,41,33,52,65,73,100,52,76,76,38,83,44,75,60,79,88,78,91,71,85,84,86,68,78,90,72,77,87,73,79,87,70,84,67,72,75,55,83,63,82,78,65,60,72,72,58,51,57,53,53,52,46,66,68,46,48,67,58,53,54,51,52,53,52,50,53,51,53,52,58,61,51,60,72,72,77,117